Protein 1IBQ (pdb70)

Structure (mmCIF, N/CA/C/O backbone):
data_1IBQ
#
_entry.id   1IBQ
#
_cell.length_a   82.190
_cell.length_b   36.620
_cell.length_c   104.940
_cell.angle_alpha   90.00
_cell.angle_beta   113.49
_cell.angle_gamma   90.00
#
_symmetry.space_group_name_H-M   'P 1 21 1'
#
loop_
_entity.id
_entity.type
_entity.pdbx_description
1 polymer ASPERGILLOPEPSIN
2 non-polymer alpha-D-mannopyranose
3 non-polymer 'ZINC ION'
4 water water
#
loop_
_atom_site.group_PDB
_atom_site.id
_atom_site.type_symbol
_atom_site.label_atom_id
_atom_site.label_alt_id
_atom_site.label_comp_id
_atom_site.label_asym_id
_atom_site.label_entity_id
_atom_site.label_seq_id
_atom_site.pdbx_PDB_ins_code
_atom_site.Cartn_x
_atom_site.Cartn_y
_atom_site.Cartn_z
_atom_site.occupancy
_atom_site.B_iso_or_equiv
_atom_site.auth_seq_id
_atom_site.auth_comp_id
_atom_site.auth_asym_id
_atom_site.auth_atom_id
_atom_site.pdbx_PDB_model_num
ATOM 1 N N . SER A 1 1 ? -40.878 2.839 -2.368 1.00 50.76 1 SER A N 1
ATOM 2 C CA . SER A 1 1 ? -40.087 3.090 -1.164 1.00 49.92 1 SER A CA 1
ATOM 3 C C . SER A 1 1 ? -38.737 2.380 -1.183 1.00 46.92 1 SER A C 1
ATOM 4 O O . SER A 1 1 ? -38.637 1.206 -1.539 1.00 32.48 1 SER A O 1
ATOM 7 N N . LYS A 1 2 ? -37.699 3.112 -0.793 1.00 49.78 2 LYS A N 1
ATOM 8 C CA . LYS A 1 2 ? -36.334 2.619 -0.686 1.00 49.53 2 LYS A CA 1
ATOM 9 C C . LYS A 1 2 ? -35.610 3.333 0.444 1.00 49.90 2 LYS A C 1
ATOM 10 O O . LYS A 1 2 ? -36.078 4.376 0.917 1.00 51.52 2 LYS A O 1
ATOM 16 N N . GLY A 1 3 ? -34.471 2.800 0.880 1.00 53.91 3 GLY A N 1
ATOM 17 C CA . GLY A 1 3 ? -33.707 3.420 1.953 1.00 52.85 3 GLY A CA 1
ATOM 18 C C . GLY A 1 3 ? -32.313 2.862 2.128 1.00 52.53 3 GLY A C 1
ATOM 19 O O . GLY A 1 3 ? -32.007 1.736 1.733 1.00 53.68 3 GLY A O 1
ATOM 20 N N . SER A 1 4 ? -31.428 3.661 2.721 1.00 47.90 4 SER A N 1
ATOM 21 C CA . SER A 1 4 ? -30.065 3.219 2.995 1.00 45.12 4 SER A CA 1
ATOM 22 C C . SER A 1 4 ? -29.652 3.673 4.391 1.00 43.24 4 SER A C 1
ATOM 23 O O . SER A 1 4 ? -29.952 4.793 4.784 1.00 38.81 4 SER A O 1
ATOM 26 N N . ALA A 1 5 ? -28.989 2.785 5.126 1.00 38.94 5 ALA A N 1
ATOM 27 C CA . ALA A 1 5 ? -28.554 3.069 6.488 1.00 34.41 5 ALA A CA 1
ATOM 28 C C . ALA A 1 5 ? -27.070 2.758 6.635 1.00 34.58 5 ALA A C 1
ATOM 29 O O . ALA A 1 5 ? -26.573 1.833 5.980 1.00 42.52 5 ALA A O 1
ATOM 31 N N . VAL A 1 6 ? -26.366 3.523 7.479 1.00 35.61 6 VAL A N 1
ATOM 32 C CA . VAL A 1 6 ? -24.934 3.331 7.654 1.00 34.31 6 VAL A CA 1
ATOM 33 C C . VAL A 1 6 ? -24.611 2.316 8.738 1.00 38.50 6 VAL A C 1
ATOM 34 O O . VAL A 1 6 ? -25.274 2.276 9.778 1.00 44.25 6 VAL A O 1
ATOM 38 N N . THR A 1 7 ? -23.564 1.513 8.479 1.00 45.08 7 THR A N 1
ATOM 39 C CA . THR A 1 7 ? -23.130 0.496 9.432 1.00 46.68 7 THR A CA 1
ATOM 40 C C . THR A 1 7 ? -21.671 0.693 9.824 1.00 47.74 7 THR A C 1
ATOM 41 O O . THR A 1 7 ? -20.799 0.749 8.955 1.00 42.48 7 THR A O 1
ATOM 45 N N . THR A 1 8 ? -21.400 0.799 11.121 1.00 51.02 8 THR A N 1
ATOM 46 C CA . THR A 1 8 ? -20.035 0.978 11.603 1.00 52.22 8 THR A CA 1
ATOM 47 C C . THR A 1 8 ? -19.550 -0.239 12.387 1.00 52.24 8 THR A C 1
ATOM 48 O O . THR A 1 8 ? -20.240 -0.714 13.290 1.00 27.40 8 THR A O 1
ATOM 52 N N . PRO A 1 9 ? -18.365 -0.721 12.039 1.00 58.42 9 PRO A N 1
ATOM 53 C CA . PRO A 1 9 ? -17.762 -1.889 12.686 1.00 63.22 9 PRO A CA 1
ATOM 54 C C . PRO A 1 9 ? -17.148 -1.588 14.040 1.00 66.39 9 PRO A C 1
ATOM 55 O O . PRO A 1 9 ? -16.715 -0.435 14.323 1.00 61.32 9 PRO A O 1
ATOM 59 N N . GLN A 1 10 ? -17.153 -2.643 14.904 1.00 70.16 10 GLN A N 1
ATOM 60 C CA . GLN A 1 10 ? -16.610 -2.584 16.248 1.00 70.95 10 GLN A CA 1
ATOM 61 C C . GLN A 1 10 ? -15.145 -3.006 16.288 1.00 72.24 10 GLN A C 1
ATOM 62 O O . GLN A 1 10 ? -14.798 -4.089 15.814 1.00 65.88 10 GLN A O 1
ATOM 68 N N . ASN A 1 11 ? -14.310 -2.143 16.868 1.00 77.77 11 ASN A N 1
ATOM 69 C CA . ASN A 1 11 ? -12.896 -2.441 17.006 1.00 87.39 11 ASN A CA 1
ATOM 70 C C . ASN A 1 11 ? -12.291 -2.860 15.669 1.00 93.02 11 ASN A C 1
ATOM 71 O O . ASN A 1 11 ? -12.120 -2.051 14.762 1.00 103.95 11 ASN A O 1
ATOM 76 N N . ASN A 1 12 ? -11.966 -4.152 15.575 1.00 93.46 12 ASN A N 1
ATOM 77 C CA . ASN A 1 12 ? -11.361 -4.722 14.363 1.00 93.47 12 ASN A CA 1
ATOM 78 C C . ASN A 1 12 ? -12.422 -5.424 13.527 1.00 85.67 12 ASN A C 1
ATOM 79 O O . ASN A 1 12 ? -12.262 -6.597 13.156 1.00 85.96 12 ASN A O 1
ATOM 84 N N . ASP A 1 13 ? -13.497 -4.687 13.224 1.00 76.11 13 ASP A N 1
ATOM 85 C CA . ASP A 1 13 ? -14.564 -5.254 12.401 1.00 66.72 13 ASP A CA 1
ATOM 86 C C . ASP A 1 13 ? -15.000 -6.619 12.948 1.00 66.83 13 ASP A C 1
ATOM 87 O O . ASP A 1 13 ? -14.827 -7.638 12.266 1.00 79.33 13 ASP A O 1
ATOM 92 N N . GLU A 1 14 ? -15.481 -6.672 14.180 1.00 66.41 14 GLU A N 1
ATOM 93 C CA . GLU A 1 14 ? -15.879 -7.963 14.741 1.00 66.19 14 GLU A CA 1
ATOM 94 C C . GLU A 1 14 ? -17.399 -8.103 14.745 1.00 63.89 14 GLU A C 1
ATOM 95 O O . GLU A 1 14 ? -17.933 -9.209 14.859 1.00 67.01 14 GLU A O 1
ATOM 101 N N . GLU A 1 15 ? -18.081 -6.972 14.614 1.00 59.00 15 GLU A N 1
ATOM 102 C CA . GLU A 1 15 ? -19.537 -6.899 14.615 1.00 53.02 15 GLU A CA 1
ATOM 103 C C . GLU A 1 15 ? -19.990 -5.531 14.119 1.00 46.79 15 GLU A C 1
ATOM 104 O O . GLU A 1 15 ? -19.695 -4.509 14.750 1.00 46.38 15 GLU A O 1
ATOM 110 N N . TYR A 1 16 ? -20.701 -5.486 12.991 1.00 43.53 16 TYR A N 1
ATOM 111 C CA . TYR A 1 16 ? -21.161 -4.209 12.457 1.00 38.87 16 TYR A CA 1
ATOM 112 C C . TYR A 1 16 ? -22.539 -3.829 12.991 1.00 36.52 16 TYR A C 1
ATOM 113 O O . TYR A 1 16 ? -23.496 -4.585 12.818 1.00 37.83 16 TYR A O 1
ATOM 122 N N . LEU A 1 17 ? -22.635 -2.666 13.619 1.00 31.96 17 LEU A N 1
ATOM 123 C CA . LEU A 1 17 ? -23.903 -2.168 14.153 1.00 31.22 17 LEU A CA 1
ATOM 124 C C . LEU A 1 17 ? -24.528 -1.112 13.245 1.00 32.87 17 LEU A C 1
ATOM 125 O O . LEU A 1 17 ? -23.855 -0.365 12.543 1.00 22.82 17 LEU A O 1
ATOM 130 N N . THR A 1 18 ? -25.856 -1.051 13.260 1.00 34.95 18 THR A N 1
ATOM 131 C CA . THR A 1 18 ? -26.623 -0.131 12.424 1.00 30.86 18 THR A CA 1
ATOM 132 C C . THR A 1 18 ? -27.776 0.490 13.202 1.00 27.45 18 THR A C 1
ATOM 133 O O . THR A 1 18 ? -28.552 -0.205 13.875 1.00 30.26 18 THR A O 1
ATOM 137 N N . PRO A 1 19 ? -27.921 1.811 13.139 1.00 21.18 19 PRO A N 1
ATOM 138 C CA . PRO A 1 19 ? -29.024 2.436 13.874 1.00 21.52 19 PRO A CA 1
ATOM 139 C C . PRO A 1 19 ? -30.354 1.969 13.280 1.00 20.00 19 PRO A C 1
ATOM 140 O O . PRO A 1 19 ? -30.481 1.885 12.058 1.00 15.69 19 PRO A O 1
ATOM 144 N N . VAL A 1 20 ? -31.300 1.658 14.149 1.00 7.30 20 VAL A N 1
ATOM 145 C CA . VAL A 1 20 ? -32.626 1.192 13.790 1.00 11.66 20 VAL A CA 1
ATOM 146 C C . VAL A 1 20 ? -33.626 1.752 14.788 1.00 18.51 20 VAL A C 1
ATOM 147 O O . VAL A 1 20 ? -33.419 1.611 15.997 1.00 14.75 20 VAL A O 1
ATOM 151 N N . THR A 1 21 ? -34.694 2.390 14.306 1.00 18.87 21 THR A N 1
ATOM 152 C CA . THR A 1 21 ? -35.690 2.896 15.248 1.00 12.16 21 THR A CA 1
ATOM 153 C C . THR A 1 21 ? -36.705 1.798 15.550 1.00 13.63 21 THR A C 1
ATOM 154 O O . THR A 1 21 ? -37.471 1.394 14.680 1.00 21.70 21 THR A O 1
ATOM 158 N N . VAL A 1 22 ? -36.694 1.324 16.788 1.00 14.51 22 VAL A N 1
ATOM 159 C CA . VAL A 1 22 ? -37.659 0.327 17.224 1.00 8.34 22 VAL A CA 1
ATOM 160 C C . VAL A 1 22 ? -38.581 0.988 18.235 1.00 20.73 22 VAL A C 1
ATOM 161 O O . VAL A 1 22 ? -38.124 1.396 19.311 1.00 34.53 22 VAL A O 1
ATOM 165 N N . GLY A 1 23 ? -39.866 1.128 17.908 1.00 23.03 23 GLY A N 1
ATOM 166 C CA . GLY A 1 23 ? -40.778 1.819 18.821 1.00 23.67 23 GLY A CA 1
ATOM 167 C C . GLY A 1 23 ? -40.482 3.309 18.806 1.00 26.31 23 GLY A C 1
ATOM 168 O O . GLY A 1 23 ? -40.448 3.907 17.727 1.00 29.47 23 GLY A O 1
ATOM 169 N N . LYS A 1 24 ? -40.256 3.916 19.965 1.00 30.28 24 LYS A N 1
ATOM 170 C CA . LYS A 1 24 ? -39.882 5.329 19.999 1.00 37.10 24 LYS A CA 1
ATOM 171 C C . LYS A 1 24 ? -38.382 5.514 20.230 1.00 39.61 24 LYS A C 1
ATOM 172 O O . LYS A 1 24 ? -37.830 6.586 19.970 1.00 35.05 24 LYS A O 1
ATOM 178 N N . SER A 1 25 ? -37.728 4.466 20.716 1.00 38.58 25 SER A N 1
ATOM 179 C CA . SER A 1 25 ? -36.308 4.479 21.025 1.00 33.52 25 SER A CA 1
ATOM 180 C C . SER A 1 25 ? -35.447 4.067 19.844 1.00 26.99 25 SER A C 1
ATOM 181 O O . SER A 1 25 ? -35.795 3.176 19.076 1.00 35.14 25 SER A O 1
ATOM 184 N N . THR A 1 26 ? -34.299 4.720 19.712 1.00 23.09 26 THR A N 1
ATOM 185 C CA . THR A 1 26 ? -33.358 4.354 18.666 1.00 22.69 26 THR A CA 1
ATOM 186 C C . THR A 1 26 ? -32.310 3.374 19.203 1.00 31.26 26 THR A C 1
ATOM 187 O O . THR A 1 26 ? -31.657 3.653 20.214 1.00 35.50 26 THR A O 1
ATOM 191 N N . LEU A 1 27 ? -32.156 2.240 18.523 1.00 26.54 27 LEU A N 1
ATOM 192 C CA . LEU A 1 27 ? -31.199 1.223 18.922 1.00 14.82 27 LEU A CA 1
ATOM 193 C C . LEU A 1 27 ? -30.150 0.994 17.838 1.00 13.90 27 LEU A C 1
ATOM 194 O O . LEU A 1 27 ? -30.302 1.418 16.698 1.00 21.57 27 LEU A O 1
ATOM 199 N N . HIS A 1 28 ? -29.087 0.301 18.230 1.00 9.70 28 HIS A N 1
ATOM 200 C CA . HIS A 1 28 ? -27.973 -0.013 17.354 1.00 9.20 28 HIS A CA 1
ATOM 201 C C . HIS A 1 28 ? -27.879 -1.523 17.214 1.00 18.06 28 HIS A C 1
ATOM 202 O O . HIS A 1 28 ? -27.320 -2.191 18.084 1.00 30.53 28 HIS A O 1
ATOM 209 N N . LEU A 1 29 ? -28.452 -2.029 16.129 1.00 23.39 29 LEU A N 1
ATOM 210 C CA . LEU A 1 29 ? -28.569 -3.466 15.938 1.00 15.23 29 LEU A CA 1
ATOM 211 C C . LEU A 1 29 ? -27.484 -4.017 15.030 1.00 11.83 29 LEU A C 1
ATOM 212 O O . LEU A 1 29 ? -26.861 -3.336 14.228 1.00 25.19 29 LEU A O 1
ATOM 217 N N . ASP A 1 30 ? -27.295 -5.318 15.187 1.00 10.65 30 ASP A N 1
ATOM 218 C CA . ASP A 1 30 ? -26.374 -6.097 14.384 1.00 10.48 30 ASP A CA 1
ATOM 219 C C . ASP A 1 30 ? -27.148 -6.812 13.282 1.00 8.56 30 ASP A C 1
ATOM 220 O O . ASP A 1 30 ? -27.966 -7.694 13.542 1.00 8.43 30 ASP A O 1
ATOM 225 N N . PHE A 1 31 ? -26.909 -6.423 12.036 1.00 8.09 31 PHE A N 1
ATOM 226 C CA . PHE A 1 31 ? -27.609 -7.034 10.909 1.00 9.56 31 PHE A CA 1
ATOM 227 C C . PHE A 1 31 ? -27.006 -8.390 10.574 1.00 12.92 31 PHE A C 1
ATOM 228 O O . PHE A 1 31 ? -25.840 -8.543 10.203 1.00 12.02 31 PHE A O 1
ATOM 236 N N . ASP A 1 32 ? -27.845 -9.418 10.712 1.00 13.62 32 ASP A N 1
ATOM 237 C CA . ASP A 1 32 ? -27.389 -10.781 10.477 1.00 11.83 32 ASP A CA 1
ATOM 238 C C . ASP A 1 32 ? -28.156 -11.467 9.360 1.00 11.26 32 ASP A C 1
ATOM 239 O O . ASP A 1 32 ? -29.318 -11.837 9.560 1.00 8.06 32 ASP A O 1
ATOM 244 N N . THR A 1 33 ? -27.553 -11.665 8.189 1.00 10.84 33 THR A N 1
ATOM 245 C CA . THR A 1 33 ? -28.234 -12.386 7.115 1.00 9.00 33 THR A CA 1
ATOM 246 C C . THR A 1 33 ? -28.230 -13.897 7.365 1.00 19.26 33 THR A C 1
ATOM 247 O O . THR A 1 33 ? -28.631 -14.678 6.490 1.00 21.85 33 THR A O 1
ATOM 251 N N . GLY A 1 34 ? -27.791 -14.310 8.548 1.00 21.69 34 GLY A N 1
ATOM 252 C CA . GLY A 1 34 ? -27.692 -15.703 8.924 1.00 18.14 34 GLY A CA 1
ATOM 253 C C . GLY A 1 34 ? -28.802 -16.165 9.844 1.00 20.07 34 GLY A C 1
ATOM 254 O O . GLY A 1 34 ? -28.940 -17.373 10.058 1.00 27.46 34 GLY A O 1
ATOM 255 N N . SER A 1 35 ? -29.585 -15.240 10.381 1.00 17.04 35 SER A N 1
ATOM 256 C CA . SER A 1 35 ? -30.693 -15.524 11.281 1.00 10.01 35 SER A CA 1
ATOM 257 C C . SER A 1 35 ? -31.951 -14.768 10.855 1.00 10.58 35 SER A C 1
ATOM 258 O O . SER A 1 35 ? -31.858 -13.883 10.004 1.00 15.81 35 SER A O 1
ATOM 261 N N . ALA A 1 36 ? -33.102 -15.094 11.429 1.00 13.55 36 ALA A N 1
ATOM 262 C CA . ALA A 1 36 ? -34.385 -14.522 11.038 1.00 14.22 36 ALA A CA 1
ATOM 263 C C . ALA A 1 36 ? -35.179 -13.950 12.209 1.00 14.77 36 ALA A C 1
ATOM 264 O O . ALA A 1 36 ? -36.392 -13.736 12.112 1.00 14.90 36 ALA A O 1
ATOM 266 N N . ASP A 1 37 ? -34.521 -13.681 13.333 1.00 9.39 37 ASP A N 1
ATOM 267 C CA . ASP A 1 37 ? -35.207 -13.056 14.457 1.00 8.07 37 ASP A CA 1
ATOM 268 C C . ASP A 1 37 ? -34.750 -11.608 14.616 1.00 10.42 37 ASP A C 1
ATOM 269 O O . ASP A 1 37 ? -33.601 -11.267 14.318 1.00 9.31 37 ASP A O 1
ATOM 274 N N . LEU A 1 38 ? -35.657 -10.763 15.076 1.00 6.65 38 LEU A N 1
ATOM 275 C CA . LEU A 1 38 ? -35.350 -9.376 15.409 1.00 12.09 38 LEU A CA 1
ATOM 276 C C . LEU A 1 38 ? -35.557 -9.242 16.915 1.00 20.75 38 LEU A C 1
ATOM 277 O O . LEU A 1 38 ? -36.699 -9.062 17.342 1.00 20.56 38 LEU A O 1
ATOM 282 N N . TRP A 1 39 ? -34.481 -9.330 17.695 1.00 23.55 39 TRP A N 1
ATOM 283 C CA . TRP A 1 39 ? -34.659 -9.173 19.142 1.00 15.46 39 TRP A CA 1
ATOM 284 C C . TRP A 1 39 ? -33.792 -8.034 19.669 1.00 14.16 39 TRP A C 1
ATOM 285 O O . TRP A 1 39 ? -32.715 -7.748 19.141 1.00 13.43 39 TRP A O 1
ATOM 296 N N . VAL A 1 40 ? -34.287 -7.393 20.716 1.00 20.01 40 VAL A N 1
ATOM 297 C CA . VAL A 1 40 ? -33.645 -6.260 21.360 1.00 17.60 40 VAL A CA 1
ATOM 298 C C . VAL A 1 40 ? -33.637 -6.442 22.878 1.00 16.09 40 VAL A C 1
ATOM 299 O O . VAL A 1 40 ? -34.324 -7.309 23.400 1.00 16.88 40 VAL A O 1
ATOM 303 N N . PHE A 1 41 ? -32.860 -5.611 23.558 1.00 16.87 41 PHE A N 1
ATOM 304 C CA . PHE A 1 41 ? -32.798 -5.592 25.009 1.00 16.71 41 PHE A CA 1
ATOM 305 C C . PHE A 1 41 ? -34.048 -4.914 25.552 1.00 19.37 41 PHE A C 1
ATOM 306 O O . PHE A 1 41 ? -34.430 -3.848 25.066 1.00 22.51 41 PHE A O 1
ATOM 314 N N . SER A 1 42 ? -34.678 -5.541 26.548 1.00 20.11 42 SER A N 1
ATOM 315 C CA . SER A 1 42 ? -35.917 -5.040 27.117 1.00 21.87 42 SER A CA 1
ATOM 316 C C . SER A 1 42 ? -35.736 -4.573 28.557 1.00 25.11 42 SER A C 1
ATOM 317 O O . SER A 1 42 ? -34.750 -4.910 29.218 1.00 33.59 42 SER A O 1
ATOM 320 N N . ASP A 1 43 ? -36.720 -3.815 29.046 1.00 26.35 43 ASP A N 1
ATOM 321 C CA . ASP A 1 43 ? -36.659 -3.285 30.402 1.00 34.01 43 ASP A CA 1
ATOM 322 C C . ASP A 1 43 ? -36.671 -4.399 31.441 1.00 39.82 43 ASP A C 1
ATOM 323 O O . ASP A 1 43 ? -36.328 -4.159 32.607 1.00 37.48 43 ASP A O 1
ATOM 328 N N . GLU A 1 44 ? -37.047 -5.605 31.024 1.00 47.98 44 GLU A N 1
ATOM 329 C CA . GLU A 1 44 ? -37.231 -6.726 31.933 1.00 55.21 44 GLU A CA 1
ATOM 330 C C . GLU A 1 44 ? -35.909 -7.338 32.393 1.00 53.70 44 GLU A C 1
ATOM 331 O O . GLU A 1 44 ? -35.908 -8.263 33.214 1.00 54.91 44 GLU A O 1
ATOM 337 N N . LEU A 1 45 ? -34.804 -6.828 31.869 1.00 51.64 45 LEU A N 1
ATOM 338 C CA . LEU A 1 45 ? -33.491 -7.394 32.166 1.00 53.11 45 LEU A CA 1
ATOM 339 C C . LEU A 1 45 ? -32.914 -6.853 33.473 1.00 53.96 45 LEU A C 1
ATOM 340 O O . LEU A 1 45 ? -33.376 -5.814 33.994 1.00 52.19 45 LEU A O 1
ATOM 345 N N . PRO A 1 46 ? -31.917 -7.559 34.001 1.00 53.91 46 PRO A N 1
ATOM 346 C CA . PRO A 1 46 ? -31.224 -7.088 35.203 1.00 50.45 46 PRO A CA 1
ATOM 347 C C . PRO A 1 46 ? -30.467 -5.791 34.891 1.00 46.55 46 PRO A C 1
ATOM 348 O O . PRO A 1 46 ? -29.790 -5.718 33.865 1.00 46.12 46 PRO A O 1
ATOM 352 N N . SER A 1 47 ? -30.599 -4.812 35.777 1.00 43.24 47 SER A N 1
ATOM 353 C CA . SER A 1 47 ? -29.966 -3.504 35.605 1.00 41.15 47 SER A CA 1
ATOM 354 C C . SER A 1 47 ? -28.501 -3.626 35.219 1.00 37.88 47 SER A C 1
ATOM 355 O O . SER A 1 47 ? -28.018 -2.896 34.348 1.00 43.87 47 SER A O 1
ATOM 358 N N . SER A 1 48 ? -27.805 -4.552 35.867 1.00 39.57 48 SER A N 1
ATOM 359 C CA . SER A 1 48 ? -26.385 -4.772 35.583 1.00 42.45 48 SER A CA 1
ATOM 360 C C . SER A 1 48 ? -26.188 -5.413 34.214 1.00 36.67 48 SER A C 1
ATOM 361 O O . SER A 1 48 ? -25.069 -5.510 33.712 1.00 35.46 48 SER A O 1
ATOM 364 N N . GLU A 1 49 ? -27.294 -5.872 33.632 1.00 37.28 49 GLU A N 1
ATOM 365 C CA . GLU A 1 49 ? -27.276 -6.438 32.287 1.00 36.77 49 GLU A CA 1
ATOM 366 C C . GLU A 1 49 ? -27.587 -5.337 31.276 1.00 34.07 49 GLU A C 1
ATOM 367 O O . GLU A 1 49 ? -27.072 -5.354 30.158 1.00 36.75 49 GLU A O 1
ATOM 373 N N . GLN A 1 50 ? -28.417 -4.386 31.702 1.00 29.86 50 GLN A N 1
ATOM 374 C CA . GLN A 1 50 ? -28.821 -3.241 30.908 1.00 29.75 50 GLN A CA 1
ATOM 375 C C . GLN A 1 50 ? -27.671 -2.270 30.652 1.00 31.50 50 GLN A C 1
ATOM 376 O O . GLN A 1 50 ? -27.529 -1.754 29.535 1.00 37.07 50 GLN A O 1
ATOM 382 N N . THR A 1 51 ? -26.850 -2.015 31.666 1.00 30.24 51 THR A N 1
ATOM 383 C CA . THR A 1 51 ? -25.697 -1.126 31.579 1.00 26.81 51 THR A CA 1
ATOM 384 C C . THR A 1 51 ? -24.876 -1.288 30.306 1.00 21.77 51 THR A C 1
ATOM 385 O O . THR A 1 51 ? -24.493 -2.390 29.914 1.00 27.24 51 THR A O 1
ATOM 389 N N . GLY A 1 52 ? -24.595 -0.174 29.629 1.00 21.71 52 GLY A N 1
ATOM 390 C CA . GLY A 1 52 ? -23.836 -0.170 28.403 1.00 19.59 52 GLY A CA 1
ATOM 391 C C . GLY A 1 52 ? -24.669 -0.394 27.156 1.00 18.46 52 GLY A C 1
ATOM 392 O O . GLY A 1 52 ? -24.145 -0.594 26.057 1.00 17.19 52 GLY A O 1
ATOM 393 N N . HIS A 1 53 ? -25.992 -0.384 27.316 1.00 23.34 53 HIS A N 1
ATOM 394 C CA . HIS A 1 53 ? -26.886 -0.678 26.206 1.00 25.02 53 HIS A CA 1
ATOM 395 C C . HIS A 1 53 ? -28.154 0.184 26.213 1.00 30.09 53 HIS A C 1
ATOM 396 O O . HIS A 1 53 ? -28.787 0.404 27.251 1.00 21.16 53 HIS A O 1
ATOM 403 N N . ASP A 1 54 ? -28.530 0.649 25.020 1.00 31.96 54 ASP A N 1
ATOM 404 C CA . ASP A 1 54 ? -29.826 1.270 24.815 1.00 24.64 54 ASP A CA 1
ATOM 405 C C . ASP A 1 54 ? -30.875 0.169 24.894 1.00 22.51 54 ASP A C 1
ATOM 406 O O . ASP A 1 54 ? -30.672 -0.893 24.305 1.00 22.72 54 ASP A O 1
ATOM 411 N N . LEU A 1 55 ? -31.963 0.420 25.606 1.00 25.23 55 LEU A N 1
ATOM 412 C CA . LEU A 1 55 ? -33.014 -0.587 25.710 1.00 27.27 55 LEU A CA 1
ATOM 413 C C . LEU A 1 55 ? -34.251 -0.164 24.918 1.00 28.49 55 LEU A C 1
ATOM 414 O O . LEU A 1 55 ? -34.489 1.028 24.737 1.00 21.49 55 LEU A O 1
ATOM 419 N N . TYR A 1 56 ? -35.024 -1.151 24.480 1.00 32.08 56 TYR A N 1
ATOM 420 C CA . TYR A 1 56 ? -36.228 -0.979 23.688 1.00 33.00 56 TYR A CA 1
ATOM 421 C C . TYR A 1 56 ? -37.403 -0.435 24.501 1.00 36.51 56 TYR A C 1
ATOM 422 O O . TYR A 1 56 ? -37.748 -0.983 25.547 1.00 38.30 56 TYR A O 1
ATOM 431 N N . THR A 1 57 ? -38.012 0.641 24.003 1.00 34.27 57 THR A N 1
ATOM 432 C CA . THR A 1 57 ? -39.159 1.264 24.644 1.00 37.45 57 THR A CA 1
ATOM 433 C C . THR A 1 57 ? -40.361 1.278 23.698 1.00 33.75 57 THR A C 1
ATOM 434 O O . THR A 1 57 ? -40.363 1.951 22.663 1.00 19.45 57 THR A O 1
ATOM 438 N N . PRO A 1 58 ? -41.388 0.525 24.063 1.00 27.72 58 PRO A N 1
ATOM 439 C CA . PRO A 1 58 ? -42.573 0.376 23.225 1.00 28.87 58 PRO A CA 1
ATOM 440 C C . PRO A 1 58 ? -43.198 1.713 22.835 1.00 29.37 58 PRO A C 1
ATOM 441 O O . PRO A 1 58 ? -43.076 2.717 23.544 1.00 28.27 58 PRO A O 1
ATOM 445 N N . SER A 1 59 ? -43.896 1.697 21.688 1.00 31.56 59 SER A N 1
ATOM 446 C CA . SER A 1 59 ? -44.664 2.844 21.229 1.00 28.34 59 SER A CA 1
ATOM 447 C C . SER A 1 59 ? -46.028 2.897 21.916 1.00 28.62 59 SER A C 1
ATOM 448 O O . SER A 1 59 ? -46.455 1.937 22.568 1.00 25.91 59 SER A O 1
ATOM 451 N N . SER A 1 60 ? -46.727 4.011 21.769 1.00 33.72 60 SER A N 1
ATOM 452 C CA . SER A 1 60 ? -48.064 4.122 22.344 1.00 35.56 60 SER A CA 1
ATOM 453 C C . SER A 1 60 ? -49.082 3.289 21.575 1.00 31.39 60 SER A C 1
ATOM 454 O O . SER A 1 60 ? -50.191 3.055 22.060 1.00 36.89 60 SER A O 1
ATOM 457 N N . SER A 1 61 ? -48.718 2.840 20.380 1.00 31.05 61 SER A N 1
ATOM 458 C CA . SER A 1 61 ? -49.623 2.069 19.533 1.00 35.05 61 SER A CA 1
ATOM 459 C C . SER A 1 61 ? -49.222 0.601 19.455 1.00 39.67 61 SER A C 1
ATOM 460 O O . SER A 1 61 ? -49.989 -0.227 18.966 1.00 42.70 61 SER A O 1
ATOM 463 N N . ALA A 1 62 ? -48.028 0.297 19.951 1.00 41.53 62 ALA A N 1
ATOM 464 C CA . ALA A 1 62 ? -47.547 -1.079 19.978 1.00 44.58 62 ALA A CA 1
ATOM 465 C C . ALA A 1 62 ? -48.564 -1.996 20.661 1.00 41.21 62 ALA A C 1
ATOM 466 O O . ALA A 1 62 ? -49.417 -1.540 21.429 1.00 29.45 62 ALA A O 1
ATOM 468 N N . THR A 1 63 ? -48.467 -3.293 20.379 1.00 44.16 63 THR A N 1
ATOM 469 C CA . THR A 1 63 ? -49.361 -4.273 20.993 1.00 46.56 63 THR A CA 1
ATOM 470 C C . THR A 1 63 ? -48.610 -5.550 21.352 1.00 41.42 63 THR A C 1
ATOM 471 O O . THR A 1 63 ? -47.975 -6.171 20.504 1.00 44.15 63 THR A O 1
ATOM 475 N N . LYS A 1 64 ? -48.687 -5.939 22.616 1.00 42.68 64 LYS A N 1
ATOM 476 C CA . LYS A 1 64 ? -47.993 -7.120 23.108 1.00 42.18 64 LYS A CA 1
ATOM 477 C C . LYS A 1 64 ? -48.650 -8.396 22.603 1.00 38.17 64 LYS A C 1
ATOM 478 O O . LYS A 1 64 ? -49.837 -8.661 22.815 1.00 36.38 64 LYS A O 1
ATOM 484 N N . LEU A 1 65 ? -47.854 -9.203 21.908 1.00 35.52 65 LEU A N 1
ATOM 485 C CA . LEU A 1 65 ? -48.380 -10.479 21.419 1.00 30.77 65 LEU A CA 1
ATOM 486 C C . LEU A 1 65 ? -48.468 -11.458 22.579 1.00 27.95 65 LEU A C 1
ATOM 487 O O . LEU A 1 65 ? -47.518 -12.162 22.901 1.00 32.79 65 LEU A O 1
ATOM 492 N N . SER A 1 66 ? -49.631 -11.468 23.215 1.00 34.45 66 SER A N 1
ATOM 493 C CA . SER A 1 66 ? -49.886 -12.359 24.342 1.00 38.10 66 SER A CA 1
ATOM 494 C C . SER A 1 66 ? -49.830 -13.820 23.922 1.00 39.56 66 SER A C 1
ATOM 495 O O . SER A 1 66 ? -50.332 -14.179 22.855 1.00 46.13 66 SER A O 1
ATOM 498 N N . GLY A 1 67 ? -49.212 -14.655 24.750 1.00 40.16 67 GLY A N 1
ATOM 499 C CA . GLY A 1 67 ? -49.091 -16.077 24.501 1.00 40.30 67 GLY A CA 1
ATOM 500 C C . GLY A 1 67 ? -47.871 -16.456 23.701 1.00 40.83 67 GLY A C 1
ATOM 501 O O . GLY A 1 67 ? -47.467 -17.628 23.684 1.00 42.56 67 GLY A O 1
ATOM 502 N N . TYR A 1 68 ? -47.247 -15.493 23.019 1.00 39.90 68 TYR A N 1
ATOM 503 C CA . TYR A 1 68 ? -46.083 -15.792 22.192 1.00 39.41 68 TYR A CA 1
ATOM 504 C C . TYR A 1 68 ? -44.785 -15.650 22.984 1.00 35.69 68 TYR A C 1
ATOM 505 O O . TYR A 1 68 ? -44.709 -14.933 23.981 1.00 33.26 68 TYR A O 1
ATOM 514 N N . SER A 1 69 ? -43.781 -16.360 22.477 1.00 32.79 69 SER A N 1
ATOM 515 C CA . SER A 1 69 ? -42.464 -16.404 23.090 1.00 28.83 69 SER A CA 1
ATOM 516 C C . SER A 1 69 ? -41.419 -16.746 22.041 1.00 23.76 69 SER A C 1
ATOM 517 O O . SER A 1 69 ? -41.768 -17.225 20.966 1.00 28.62 69 SER A O 1
ATOM 520 N N . TRP A 1 70 ? -40.157 -16.494 22.359 1.00 18.19 70 TRP A N 1
ATOM 521 C CA . TRP A 1 70 ? -39.071 -16.745 21.420 1.00 17.38 70 TRP A CA 1
ATOM 522 C C . TRP A 1 70 ? -37.801 -17.170 22.145 1.00 18.89 70 TRP A C 1
ATOM 523 O O . TRP A 1 70 ? -37.504 -16.703 23.240 1.00 14.97 70 TRP A O 1
ATOM 534 N N . ASP A 1 71 ? -37.044 -18.067 21.530 1.00 24.38 71 ASP A N 1
ATOM 535 C CA . ASP A 1 71 ? -35.801 -18.531 22.139 1.00 30.14 71 ASP A CA 1
ATOM 536 C C . ASP A 1 71 ? -34.800 -18.920 21.064 1.00 30.11 71 ASP A C 1
ATOM 537 O O . ASP A 1 71 ? -35.078 -19.675 20.130 1.00 21.09 71 ASP A O 1
ATOM 542 N N . ILE A 1 72 ? -33.581 -18.387 21.187 1.00 30.28 72 ILE A N 1
ATOM 543 C CA . ILE A 1 72 ? -32.610 -18.679 20.139 1.00 36.48 72 ILE A CA 1
ATOM 544 C C . ILE A 1 72 ? -31.213 -18.895 20.700 1.00 46.78 72 ILE A C 1
ATOM 545 O O . ILE A 1 72 ? -30.882 -18.402 21.791 1.00 49.74 72 ILE A O 1
ATOM 550 N N . SER A 1 73 ? -30.420 -19.642 19.952 1.00 55.94 73 SER A N 1
ATOM 551 C CA . SER A 1 73 ? -29.041 -19.942 20.324 1.00 65.44 73 SER A CA 1
ATOM 552 C C . SER A 1 73 ? -28.143 -19.848 19.098 1.00 70.14 73 SER A C 1
ATOM 553 O O . SER A 1 73 ? -28.583 -20.136 17.977 1.00 86.00 73 SER A O 1
ATOM 556 N N . TYR A 1 74 ? -26.888 -19.451 19.279 1.00 66.63 74 TYR A N 1
ATOM 557 C CA . TYR A 1 74 ? -26.039 -19.278 18.098 1.00 63.61 74 TYR A CA 1
ATOM 558 C C . TYR A 1 74 ? -24.806 -20.173 18.129 1.00 67.12 74 TYR A C 1
ATOM 559 O O . TYR A 1 74 ? -24.757 -21.087 18.952 1.00 67.18 74 TYR A O 1
ATOM 568 N N . GLY A 1 75 ? -23.874 -19.891 17.229 1.00 68.83 75 GLY A N 1
ATOM 569 C CA . GLY A 1 75 ? -22.622 -20.615 17.044 1.00 70.71 75 GLY A CA 1
ATOM 570 C C . GLY A 1 75 ? -22.034 -21.203 18.316 1.00 72.81 75 GLY A C 1
ATOM 571 O O . GLY A 1 75 ? -21.632 -22.383 18.339 1.00 77.30 75 GLY A O 1
ATOM 572 N N . ASP A 1 76 ? -22.013 -20.393 19.387 1.00 73.80 76 ASP A N 1
ATOM 573 C CA . ASP A 1 76 ? -21.500 -20.874 20.666 1.00 78.04 76 ASP A CA 1
ATOM 574 C C . ASP A 1 76 ? -22.614 -20.996 21.689 1.00 80.08 76 ASP A C 1
ATOM 575 O O . ASP A 1 76 ? -23.803 -20.829 21.392 1.00 75.07 76 ASP A O 1
ATOM 580 N N . GLY A 1 77 ? -22.281 -21.276 22.951 1.00 81.15 77 GLY A N 1
ATOM 581 C CA . GLY A 1 77 ? -23.307 -21.361 23.981 1.00 79.51 77 GLY A CA 1
ATOM 582 C C . GLY A 1 77 ? -23.924 -20.009 24.317 1.00 75.57 77 GLY A C 1
ATOM 583 O O . GLY A 1 77 ? -23.891 -19.575 25.487 1.00 81.61 77 GLY A O 1
ATOM 584 N N . SER A 1 78 ? -24.481 -19.348 23.294 1.00 70.92 78 SER A N 1
ATOM 585 C CA . SER A 1 78 ? -25.033 -18.014 23.385 1.00 66.24 78 SER A CA 1
ATOM 586 C C . SER A 1 78 ? -26.538 -18.032 23.112 1.00 55.73 78 SER A C 1
ATOM 587 O O . SER A 1 78 ? -26.945 -18.246 21.971 1.00 49.94 78 SER A O 1
ATOM 590 N N . SER A 1 79 ? -27.318 -17.794 24.158 1.00 48.58 79 SER A N 1
ATOM 591 C CA . SER A 1 79 ? -28.769 -17.821 24.042 1.00 47.66 79 SER A CA 1
ATOM 592 C C . SER A 1 79 ? -29.378 -16.437 24.280 1.00 42.70 79 SER A C 1
ATOM 593 O O . SER A 1 79 ? -28.670 -15.488 24.611 1.00 35.03 79 SER A O 1
ATOM 596 N N . ALA A 1 80 ? -30.692 -16.388 24.121 1.00 33.96 80 ALA A N 1
ATOM 597 C CA . ALA A 1 80 ? -31.528 -15.227 24.361 1.00 26.50 80 ALA A CA 1
ATOM 598 C C . ALA A 1 80 ? -32.996 -15.606 24.188 1.00 20.65 80 ALA A C 1
ATOM 599 O O . ALA A 1 80 ? -33.359 -16.349 23.271 1.00 23.74 80 ALA A O 1
ATOM 601 N N . SER A 1 81 ? -33.853 -15.105 25.077 1.00 18.74 81 SER A N 1
ATOM 602 C CA . SER A 1 81 ? -35.275 -15.422 24.971 1.00 24.91 81 SER A CA 1
ATOM 603 C C . SER A 1 81 ? -36.092 -14.277 25.545 1.00 26.89 81 SER A C 1
ATOM 604 O O . SER A 1 81 ? -35.517 -13.283 26.004 1.00 27.41 81 SER A O 1
ATOM 607 N N . GLY A 1 82 ? -37.421 -14.383 25.519 1.00 22.88 82 GLY A N 1
ATOM 608 C CA . GLY A 1 82 ? -38.243 -13.287 25.997 1.00 22.98 82 GLY A CA 1
ATOM 609 C C . GLY A 1 82 ? -39.609 -13.240 25.339 1.00 24.50 82 GLY A C 1
ATOM 610 O O . GLY A 1 82 ? -40.087 -14.261 24.847 1.00 21.42 82 GLY A O 1
ATOM 611 N N . ASP A 1 83 ? -40.241 -12.073 25.340 1.00 27.91 83 ASP A N 1
ATOM 612 C CA . ASP A 1 83 ? -41.592 -11.896 24.823 1.00 28.03 83 ASP A CA 1
ATOM 613 C C . ASP A 1 83 ? -41.619 -11.288 23.429 1.00 21.80 83 ASP A C 1
ATOM 614 O O . ASP A 1 83 ? -40.580 -11.069 22.803 1.00 16.58 83 ASP A O 1
ATOM 619 N N . VAL A 1 84 ? -42.827 -11.025 22.924 1.00 15.45 84 VAL A N 1
ATOM 620 C CA . VAL A 1 84 ? -42.964 -10.505 21.566 1.00 15.43 84 VAL A CA 1
ATOM 621 C C . VAL A 1 84 ? -43.961 -9.350 21.499 1.00 15.80 84 VAL A C 1
ATOM 622 O O . VAL A 1 84 ? -45.029 -9.413 22.113 1.00 25.37 84 VAL A O 1
ATOM 626 N N . TYR A 1 85 ? -43.604 -8.306 20.759 1.00 18.42 85 TYR A N 1
ATOM 627 C CA . TYR A 1 85 ? -44.430 -7.119 20.600 1.00 19.58 85 TYR A CA 1
ATOM 628 C C . TYR A 1 85 ? -44.645 -6.775 19.128 1.00 25.72 85 TYR A C 1
ATOM 629 O O . TYR A 1 85 ? -43.786 -7.064 18.281 1.00 29.97 85 TYR A O 1
ATOM 638 N N . ARG A 1 86 ? -45.780 -6.148 18.815 1.00 24.92 86 ARG A N 1
ATOM 639 C CA . ARG A 1 86 ? -46.007 -5.657 17.459 1.00 27.53 86 ARG A CA 1
ATOM 640 C C . ARG A 1 86 ? -45.857 -4.139 17.438 1.00 22.79 86 ARG A C 1
ATOM 641 O O . ARG A 1 86 ? -46.773 -3.389 17.774 1.00 17.54 86 ARG A O 1
ATOM 649 N N . ASP A 1 87 ? -44.675 -3.681 17.041 1.00 23.92 87 ASP A N 1
ATOM 650 C CA . ASP A 1 87 ? -44.394 -2.250 17.035 1.00 21.43 87 ASP A CA 1
ATOM 651 C C . ASP A 1 87 ? -43.960 -1.765 15.652 1.00 16.90 87 ASP A C 1
ATOM 652 O O . ASP A 1 87 ? -43.940 -2.562 14.717 1.00 14.87 87 ASP A O 1
ATOM 657 N N . THR A 1 88 ? -43.630 -0.483 15.598 1.00 16.59 88 THR A N 1
ATOM 658 C CA . THR A 1 88 ? -43.139 0.218 14.433 1.00 14.99 88 THR A CA 1
ATOM 659 C C . THR A 1 88 ? -41.612 0.224 14.368 1.00 19.03 88 THR A C 1
ATOM 660 O O . THR A 1 88 ? -40.948 0.577 15.342 1.00 26.04 88 THR A O 1
ATOM 664 N N . VAL A 1 89 ? -41.072 -0.149 13.213 1.00 14.66 89 VAL A N 1
ATOM 665 C CA . VAL A 1 89 ? -39.623 -0.168 13.049 1.00 12.35 89 VAL A CA 1
ATOM 666 C C . VAL A 1 89 ? -39.224 0.583 11.786 1.00 15.89 89 VAL A C 1
ATOM 667 O O . VAL A 1 89 ? -39.794 0.400 10.710 1.00 20.86 89 VAL A O 1
ATOM 671 N N . THR A 1 90 ? -38.235 1.456 11.937 1.00 19.17 90 THR A N 1
ATOM 672 C CA . THR A 1 90 ? -37.763 2.288 10.840 1.00 15.20 90 THR A CA 1
ATOM 673 C C . THR A 1 90 ? -36.279 2.054 10.582 1.00 17.09 90 THR A C 1
ATOM 674 O O . THR A 1 90 ? -35.450 2.279 11.469 1.00 16.03 90 THR A O 1
ATOM 678 N N . VAL A 1 91 ? -35.967 1.605 9.374 1.00 19.65 91 VAL A N 1
ATOM 679 C CA . VAL A 1 91 ? -34.600 1.350 8.947 1.00 18.55 91 VAL A CA 1
ATOM 680 C C . VAL A 1 91 ? -34.305 2.115 7.656 1.00 16.92 91 VAL A C 1
ATOM 681 O O . VAL A 1 91 ? -34.808 1.721 6.603 1.00 21.79 91 VAL A O 1
ATOM 685 N N . GLY A 1 92 ? -33.518 3.172 7.768 1.00 14.20 92 GLY A N 1
ATOM 686 C CA . GLY A 1 92 ? -33.105 3.983 6.649 1.00 19.34 92 GLY A CA 1
ATOM 687 C C . GLY A 1 92 ? -34.234 4.668 5.912 1.00 22.86 92 GLY A C 1
ATOM 688 O O . GLY A 1 92 ? -34.143 4.921 4.706 1.00 26.84 92 GLY A O 1
ATOM 689 N N . GLY A 1 93 ? -35.328 4.992 6.604 1.00 22.94 93 GLY A N 1
ATOM 690 C CA . GLY A 1 93 ? -36.417 5.678 5.928 1.00 24.59 93 GLY A CA 1
ATOM 691 C C . GLY A 1 93 ? -37.572 4.771 5.569 1.00 27.84 93 GLY A C 1
ATOM 692 O O . GLY A 1 93 ? -38.705 5.233 5.404 1.00 36.71 93 GLY A O 1
ATOM 693 N N . VAL A 1 94 ? -37.317 3.472 5.444 1.00 23.81 94 VAL A N 1
ATOM 694 C CA . VAL A 1 94 ? -38.399 2.522 5.190 1.00 16.14 94 VAL A CA 1
ATOM 695 C C . VAL A 1 94 ? -39.069 2.143 6.504 1.00 16.87 94 VAL A C 1
ATOM 696 O O . VAL A 1 94 ? -38.453 1.568 7.403 1.00 16.71 94 VAL A O 1
ATOM 700 N N . THR A 1 95 ? -40.351 2.478 6.629 1.00 15.32 95 THR A N 1
ATOM 701 C CA . THR A 1 95 ? -41.079 2.241 7.870 1.00 14.78 95 THR A CA 1
ATOM 702 C C . THR A 1 95 ? -42.181 1.198 7.715 1.00 13.84 95 THR A C 1
ATOM 703 O O . THR A 1 95 ? -42.737 1.037 6.628 1.00 20.15 95 THR A O 1
ATOM 707 N N . THR A 1 96 ? -42.479 0.508 8.806 1.00 16.18 96 THR A N 1
ATOM 708 C CA . THR A 1 96 ? -43.537 -0.484 8.917 1.00 13.32 96 THR A CA 1
ATOM 709 C C . THR A 1 96 ? -44.089 -0.488 10.342 1.00 17.74 96 THR A C 1
ATOM 710 O O . THR A 1 96 ? -43.320 -0.296 11.286 1.00 16.23 96 THR A O 1
ATOM 714 N N . ASN A 1 97 ? -45.394 -0.718 10.478 1.00 12.42 97 ASN A N 1
ATOM 715 C CA . ASN A 1 97 ? -46.038 -0.710 11.782 1.00 9.05 97 ASN A CA 1
ATOM 716 C C . ASN A 1 97 ? -46.540 -2.091 12.173 1.00 10.01 97 ASN A C 1
ATOM 717 O O . ASN A 1 97 ? -47.326 -2.255 13.105 1.00 11.58 97 ASN A O 1
ATOM 722 N N . LYS A 1 98 ? -46.094 -3.119 11.456 1.00 13.12 98 LYS A N 1
ATOM 723 C CA . LYS A 1 98 ? -46.571 -4.457 11.815 1.00 22.04 98 LYS A CA 1
ATOM 724 C C . LYS A 1 98 ? -45.400 -5.419 11.989 1.00 22.69 98 LYS A C 1
ATOM 725 O O . LYS A 1 98 ? -45.532 -6.636 11.839 1.00 10.89 98 LYS A O 1
ATOM 731 N N . GLN A 1 99 ? -44.237 -4.844 12.308 1.00 18.83 99 GLN A N 1
ATOM 732 C CA . GLN A 1 99 ? -43.043 -5.651 12.523 1.00 8.44 99 GLN A CA 1
ATOM 733 C C . GLN A 1 99 ? -43.055 -6.262 13.920 1.00 11.48 99 GLN A C 1
ATOM 734 O O . GLN A 1 99 ? -43.359 -5.584 14.907 1.00 18.20 99 GLN A O 1
ATOM 740 N N . ALA A 1 100 ? -42.735 -7.553 13.986 1.00 10.30 100 ALA A N 1
ATOM 741 C CA . ALA A 1 100 ? -42.679 -8.243 15.273 1.00 11.42 100 ALA A CA 1
ATOM 742 C C . ALA A 1 100 ? -41.344 -7.953 15.956 1.00 10.51 100 ALA A C 1
ATOM 743 O O . ALA A 1 100 ? -40.274 -8.105 15.365 1.00 13.40 100 ALA A O 1
ATOM 745 N N . VAL A 1 101 ? -41.418 -7.526 17.207 1.00 11.34 101 VAL A N 1
ATOM 746 C CA . VAL A 1 101 ? -40.213 -7.199 17.962 1.00 12.49 101 VAL A CA 1
ATOM 747 C C . VAL A 1 101 ? -40.027 -8.200 19.093 1.00 10.14 101 VAL A C 1
ATOM 748 O O . VAL A 1 101 ? -40.899 -8.341 19.957 1.00 13.99 101 VAL A O 1
ATOM 752 N N . GLU A 1 102 ? -38.895 -8.892 19.087 1.00 13.66 102 GLU A N 1
ATOM 753 C CA . GLU A 1 102 ? -38.632 -9.890 20.123 1.00 16.16 102 GLU A CA 1
ATOM 754 C C . GLU A 1 102 ? -37.858 -9.319 21.304 1.00 19.59 102 GLU A C 1
ATOM 755 O O . GLU A 1 102 ? -36.644 -9.125 21.247 1.00 18.91 102 GLU A O 1
ATOM 761 N N . ALA A 1 103 ? -38.581 -9.049 22.386 1.00 24.72 103 ALA A N 1
ATOM 762 C CA . ALA A 1 103 ? -37.996 -8.504 23.604 1.00 25.75 103 ALA A CA 1
ATOM 763 C C . ALA A 1 103 ? -37.310 -9.608 24.403 1.00 28.23 103 ALA A C 1
ATOM 764 O O . ALA A 1 103 ? -37.892 -10.668 24.639 1.00 23.29 103 ALA A O 1
ATOM 766 N N . ALA A 1 104 ? -36.074 -9.345 24.819 1.00 30.75 104 ALA A N 1
ATOM 767 C CA . ALA A 1 104 ? -35.326 -10.328 25.600 1.00 29.85 104 ALA A CA 1
ATOM 768 C C . ALA A 1 104 ? -35.407 -10.002 27.085 1.00 27.65 104 ALA A C 1
ATOM 769 O O . ALA A 1 104 ? -35.345 -8.835 27.477 1.00 30.78 104 ALA A O 1
ATOM 771 N N . SER A 1 105 ? -35.559 -11.033 27.912 1.00 28.12 105 SER A N 1
ATOM 772 C CA . SER A 1 105 ? -35.609 -10.814 29.359 1.00 29.55 105 SER A CA 1
ATOM 773 C C . SER A 1 105 ? -34.678 -11.809 30.057 1.00 23.62 105 SER A C 1
ATOM 774 O O . SER A 1 105 ? -34.778 -12.045 31.256 1.00 20.45 105 SER A O 1
ATOM 777 N N . LYS A 1 106 ? -33.777 -12.357 29.258 1.00 23.71 106 LYS A N 1
ATOM 778 C CA . LYS A 1 106 ? -32.812 -13.370 29.653 1.00 31.63 106 LYS A CA 1
ATOM 779 C C . LYS A 1 106 ? -31.831 -13.648 28.510 1.00 33.25 106 LYS A C 1
ATOM 780 O O . LYS A 1 106 ? -32.260 -14.034 27.419 1.00 30.31 106 LYS A O 1
ATOM 786 N N . ILE A 1 107 ? -30.541 -13.435 28.744 1.00 35.62 107 ILE A N 1
ATOM 787 C CA . ILE A 1 107 ? -29.525 -13.588 27.708 1.00 38.11 107 ILE A CA 1
ATOM 788 C C . ILE A 1 107 ? -28.190 -14.100 28.238 1.00 41.20 107 ILE A C 1
ATOM 789 O O . ILE A 1 107 ? -27.930 -14.130 29.465 1.00 46.66 107 ILE A O 1
ATOM 794 N N . SER A 1 108 ? -27.317 -14.504 27.298 1.00 43.36 108 SER A N 1
ATOM 795 C CA . SER A 1 108 ? -26.016 -15.041 27.672 1.00 43.63 108 SER A CA 1
ATOM 796 C C . SER A 1 108 ? -24.974 -13.926 27.863 1.00 45.95 108 SER A C 1
ATOM 797 O O . SER A 1 108 ? -25.145 -12.793 27.414 1.00 32.13 108 SER A O 1
ATOM 800 N N . SER A 1 109 ? -23.898 -14.291 28.542 1.00 53.88 109 SER A N 1
ATOM 801 C CA . SER A 1 109 ? -22.776 -13.430 28.873 1.00 60.15 109 SER A CA 1
ATOM 802 C C . SER A 1 109 ? -22.341 -12.604 27.678 1.00 59.52 109 SER A C 1
ATOM 803 O O . SER A 1 109 ? -22.353 -11.372 27.770 1.00 57.81 109 SER A O 1
ATOM 806 N N . GLU A 1 110 ? -21.959 -13.295 26.605 1.00 61.78 110 GLU A N 1
ATOM 807 C CA . GLU A 1 110 ? -21.462 -12.683 25.370 1.00 65.58 110 GLU A CA 1
ATOM 808 C C . GLU A 1 110 ? -22.251 -11.429 24.992 1.00 60.38 110 GLU A C 1
ATOM 809 O O . GLU A 1 110 ? -21.660 -10.419 24.572 1.00 58.78 110 GLU A O 1
ATOM 815 N N . PHE A 1 111 ? -23.563 -11.521 25.153 1.00 53.56 111 PHE A N 1
ATOM 816 C CA . PHE A 1 111 ? -24.461 -10.421 24.842 1.00 44.32 111 PHE A CA 1
ATOM 817 C C . PHE A 1 111 ? -24.378 -9.310 25.881 1.00 39.84 111 PHE A C 1
ATOM 818 O O . PHE A 1 111 ? -24.071 -8.163 25.558 1.00 29.75 111 PHE A O 1
ATOM 826 N N . VAL A 1 112 ? -24.648 -9.671 27.136 1.00 37.70 112 VAL A N 1
ATOM 827 C CA . VAL A 1 112 ? -24.621 -8.711 28.230 1.00 38.75 112 VAL A CA 1
ATOM 828 C C . VAL A 1 112 ? -23.340 -7.881 28.243 1.00 36.72 112 VAL A C 1
ATOM 829 O O . VAL A 1 112 ? -23.385 -6.653 28.303 1.00 35.41 112 VAL A O 1
ATOM 833 N N . GLN A 1 113 ? -22.207 -8.568 28.203 1.00 37.20 113 GLN A N 1
ATOM 834 C CA . GLN A 1 113 ? -20.905 -7.919 28.308 1.00 41.46 113 GLN A CA 1
ATOM 835 C C . GLN A 1 113 ? -20.431 -7.327 26.986 1.00 38.53 113 GLN A C 1
ATOM 836 O O . GLN A 1 113 ? -19.269 -6.896 26.863 1.00 29.65 113 GLN A O 1
ATOM 842 N N . ASP A 1 114 ? -21.312 -7.273 25.985 1.00 39.97 114 ASP A N 1
ATOM 843 C CA . ASP A 1 114 ? -20.967 -6.616 24.726 1.00 42.30 114 ASP A CA 1
ATOM 844 C C . ASP A 1 114 ? -21.652 -5.258 24.648 1.00 49.75 114 ASP A C 1
ATOM 845 O O . ASP A 1 114 ? -22.597 -5.068 23.883 1.00 68.89 114 ASP A O 1
ATOM 850 N N . THR A 1 115 ? -21.192 -4.330 25.486 1.00 48.62 115 THR A N 1
ATOM 851 C CA . THR A 1 115 ? -21.745 -2.981 25.520 1.00 48.70 115 THR A CA 1
ATOM 852 C C . THR A 1 115 ? -21.780 -2.403 24.107 1.00 47.56 115 THR A C 1
ATOM 853 O O . THR A 1 115 ? -20.828 -2.651 23.360 1.00 32.62 115 THR A O 1
ATOM 857 N N . ALA A 1 116 ? -22.843 -1.690 23.787 1.00 48.42 116 ALA A N 1
ATOM 858 C CA . ALA A 1 116 ? -23.156 -1.028 22.531 1.00 46.88 116 ALA A CA 1
ATOM 859 C C . ALA A 1 116 ? -24.113 -1.868 21.685 1.00 44.44 116 ALA A C 1
ATOM 860 O O . ALA A 1 116 ? -25.182 -1.391 21.291 1.00 51.91 116 ALA A O 1
ATOM 862 N N . ASN A 1 117 ? -23.730 -3.123 21.410 1.00 35.45 117 ASN A N 1
ATOM 863 C CA . ASN A 1 117 ? -24.652 -4.024 20.715 1.00 32.00 117 ASN A CA 1
ATOM 864 C C . ASN A 1 117 ? -25.987 -4.054 21.460 1.00 26.27 117 ASN A C 1
ATOM 865 O O . ASN A 1 117 ? -26.030 -4.389 22.645 1.00 18.56 117 ASN A O 1
ATOM 870 N N . ASP A 1 118 ? -27.077 -3.691 20.780 1.00 24.12 118 ASP A N 1
ATOM 871 C CA . ASP A 1 118 ? -28.370 -3.668 21.464 1.00 21.08 118 ASP A CA 1
ATOM 872 C C . ASP A 1 118 ? -29.319 -4.769 21.000 1.00 13.60 118 ASP A C 1
ATOM 873 O O . ASP A 1 118 ? -30.499 -4.791 21.368 1.00 12.49 118 ASP A O 1
ATOM 878 N N . GLY A 1 119 ? -28.811 -5.707 20.207 1.00 6.03 119 GLY A N 1
ATOM 879 C CA . GLY A 1 119 ? -29.606 -6.823 19.729 1.00 8.67 119 GLY A CA 1
ATOM 880 C C . GLY A 1 119 ? -29.350 -7.143 18.270 1.00 10.54 119 GLY A C 1
ATOM 881 O O . GLY A 1 119 ? -28.374 -6.665 17.695 1.00 10.42 119 GLY A O 1
ATOM 882 N N . LEU A 1 120 ? -30.225 -7.949 17.664 1.00 11.41 120 LEU A N 1
ATOM 883 C CA . LEU A 1 120 ? -30.020 -8.355 16.283 1.00 12.14 120 LEU A CA 1
ATOM 884 C C . LEU A 1 120 ? -31.205 -8.093 15.354 1.00 12.09 120 LEU A C 1
ATOM 885 O O . LEU A 1 120 ? -32.362 -8.076 15.767 1.00 2.75 120 LEU A O 1
ATOM 890 N N . LEU A 1 121 ? -30.903 -7.905 14.077 1.00 8.21 121 LEU A N 1
ATOM 891 C CA . LEU A 1 121 ? -31.900 -7.810 13.024 1.00 11.86 121 LEU A CA 1
ATOM 892 C C . LEU A 1 121 ? -31.644 -8.925 12.008 1.00 9.43 121 LEU A C 1
ATOM 893 O O . LEU A 1 121 ? -30.694 -8.845 11.224 1.00 7.81 121 LEU A O 1
ATOM 898 N N . GLY A 1 122 ? -32.478 -9.961 12.045 1.00 7.19 122 GLY A N 1
ATOM 899 C CA . GLY A 1 122 ? -32.287 -11.105 11.166 1.00 1.70 122 GLY A CA 1
ATOM 900 C C . GLY A 1 122 ? -32.822 -10.869 9.765 1.00 0.06 122 GLY A C 1
ATOM 901 O O . GLY A 1 122 ? -33.919 -10.340 9.567 1.00 9.03 122 GLY A O 1
ATOM 902 N N . LEU A 1 123 ? -32.038 -11.270 8.771 1.00 6.03 123 LEU A N 1
ATOM 903 C CA . LEU A 1 123 ? -32.390 -11.055 7.379 1.00 4.33 123 LEU A CA 1
ATOM 904 C C . LEU A 1 123 ? -32.320 -12.353 6.577 1.00 1.73 123 LEU A C 1
ATOM 905 O O . LEU A 1 123 ? -32.201 -12.321 5.352 1.00 11.17 123 LEU A O 1
ATOM 910 N N . ALA A 1 124 ? -32.379 -13.495 7.257 1.00 0.00 124 ALA A N 1
ATOM 911 C CA . ALA A 1 124 ? -32.421 -14.765 6.530 1.00 8.56 124 ALA A CA 1
ATOM 912 C C . ALA A 1 124 ? -33.874 -15.019 6.130 1.00 10.04 124 ALA A C 1
ATOM 913 O O . ALA A 1 124 ? -34.703 -14.119 6.280 1.00 4.09 124 ALA A O 1
ATOM 915 N N . PHE A 1 125 ? -34.202 -16.212 5.637 1.00 7.17 125 PHE A N 1
ATOM 916 C CA . PHE A 1 125 ? -35.598 -16.483 5.284 1.00 4.80 125 PHE A CA 1
ATOM 917 C C . PHE A 1 125 ? -36.464 -16.694 6.523 1.00 3.54 125 PHE A C 1
ATOM 918 O O . PHE A 1 125 ? -36.076 -17.426 7.433 1.00 14.76 125 PHE A O 1
ATOM 926 N N . SER A 1 126 ? -37.631 -16.057 6.537 1.00 6.52 126 SER A N 1
ATOM 927 C CA . SER A 1 126 ? -38.586 -16.095 7.630 1.00 5.01 126 SER A CA 1
ATOM 928 C C . SER A 1 126 ? -38.934 -17.493 8.118 1.00 4.24 126 SER A C 1
ATOM 929 O O . SER A 1 126 ? -39.373 -17.670 9.249 1.00 9.11 126 SER A O 1
ATOM 932 N N . SER A 1 127 ? -38.740 -18.510 7.279 1.00 4.67 127 SER A N 1
ATOM 933 C CA . SER A 1 127 ? -39.147 -19.846 7.705 1.00 7.55 127 SER A CA 1
ATOM 934 C C . SER A 1 127 ? -38.447 -20.278 8.984 1.00 14.43 127 SER A C 1
ATOM 935 O O . SER A 1 127 ? -38.942 -21.142 9.715 1.00 17.54 127 SER A O 1
ATOM 938 N N . ILE A 1 128 ? -37.287 -19.696 9.278 1.00 16.18 128 ILE A N 1
ATOM 939 C CA . ILE A 1 128 ? -36.534 -20.135 10.453 1.00 13.81 128 ILE A CA 1
ATOM 940 C C . ILE A 1 128 ? -36.656 -19.187 11.645 1.00 15.65 128 ILE A C 1
ATOM 941 O O . ILE A 1 128 ? -35.930 -19.363 12.628 1.00 21.89 128 ILE A O 1
ATOM 946 N N . ASN A 1 129 ? -37.546 -18.207 11.584 1.00 9.55 129 ASN A N 1
ATOM 947 C CA . ASN A 1 129 ? -37.798 -17.352 12.749 1.00 7.99 129 ASN A CA 1
ATOM 948 C C . ASN A 1 129 ? -38.136 -18.270 13.921 1.00 14.24 129 ASN A C 1
ATOM 949 O O . ASN A 1 129 ? -38.565 -19.401 13.670 1.00 14.69 129 ASN A O 1
ATOM 954 N N . THR A 1 130 ? -37.944 -17.861 15.171 1.00 8.72 130 THR A N 1
ATOM 955 C CA . THR A 1 130 ? -38.185 -18.806 16.261 1.00 4.00 130 THR A CA 1
ATOM 956 C C . THR A 1 130 ? -39.382 -18.466 17.127 1.00 7.06 130 THR A C 1
ATOM 957 O O . THR A 1 130 ? -39.604 -19.099 18.163 1.00 3.71 130 THR A O 1
ATOM 961 N N . VAL A 1 131 ? -40.159 -17.459 16.741 1.00 9.09 131 VAL A N 1
ATOM 962 C CA . VAL A 1 131 ? -41.302 -17.090 17.585 1.00 10.69 131 VAL A CA 1
ATOM 963 C C . VAL A 1 131 ? -42.317 -18.229 17.634 1.00 16.16 131 VAL A C 1
ATOM 964 O O . VAL A 1 131 ? -42.469 -19.003 16.688 1.00 12.43 131 VAL A O 1
ATOM 968 N N . GLN A 1 132 ? -42.998 -18.331 18.771 1.00 23.65 132 GLN A N 1
ATOM 969 C CA . GLN A 1 132 ? -44.038 -19.328 18.991 1.00 22.39 132 GLN A CA 1
ATOM 970 C C . GLN A 1 132 ? -45.238 -18.722 19.700 1.00 20.47 132 GLN A C 1
ATOM 971 O O . GLN A 1 132 ? -45.085 -17.798 20.501 1.00 22.38 132 GLN A O 1
ATOM 977 N N . PRO A 1 133 ? -46.418 -19.261 19.381 1.00 22.64 133 PRO A N 1
ATOM 978 C CA . PRO A 1 133 ? -46.622 -20.325 18.448 1.00 23.51 133 PRO A CA 1
ATOM 979 C C . PRO A 1 133 ? -46.643 -20.031 17.125 1.00 27.94 133 PRO A C 1
ATOM 980 O O . PRO A 1 133 ? -46.444 -21.096 16.286 1.00 37.13 133 PRO A O 1
ATOM 984 N N . LYS A 1 134 ? -46.698 -18.852 16.509 1.00 31.23 134 LYS A N 1
ATOM 985 C CA . LYS A 1 134 ? -46.616 -18.732 15.056 1.00 26.56 134 LYS A CA 1
ATOM 986 C C . LYS A 1 134 ? -45.383 -17.938 14.648 1.00 22.56 134 LYS A C 1
ATOM 987 O O . LYS A 1 134 ? -45.166 -16.820 15.120 1.00 20.73 134 LYS A O 1
ATOM 993 N N . ALA A 1 135 ? -44.567 -18.511 13.768 1.00 22.25 135 ALA A N 1
ATOM 994 C CA . ALA A 1 135 ? -43.362 -17.814 13.318 1.00 22.21 135 ALA A CA 1
ATOM 995 C C . ALA A 1 135 ? -43.733 -16.447 12.755 1.00 24.54 135 ALA A C 1
ATOM 996 O O . ALA A 1 135 ? -44.869 -16.231 12.326 1.00 27.20 135 ALA A O 1
ATOM 998 N N . GLN A 1 136 ? -42.771 -15.528 12.762 1.00 17.78 136 GLN A N 1
ATOM 999 C CA . GLN A 1 136 ? -43.066 -14.184 12.268 1.00 8.26 136 GLN A CA 1
ATOM 1000 C C . GLN A 1 136 ? -42.132 -13.852 11.117 1.00 4.12 136 GLN A C 1
ATOM 1001 O O . GLN A 1 136 ? -41.146 -14.546 10.894 1.00 18.71 136 GLN A O 1
ATOM 1007 N N . THR A 1 137 ? -42.469 -12.786 10.408 1.00 6.12 137 THR A N 1
ATOM 1008 C CA . THR A 1 137 ? -41.686 -12.378 9.247 1.00 12.53 137 THR A CA 1
ATOM 1009 C C . THR A 1 137 ? -40.525 -11.476 9.627 1.00 9.46 137 THR A C 1
ATOM 1010 O O . THR A 1 137 ? -40.615 -10.651 10.544 1.00 14.09 137 THR A O 1
ATOM 1014 N N . THR A 1 138 ? -39.409 -11.613 8.911 1.00 6.12 138 THR A N 1
ATOM 1015 C CA . THR A 1 138 ? -38.300 -10.697 9.194 1.00 6.87 138 THR A CA 1
ATOM 1016 C C . THR A 1 138 ? -38.716 -9.290 8.782 1.00 12.40 138 THR A C 1
ATOM 1017 O O . THR A 1 138 ? -39.825 -9.064 8.288 1.00 20.77 138 THR A O 1
ATOM 1021 N N . PHE A 1 139 ? -37.846 -8.312 8.995 1.00 7.95 139 PHE A N 1
ATOM 1022 C CA . PHE A 1 139 ? -38.168 -6.944 8.623 1.00 12.20 139 PHE A CA 1
ATOM 1023 C C . PHE A 1 139 ? -38.262 -6.791 7.106 1.00 15.38 139 PHE A C 1
ATOM 1024 O O . PHE A 1 139 ? -39.263 -6.301 6.583 1.00 15.09 139 PHE A O 1
ATOM 1032 N N . PHE A 1 140 ? -37.210 -7.206 6.408 1.00 12.83 140 PHE A N 1
ATOM 1033 C CA . PHE A 1 140 ? -37.163 -7.155 4.951 1.00 6.81 140 PHE A CA 1
ATOM 1034 C C . PHE A 1 140 ? -38.430 -7.761 4.353 1.00 13.89 140 PHE A C 1
ATOM 1035 O O . PHE A 1 140 ? -39.075 -7.191 3.479 1.00 14.99 140 PHE A O 1
ATOM 1043 N N . ASP A 1 141 ? -38.759 -8.946 4.848 1.00 14.60 141 ASP A N 1
ATOM 1044 C CA . ASP A 1 141 ? -39.909 -9.686 4.371 1.00 18.67 141 ASP A CA 1
ATOM 1045 C C . ASP A 1 141 ? -41.190 -8.894 4.590 1.00 22.52 141 ASP A C 1
ATOM 1046 O O . ASP A 1 141 ? -42.076 -8.909 3.743 1.00 20.76 141 ASP A O 1
ATOM 1051 N N . THR A 1 142 ? -41.249 -8.217 5.726 1.00 24.29 142 THR A N 1
ATOM 1052 C CA . THR A 1 142 ? -42.424 -7.452 6.127 1.00 17.28 142 THR A CA 1
ATOM 1053 C C . THR A 1 142 ? -42.611 -6.174 5.322 1.00 15.28 142 THR A C 1
ATOM 1054 O O . THR A 1 142 ? -43.730 -5.694 5.146 1.00 28.96 142 THR A O 1
ATOM 1058 N N . VAL A 1 143 ? -41.529 -5.598 4.812 1.00 6.73 143 VAL A N 1
ATOM 1059 C CA . VAL A 1 143 ? -41.631 -4.365 4.045 1.00 3.14 143 VAL A CA 1
ATOM 1060 C C . VAL A 1 143 ? -41.391 -4.634 2.562 1.00 2.44 143 VAL A C 1
ATOM 1061 O O . VAL A 1 143 ? -41.328 -3.704 1.759 1.00 6.50 143 VAL A O 1
ATOM 1065 N N . LYS A 1 144 ? -41.243 -5.907 2.215 1.00 2.82 144 LYS A N 1
ATOM 1066 C CA . LYS A 1 144 ? -40.911 -6.328 0.863 1.00 9.75 144 LYS A CA 1
ATOM 1067 C C . LYS A 1 144 ? -41.744 -5.639 -0.216 1.00 11.30 144 LYS A C 1
ATOM 1068 O O . LYS A 1 144 ? -41.188 -5.161 -1.217 1.00 12.01 144 LYS A O 1
ATOM 1074 N N . SER A 1 145 ? -43.057 -5.574 -0.024 1.00 11.26 145 SER A N 1
ATOM 1075 C CA . SER A 1 145 ? -43.971 -5.012 -1.013 1.00 10.44 145 SER A CA 1
ATOM 1076 C C . SER A 1 145 ? -44.072 -3.489 -0.946 1.00 16.99 145 SER A C 1
ATOM 1077 O O . SER A 1 145 ? -44.919 -2.909 -1.634 1.00 26.19 145 SER A O 1
ATOM 1080 N N . GLN A 1 146 ? -43.224 -2.848 -0.153 1.00 14.96 146 GLN A N 1
ATOM 1081 C CA . GLN A 1 146 ? -43.193 -1.394 -0.070 1.00 18.96 146 GLN A CA 1
ATOM 1082 C C . GLN A 1 146 ? -41.949 -0.880 -0.789 1.00 19.86 146 GLN A C 1
ATOM 1083 O O . GLN A 1 146 ? -41.820 0.315 -1.049 1.00 23.92 146 GLN A O 1
ATOM 1089 N N . LEU A 1 147 ? -41.067 -1.823 -1.070 1.00 19.54 147 LEU A N 1
ATOM 1090 C CA . LEU A 1 147 ? -39.792 -1.589 -1.729 1.00 17.83 147 LEU A CA 1
ATOM 1091 C C . LEU A 1 147 ? -39.925 -1.526 -3.242 1.00 15.42 147 LEU A C 1
ATOM 1092 O O . LEU A 1 147 ? -40.666 -2.301 -3.841 1.00 20.38 147 LEU A O 1
ATOM 1097 N N . ASP A 1 148 ? -39.197 -0.608 -3.883 1.00 12.31 148 ASP A N 1
ATOM 1098 C CA . ASP A 1 148 ? -39.297 -0.509 -5.336 1.00 9.67 148 ASP A CA 1
ATOM 1099 C C . ASP A 1 148 ? -38.953 -1.856 -5.974 1.00 18.26 148 ASP A C 1
ATOM 1100 O O . ASP A 1 148 ? -39.527 -2.213 -7.010 1.00 19.99 148 ASP A O 1
ATOM 1105 N N . SER A 1 149 ? -38.040 -2.597 -5.364 1.00 22.07 149 SER A N 1
ATOM 1106 C CA . SER A 1 149 ? -37.658 -3.947 -5.781 1.00 17.35 149 SER A CA 1
ATOM 1107 C C . SER A 1 149 ? -37.475 -4.851 -4.557 1.00 12.77 149 SER A C 1
ATOM 1108 O O . SER A 1 149 ? -36.939 -4.422 -3.534 1.00 13.63 149 SER A O 1
ATOM 1111 N N . PRO A 1 150 ? -37.916 -6.102 -4.652 1.00 13.91 150 PRO A N 1
ATOM 1112 C CA . PRO A 1 150 ? -37.869 -7.011 -3.498 1.00 17.06 150 PRO A CA 1
ATOM 1113 C C . PRO A 1 150 ? -36.461 -7.528 -3.226 1.00 18.25 150 PRO A C 1
ATOM 1114 O O . PRO A 1 150 ? -36.173 -8.714 -3.372 1.00 15.12 150 PRO A O 1
ATOM 1118 N N . LEU A 1 151 ? -35.581 -6.615 -2.827 1.00 20.53 151 LEU A N 1
ATOM 1119 C CA . LEU A 1 151 ? -34.198 -6.962 -2.542 1.00 13.97 151 LEU A CA 1
ATOM 1120 C C . LEU A 1 151 ? -33.562 -5.961 -1.582 1.00 20.58 151 LEU A C 1
ATOM 1121 O O . LEU A 1 151 ? -34.149 -4.935 -1.244 1.00 26.26 151 LEU A O 1
ATOM 1126 N N . PHE A 1 152 ? -32.347 -6.283 -1.162 1.00 22.96 152 PHE A N 1
ATOM 1127 C CA . PHE A 1 152 ? -31.506 -5.396 -0.372 1.00 17.55 152 PHE A CA 1
ATOM 1128 C C . PHE A 1 152 ? -30.052 -5.694 -0.732 1.00 14.58 152 PHE A C 1
ATOM 1129 O O . PHE A 1 152 ? -29.713 -6.800 -1.146 1.00 15.19 152 PHE A O 1
ATOM 1137 N N . ALA A 1 153 ? -29.187 -4.701 -0.591 1.00 11.39 153 ALA A N 1
ATOM 1138 C CA . ALA A 1 153 ? -27.781 -4.920 -0.916 1.00 9.82 153 ALA A CA 1
ATOM 1139 C C . ALA A 1 153 ? -26.941 -4.510 0.283 1.00 13.47 153 ALA A C 1
ATOM 1140 O O . ALA A 1 153 ? -27.387 -3.715 1.111 1.00 18.81 153 ALA A O 1
ATOM 1142 N N . VAL A 1 154 ? -25.738 -5.060 0.385 1.00 18.13 154 VAL A N 1
ATOM 1143 C CA . VAL A 1 154 ? -24.872 -4.675 1.494 1.00 18.06 154 VAL A CA 1
ATOM 1144 C C . VAL A 1 154 ? -23.489 -4.293 0.980 1.00 14.91 154 VAL A C 1
ATOM 1145 O O . VAL A 1 154 ? -22.997 -4.905 0.038 1.00 5.50 154 VAL A O 1
ATOM 1149 N N . GLN A 1 155 ? -22.918 -3.283 1.624 1.00 18.92 155 GLN A N 1
ATOM 1150 C CA . GLN A 1 155 ? -21.560 -2.847 1.345 1.00 19.48 155 GLN A CA 1
ATOM 1151 C C . GLN A 1 155 ? -20.813 -2.637 2.660 1.00 19.77 155 GLN A C 1
ATOM 1152 O O . GLN A 1 155 ? -20.846 -1.538 3.216 1.00 16.11 155 GLN A O 1
ATOM 1158 N N . LEU A 1 156 ? -20.158 -3.688 3.143 1.00 21.64 156 LEU A N 1
ATOM 1159 C CA . LEU A 1 156 ? -19.392 -3.642 4.381 1.00 18.08 156 LEU A CA 1
ATOM 1160 C C . LEU A 1 156 ? -17.975 -3.159 4.083 1.00 17.12 156 LEU A C 1
ATOM 1161 O O . LEU A 1 156 ? -17.384 -3.603 3.097 1.00 17.58 156 LEU A O 1
ATOM 1166 N N . LYS A 1 157 ? -17.470 -2.262 4.919 1.00 27.14 157 LYS A N 1
ATOM 1167 C CA . LYS A 1 157 ? -16.132 -1.702 4.751 1.00 33.31 157 LYS A CA 1
ATOM 1168 C C . LYS A 1 157 ? -15.225 -2.158 5.889 1.00 39.13 157 LYS A C 1
ATOM 1169 O O . LYS A 1 157 ? -15.692 -2.431 6.999 1.00 23.42 157 LYS A O 1
ATOM 1175 N N . HIS A 1 158 ? -13.928 -2.222 5.595 1.00 48.54 158 HIS A N 1
ATOM 1176 C CA . HIS A 1 158 ? -12.958 -2.624 6.604 1.00 56.61 158 HIS A CA 1
ATOM 1177 C C . HIS A 1 158 ? -12.558 -1.449 7.488 1.00 61.84 158 HIS A C 1
ATOM 1178 O O . HIS A 1 158 ? -11.981 -0.465 7.003 1.00 79.02 158 HIS A O 1
ATOM 1185 N N . ASP A 1 159 ? -12.839 -1.529 8.788 1.00 59.34 159 ASP A N 1
ATOM 1186 C CA . ASP A 1 159 ? -12.458 -0.442 9.697 1.00 58.12 159 ASP A CA 1
ATOM 1187 C C . ASP A 1 159 ? -13.020 0.894 9.205 1.00 55.46 159 ASP A C 1
ATOM 1188 O O . ASP A 1 159 ? -12.357 1.936 9.289 1.00 46.08 159 ASP A O 1
ATOM 1193 N N . ALA A 1 160 ? -14.251 0.855 8.694 1.00 55.50 160 ALA A N 1
ATOM 1194 C CA . ALA A 1 160 ? -14.929 2.042 8.192 1.00 53.55 160 ALA A CA 1
ATOM 1195 C C . ALA A 1 160 ? -16.409 1.731 7.971 1.00 53.84 160 ALA A C 1
ATOM 1196 O O . ALA A 1 160 ? -16.782 0.595 7.670 1.00 55.88 160 ALA A O 1
ATOM 1198 N N . PRO A 1 161 ? -17.244 2.751 8.126 1.00 53.48 161 PRO A N 1
ATOM 1199 C CA . PRO A 1 161 ? -18.687 2.556 7.975 1.00 50.90 161 PRO A CA 1
ATOM 1200 C C . PRO A 1 161 ? -19.046 2.085 6.568 1.00 45.18 161 PRO A C 1
ATOM 1201 O O . PRO A 1 161 ? -18.568 2.613 5.568 1.00 36.54 161 PRO A O 1
ATOM 1205 N N . GLY A 1 162 ? -19.908 1.072 6.505 1.00 43.84 162 GLY A N 1
ATOM 1206 C CA . GLY A 1 162 ? -20.405 0.552 5.239 1.00 40.81 162 GLY A CA 1
ATOM 1207 C C . GLY A 1 162 ? -21.832 1.003 4.984 1.00 38.09 162 GLY A C 1
ATOM 1208 O O . GLY A 1 162 ? -22.234 2.116 5.332 1.00 30.29 162 GLY A O 1
ATOM 1209 N N . VAL A 1 163 ? -22.635 0.125 4.377 1.00 33.96 163 VAL A N 1
ATOM 1210 C CA . VAL A 1 163 ? -24.019 0.514 4.114 1.00 22.97 163 VAL A CA 1
ATOM 1211 C C . VAL A 1 163 ? -24.900 -0.676 3.752 1.00 17.74 163 VAL A C 1
ATOM 1212 O O . VAL A 1 163 ? -24.450 -1.663 3.177 1.00 18.36 163 VAL A O 1
ATOM 1216 N N . TYR A 1 164 ? -26.169 -0.552 4.112 1.00 17.35 164 TYR A N 1
ATOM 1217 C CA . TYR A 1 164 ? -27.228 -1.500 3.808 1.00 20.47 164 TYR A CA 1
ATOM 1218 C C . TYR A 1 164 ? -28.295 -0.817 2.952 1.00 18.67 164 TYR A C 1
ATOM 1219 O O . TYR A 1 164 ? -28.933 0.138 3.401 1.00 19.10 164 TYR A O 1
ATOM 1228 N N . ASP A 1 165 ? -28.494 -1.291 1.730 1.00 22.10 165 ASP A N 1
ATOM 1229 C CA . ASP A 1 165 ? -29.504 -0.705 0.853 1.00 20.12 165 ASP A CA 1
ATOM 1230 C C . ASP A 1 165 ? -30.770 -1.547 0.801 1.00 12.56 165 ASP A C 1
ATOM 1231 O O . ASP A 1 165 ? -30.728 -2.750 0.541 1.00 21.50 165 ASP A O 1
ATOM 1236 N N . PHE A 1 166 ? -31.909 -0.912 1.041 1.00 13.09 166 PHE A N 1
ATOM 1237 C CA . PHE A 1 166 ? -33.183 -1.619 0.974 1.00 13.21 166 PHE A CA 1
ATOM 1238 C C . PHE A 1 166 ? -33.978 -1.208 -0.258 1.00 15.17 166 PHE A C 1
ATOM 1239 O O . PHE A 1 166 ? -34.333 -0.030 -0.389 1.00 19.85 166 PHE A O 1
ATOM 1247 N N . GLY A 1 167 ? -34.238 -2.170 -1.140 1.00 16.57 167 GLY A N 1
ATOM 1248 C CA . GLY A 1 167 ? -35.121 -2.018 -2.271 1.00 17.33 167 GLY A CA 1
ATOM 1249 C C . GLY A 1 167 ? -34.531 -1.403 -3.511 1.00 17.37 167 GLY A C 1
ATOM 1250 O O . GLY A 1 167 ? -35.224 -1.047 -4.464 1.00 21.39 167 GLY A O 1
ATOM 1251 N N . TYR A 1 168 ? -33.209 -1.258 -3.541 1.00 15.37 168 TYR A N 1
ATOM 1252 C CA . TYR A 1 168 ? -32.609 -0.672 -4.725 1.00 17.07 168 TYR A CA 1
ATOM 1253 C C . TYR A 1 168 ? -31.103 -0.885 -4.717 1.00 20.11 168 TYR A C 1
ATOM 1254 O O . TYR A 1 168 ? -30.512 -1.160 -3.672 1.00 16.08 168 TYR A O 1
ATOM 1263 N N . ILE A 1 169 ? -30.518 -0.745 -5.898 1.00 18.57 169 ILE A N 1
ATOM 1264 C CA . ILE A 1 169 ? -29.073 -0.910 -6.042 1.00 17.80 169 ILE A CA 1
ATOM 1265 C C . ILE A 1 169 ? -28.440 0.436 -6.357 1.00 19.51 169 ILE A C 1
ATOM 1266 O O . ILE A 1 169 ? -28.833 1.095 -7.316 1.00 20.91 169 ILE A O 1
ATOM 1271 N N . ASP A 1 170 ? -27.484 0.825 -5.528 1.00 24.02 170 ASP A N 1
ATOM 1272 C CA . ASP A 1 170 ? -26.713 2.055 -5.697 1.00 18.62 170 ASP A CA 1
ATOM 1273 C C . ASP A 1 170 ? -25.487 1.768 -6.556 1.00 21.94 170 ASP A C 1
ATOM 1274 O O . ASP A 1 170 ? -24.529 1.179 -6.075 1.00 28.67 170 ASP A O 1
ATOM 1279 N N . ASP A 1 171 ? -25.544 2.193 -7.810 1.00 23.34 171 ASP A N 1
ATOM 1280 C CA . ASP A 1 171 ? -24.488 1.946 -8.791 1.00 25.46 171 ASP A CA 1
ATOM 1281 C C . ASP A 1 171 ? -23.135 2.534 -8.413 1.00 26.78 171 ASP A C 1
ATOM 1282 O O . ASP A 1 171 ? -22.101 2.142 -8.964 1.00 29.89 171 ASP A O 1
ATOM 1287 N N . SER A 1 172 ? -23.107 3.489 -7.486 1.00 28.39 172 SER A N 1
ATOM 1288 C CA . SER A 1 172 ? -21.836 4.107 -7.115 1.00 29.85 172 SER A CA 1
ATOM 1289 C C . SER A 1 172 ? -21.066 3.278 -6.094 1.00 30.89 172 SER A C 1
ATOM 1290 O O . SER A 1 172 ? -19.996 3.693 -5.642 1.00 44.04 172 SER A O 1
ATOM 1293 N N . LYS A 1 173 ? -21.609 2.118 -5.729 1.00 22.25 173 LYS A N 1
ATOM 1294 C CA . LYS A 1 173 ? -21.008 1.288 -4.692 1.00 12.80 173 LYS A CA 1
ATOM 1295 C C . LYS A 1 173 ? -20.175 0.140 -5.237 1.00 17.62 173 LYS A C 1
ATOM 1296 O O . LYS A 1 173 ? -19.485 -0.539 -4.472 1.00 19.08 173 LYS A O 1
ATOM 1302 N N . TYR A 1 174 ? -20.227 -0.094 -6.544 1.00 14.69 174 TYR A N 1
ATOM 1303 C CA . TYR A 1 174 ? -19.442 -1.167 -7.139 1.00 12.95 174 TYR A CA 1
ATOM 1304 C C . TYR A 1 174 ? -18.971 -0.738 -8.522 1.00 14.95 174 TYR A C 1
ATOM 1305 O O . TYR A 1 174 ? -19.504 0.212 -9.092 1.00 22.87 174 TYR A O 1
ATOM 1314 N N . THR A 1 175 ? -17.969 -1.444 -9.030 1.00 12.53 175 THR A N 1
ATOM 1315 C CA . THR A 1 175 ? -17.440 -1.207 -10.356 1.00 12.89 175 THR A CA 1
ATOM 1316 C C . THR A 1 175 ? -17.587 -2.503 -11.151 1.00 14.51 175 THR A C 1
ATOM 1317 O O . THR A 1 175 ? -17.479 -3.568 -10.548 1.00 16.39 175 THR A O 1
ATOM 1321 N N . GLY A 1 176 ? -17.821 -2.361 -12.448 1.00 21.47 176 GLY A N 1
ATOM 1322 C CA . GLY A 1 176 ? -18.055 -3.487 -13.338 1.00 17.40 176 GLY A CA 1
ATOM 1323 C C . GLY A 1 176 ? -19.472 -3.987 -13.107 1.00 16.58 176 GLY A C 1
ATOM 1324 O O . GLY A 1 176 ? -20.255 -3.306 -12.445 1.00 17.14 176 GLY A O 1
ATOM 1325 N N . SER A 1 177 ? -19.794 -5.164 -13.622 1.00 19.65 177 SER A N 1
ATOM 1326 C CA . SER A 1 177 ? -21.151 -5.691 -13.547 1.00 27.13 177 SER A CA 1
ATOM 1327 C C . SER A 1 177 ? -21.431 -6.605 -12.363 1.00 26.25 177 SER A C 1
ATOM 1328 O O . SER A 1 177 ? -20.527 -7.203 -11.780 1.00 31.09 177 SER A O 1
ATOM 1331 N N . ILE A 1 178 ? -22.718 -6.717 -12.030 1.00 20.03 178 ILE A N 1
ATOM 1332 C CA . ILE A 1 178 ? -23.191 -7.653 -11.018 1.00 24.33 178 ILE A CA 1
ATOM 1333 C C . ILE A 1 178 ? -23.369 -9.040 -11.641 1.00 30.03 178 ILE A C 1
ATOM 1334 O O . ILE A 1 178 ? -24.032 -9.194 -12.676 1.00 32.99 178 ILE A O 1
ATOM 1339 N N . THR A 1 179 ? -22.761 -10.047 -11.019 1.00 25.13 179 THR A N 1
ATOM 1340 C CA . THR A 1 179 ? -22.908 -11.434 -11.445 1.00 15.70 179 THR A CA 1
ATOM 1341 C C . THR A 1 179 ? -23.913 -12.117 -10.532 1.00 16.74 179 THR A C 1
ATOM 1342 O O . THR A 1 179 ? -23.825 -11.999 -9.307 1.00 25.95 179 THR A O 1
ATOM 1346 N N . TYR A 1 180 ? -24.890 -12.827 -11.085 1.00 14.14 180 TYR A N 1
ATOM 1347 C CA . TYR A 1 180 ? -25.894 -13.437 -10.215 1.00 12.20 180 TYR A CA 1
ATOM 1348 C C . TYR A 1 180 ? -25.728 -14.949 -10.155 1.00 8.52 180 TYR A C 1
ATOM 1349 O O . TYR A 1 180 ? -25.339 -15.598 -11.118 1.00 14.30 180 TYR A O 1
ATOM 1358 N N . THR A 1 181 ? -26.032 -15.495 -8.987 1.00 4.88 181 THR A N 1
ATOM 1359 C CA . THR A 1 181 ? -26.016 -16.933 -8.787 1.00 11.71 181 THR A CA 1
ATOM 1360 C C . THR A 1 181 ? -27.312 -17.329 -8.082 1.00 11.83 181 THR A C 1
ATOM 1361 O O . THR A 1 181 ? -27.881 -16.505 -7.372 1.00 17.26 181 THR A O 1
ATOM 1365 N N . ASP A 1 182 ? -27.730 -18.569 -8.279 1.00 13.37 182 ASP A N 1
ATOM 1366 C CA . ASP A 1 182 ? -28.953 -19.023 -7.631 1.00 15.03 182 ASP A CA 1
ATOM 1367 C C . ASP A 1 182 ? -28.693 -19.290 -6.149 1.00 20.79 182 ASP A C 1
ATOM 1368 O O . ASP A 1 182 ? -27.747 -19.969 -5.774 1.00 22.01 182 ASP A O 1
ATOM 1373 N N . ALA A 1 183 ? -29.567 -18.727 -5.325 1.00 21.58 183 ALA A N 1
ATOM 1374 C CA . ALA A 1 183 ? -29.531 -18.899 -3.885 1.00 18.36 183 ALA A CA 1
ATOM 1375 C C . ALA A 1 183 ? -30.322 -20.134 -3.461 1.00 22.46 183 ALA A C 1
ATOM 1376 O O . ALA A 1 183 ? -31.411 -20.403 -3.967 1.00 23.03 183 ALA A O 1
ATOM 1378 N N . ASP A 1 184 ? -29.741 -20.875 -2.527 1.00 20.89 184 ASP A N 1
ATOM 1379 C CA . ASP A 1 184 ? -30.368 -22.056 -1.964 1.00 13.27 184 ASP A CA 1
ATOM 1380 C C . ASP A 1 184 ? -30.936 -21.708 -0.597 1.00 16.09 184 ASP A C 1
ATOM 1381 O O . ASP A 1 184 ? -30.179 -21.495 0.351 1.00 8.69 184 ASP A O 1
ATOM 1386 N N . SER A 1 185 ? -32.264 -21.640 -0.499 1.00 15.31 185 SER A N 1
ATOM 1387 C CA . SER A 1 185 ? -32.875 -21.276 0.777 1.00 16.06 185 SER A CA 1
ATOM 1388 C C . SER A 1 185 ? -33.280 -22.524 1.549 1.00 17.15 185 SER A C 1
ATOM 1389 O O . SER A 1 185 ? -34.037 -22.456 2.518 1.00 18.34 185 SER A O 1
ATOM 1392 N N . SER A 1 186 ? -32.756 -23.669 1.117 1.00 20.55 186 SER A N 1
ATOM 1393 C CA . SER A 1 186 ? -33.175 -24.937 1.701 1.00 26.63 186 SER A CA 1
ATOM 1394 C C . SER A 1 186 ? -33.061 -24.983 3.215 1.00 32.98 186 SER A C 1
ATOM 1395 O O . SER A 1 186 ? -33.867 -25.617 3.899 1.00 32.58 186 SER A O 1
ATOM 1398 N N . GLN A 1 187 ? -32.055 -24.311 3.778 1.00 33.17 187 GLN A N 1
ATOM 1399 C CA . GLN A 1 187 ? -31.923 -24.375 5.238 1.00 27.23 187 GLN A CA 1
ATOM 1400 C C . GLN A 1 187 ? -32.329 -23.060 5.898 1.00 23.04 187 GLN A C 1
ATOM 1401 O O . GLN A 1 187 ? -32.069 -22.862 7.085 1.00 29.32 187 GLN A O 1
ATOM 1407 N N . GLY A 1 188 ? -32.962 -22.169 5.146 1.00 19.79 188 GLY A N 1
ATOM 1408 C CA . GLY A 1 188 ? -33.411 -20.900 5.694 1.00 12.29 188 GLY A CA 1
ATOM 1409 C C . GLY A 1 188 ? -32.357 -19.817 5.588 1.00 10.11 188 GLY A C 1
ATOM 1410 O O . GLY A 1 188 ? -32.574 -18.686 6.021 1.00 11.64 188 GLY A O 1
ATOM 1411 N N . TYR A 1 189 ? -31.212 -20.156 5.005 1.00 5.86 189 TYR A N 1
ATOM 1412 C CA . TYR A 1 189 ? -30.124 -19.206 4.849 1.00 5.24 189 TYR A CA 1
ATOM 1413 C C . TYR A 1 189 ? -29.969 -18.795 3.389 1.00 11.85 189 TYR A C 1
ATOM 1414 O O . TYR A 1 189 ? -30.561 -19.419 2.510 1.00 25.96 189 TYR A O 1
ATOM 1423 N N . TRP A 1 190 ? -29.162 -17.768 3.146 1.00 8.18 190 TRP A N 1
ATOM 1424 C CA . TRP A 1 190 ? -28.806 -17.357 1.798 1.00 1.03 190 TRP A CA 1
ATOM 1425 C C . TRP A 1 190 ? -27.607 -18.175 1.331 1.00 7.97 190 TRP A C 1
ATOM 1426 O O . TRP A 1 190 ? -26.484 -17.664 1.280 1.00 11.58 190 TRP A O 1
ATOM 1437 N N . GLY A 1 191 ? -27.865 -19.434 0.989 1.00 7.38 191 GLY A N 1
ATOM 1438 C CA . GLY A 1 191 ? -26.847 -20.341 0.496 1.00 0.00 191 GLY A CA 1
ATOM 1439 C C . GLY A 1 191 ? -26.555 -20.158 -0.982 1.00 6.59 191 GLY A C 1
ATOM 1440 O O . GLY A 1 191 ? -27.355 -19.602 -1.730 1.00 18.92 191 GLY A O 1
ATOM 1441 N N . PHE A 1 192 ? -25.393 -20.610 -1.428 1.00 11.14 192 PHE A N 1
ATOM 1442 C CA . PHE A 1 192 ? -25.015 -20.581 -2.834 1.00 12.30 192 PHE A CA 1
ATOM 1443 C C . PHE A 1 192 ? -23.825 -21.519 -3.058 1.00 10.20 192 PHE A C 1
ATOM 1444 O O . PHE A 1 192 ? -23.187 -21.958 -2.107 1.00 7.92 192 PHE A O 1
ATOM 1452 N N . SER A 1 193 ? -23.571 -21.804 -4.327 1.00 10.29 193 SER A N 1
ATOM 1453 C CA . SER A 1 193 ? -22.555 -22.783 -4.680 1.00 16.82 193 SER A CA 1
ATOM 1454 C C . SER A 1 193 ? -21.479 -22.206 -5.583 1.00 22.04 193 SER A C 1
ATOM 1455 O O . SER A 1 193 ? -21.603 -22.079 -6.798 1.00 17.31 193 SER A O 1
ATOM 1458 N N . THR A 1 194 ? -20.373 -21.821 -4.943 1.00 25.35 194 THR A N 1
ATOM 1459 C CA . THR A 1 194 ? -19.200 -21.381 -5.682 1.00 28.75 194 THR A CA 1
ATOM 1460 C C . THR A 1 194 ? -18.665 -22.540 -6.515 1.00 27.98 194 THR A C 1
ATOM 1461 O O . THR A 1 194 ? -18.638 -23.678 -6.041 1.00 30.68 194 THR A O 1
ATOM 1465 N N . ASP A 1 195 ? -18.235 -22.275 -7.741 1.00 23.13 195 ASP A N 1
ATOM 1466 C CA . ASP A 1 195 ? -17.709 -23.329 -8.600 1.00 32.22 195 ASP A CA 1
ATOM 1467 C C . ASP A 1 195 ? -16.293 -23.762 -8.250 1.00 35.25 195 ASP A C 1
ATOM 1468 O O . ASP A 1 195 ? -15.83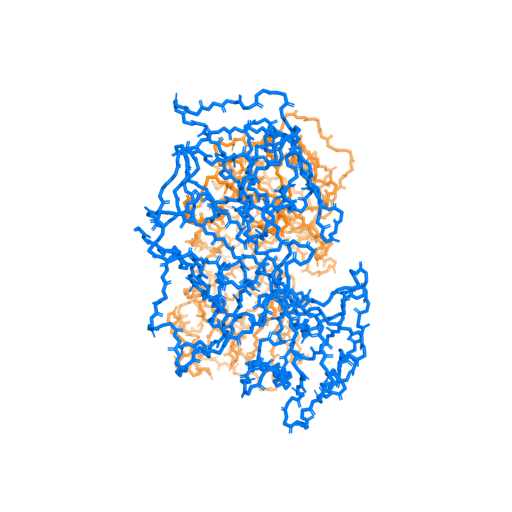3 -24.825 -8.686 1.00 30.20 195 ASP A O 1
ATOM 1473 N N . GLY A 1 196 ? -15.572 -22.965 -7.482 1.00 37.39 196 GLY A N 1
ATOM 1474 C CA . GLY A 1 196 ? -14.222 -23.301 -7.071 1.00 32.13 196 GLY A CA 1
ATOM 1475 C C . GLY A 1 196 ? -13.581 -22.219 -6.223 1.00 27.94 196 GLY A C 1
ATOM 1476 O O . GLY A 1 196 ? -14.248 -21.297 -5.757 1.00 25.52 196 GLY A O 1
ATOM 1477 N N . TYR A 1 197 ? -12.273 -22.325 -6.015 1.00 24.67 197 TYR A N 1
ATOM 1478 C CA . TYR A 1 197 ? -11.513 -21.320 -5.283 1.00 21.79 197 TYR A CA 1
ATOM 1479 C C . TYR A 1 197 ? -10.085 -21.284 -5.829 1.00 24.31 197 TYR A C 1
ATOM 1480 O O . TYR A 1 197 ? -9.684 -22.172 -6.577 1.00 30.80 197 TYR A O 1
ATOM 1489 N N . SER A 1 198 ? -9.339 -20.264 -5.427 1.00 24.08 198 SER A N 1
ATOM 1490 C CA . SER A 1 198 ? -7.964 -20.110 -5.893 1.00 24.00 198 SER A CA 1
ATOM 1491 C C . SER A 1 198 ? -7.098 -19.476 -4.816 1.00 24.68 198 SER A C 1
ATOM 1492 O O . SER A 1 198 ? -7.393 -18.410 -4.271 1.00 37.60 198 SER A O 1
ATOM 1495 N N . ILE A 1 199 ? -5.995 -20.131 -4.467 1.00 22.18 199 ILE A N 1
ATOM 1496 C CA . ILE A 1 199 ? -5.127 -19.529 -3.451 1.00 19.28 199 ILE A CA 1
ATOM 1497 C C . ILE A 1 199 ? -4.065 -18.682 -4.136 1.00 23.78 199 ILE A C 1
ATOM 1498 O O . ILE A 1 199 ? -3.332 -19.156 -5.008 1.00 24.38 199 ILE A O 1
ATOM 1503 N N . GLY A 1 200 ? -3.994 -17.409 -3.746 1.00 24.39 200 GLY A N 1
ATOM 1504 C CA . GLY A 1 200 ? -3.007 -16.526 -4.347 1.00 20.53 200 GLY A CA 1
ATOM 1505 C C . GLY A 1 200 ? -3.050 -16.597 -5.864 1.00 29.38 200 GLY A C 1
ATOM 1506 O O . GLY A 1 200 ? -4.103 -16.426 -6.485 1.00 37.70 200 GLY A O 1
ATOM 1507 N N . ASP A 1 201 ? -1.888 -16.835 -6.479 1.00 37.17 201 ASP A N 1
ATOM 1508 C CA . ASP A 1 201 ? -1.763 -16.898 -7.930 1.00 38.31 201 ASP A CA 1
ATOM 1509 C C . ASP A 1 201 ? -1.859 -18.342 -8.401 1.00 36.75 201 ASP A C 1
ATOM 1510 O O . ASP A 1 201 ? -1.638 -18.633 -9.575 1.00 38.15 201 ASP A O 1
ATOM 1515 N N . GLY A 1 202 ? -2.190 -19.226 -7.459 1.00 35.78 202 GLY A N 1
ATOM 1516 C CA . GLY A 1 202 ? -2.331 -20.633 -7.780 1.00 37.44 202 GLY A CA 1
ATOM 1517 C C . GLY A 1 202 ? -3.337 -20.835 -8.894 1.00 41.15 202 GLY A C 1
ATOM 1518 O O . GLY A 1 202 ? -3.918 -19.885 -9.421 1.00 39.14 202 GLY A O 1
ATOM 1519 N N . SER A 1 203 ? -3.558 -22.095 -9.255 1.00 43.87 203 SER A N 1
ATOM 1520 C CA . SER A 1 203 ? -4.560 -22.406 -10.272 1.00 44.81 203 SER A CA 1
ATOM 1521 C C . SER A 1 203 ? -5.878 -22.755 -9.589 1.00 43.71 203 SER A C 1
ATOM 1522 O O . SER A 1 203 ? -5.905 -23.518 -8.624 1.00 51.55 203 SER A O 1
ATOM 1525 N N . SER A 1 204 ? -6.965 -22.182 -10.082 1.00 46.01 204 SER A N 1
ATOM 1526 C CA . SER A 1 204 ? -8.278 -22.352 -9.475 1.00 43.57 204 SER A CA 1
ATOM 1527 C C . SER A 1 204 ? -8.659 -23.818 -9.306 1.00 40.58 204 SER A C 1
ATOM 1528 O O . SER A 1 204 ? -8.239 -24.684 -10.072 1.00 34.99 204 SER A O 1
ATOM 1531 N N . SER A 1 205 ? -9.467 -24.077 -8.284 1.00 44.12 205 SER A N 1
ATOM 1532 C CA . SER A 1 205 ? -9.968 -25.423 -8.019 1.00 47.51 205 SER A CA 1
ATOM 1533 C C . SER A 1 205 ? -11.361 -25.602 -8.615 1.00 54.74 205 SER A C 1
ATOM 1534 O O . SER A 1 205 ? -12.320 -24.988 -8.161 1.00 58.88 205 SER A O 1
ATOM 1537 N N . SER A 1 206 ? -11.458 -26.442 -9.649 1.00 57.63 206 SER A N 1
ATOM 1538 C CA . SER A 1 206 ? -12.745 -26.734 -10.270 1.00 60.98 206 SER A CA 1
ATOM 1539 C C . SER A 1 206 ? -13.731 -27.241 -9.225 1.00 59.79 206 SER A C 1
ATOM 1540 O O . SER A 1 206 ? -14.913 -26.940 -9.285 1.00 73.22 206 SER A O 1
ATOM 1543 N N . SER A 1 207 ? -13.215 -27.997 -8.268 1.00 55.35 207 SER A N 1
ATOM 1544 C CA . SER A 1 207 ? -14.008 -28.508 -7.159 1.00 54.73 207 SER A CA 1
ATOM 1545 C C . SER A 1 207 ? -14.718 -27.373 -6.437 1.00 48.95 207 SER A C 1
ATOM 1546 O O . SER A 1 207 ? -14.070 -26.526 -5.815 1.00 61.82 207 SER A O 1
ATOM 1549 N N . GLY A 1 208 ? -16.050 -27.362 -6.508 1.00 35.91 208 GLY A N 1
ATOM 1550 C CA . GLY A 1 208 ? -16.823 -26.317 -5.844 1.00 30.61 208 GLY A CA 1
ATOM 1551 C C . GLY A 1 208 ? -17.199 -26.685 -4.425 1.00 32.10 208 GLY A C 1
ATOM 1552 O O . GLY A 1 208 ? -16.736 -27.693 -3.892 1.00 46.79 208 GLY A O 1
ATOM 1553 N N . PHE A 1 209 ? -18.038 -25.877 -3.798 1.00 26.81 209 PHE A N 1
ATOM 1554 C CA . PHE A 1 209 ? -18.504 -26.164 -2.445 1.00 20.35 209 PHE A CA 1
ATOM 1555 C C . PHE A 1 209 ? -19.698 -25.282 -2.102 1.00 17.35 209 PHE A C 1
ATOM 1556 O O . PHE A 1 209 ? -19.911 -24.251 -2.735 1.00 23.66 209 PHE A O 1
ATOM 1564 N N . SER A 1 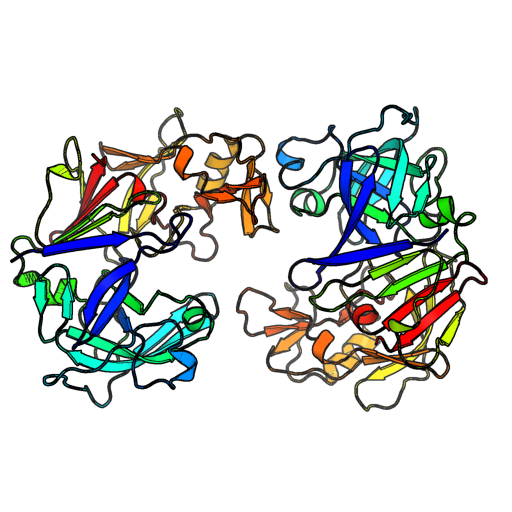210 ? -20.471 -25.691 -1.106 1.00 17.70 210 SER A N 1
ATOM 1565 C CA . SER A 1 210 ? -21.674 -24.999 -0.669 1.00 20.11 210 SER A CA 1
ATOM 1566 C C . SER A 1 210 ? -21.404 -24.052 0.496 1.00 21.32 210 SER A C 1
ATOM 1567 O O . SER A 1 210 ? -20.842 -24.425 1.523 1.00 16.41 210 SER A O 1
ATOM 1570 N N . ALA A 1 211 ? -21.821 -22.799 0.330 1.00 21.72 211 ALA A N 1
ATOM 1571 C CA . ALA A 1 211 ? -21.548 -21.764 1.312 1.00 17.76 211 ALA A CA 1
ATOM 1572 C C . ALA A 1 211 ? -22.758 -20.885 1.575 1.00 18.18 211 ALA A C 1
ATOM 1573 O O . ALA A 1 211 ? -23.642 -20.744 0.730 1.00 28.25 211 ALA A O 1
ATOM 1575 N N . ILE A 1 212 ? -22.791 -20.284 2.758 1.00 13.65 212 ILE A N 1
ATOM 1576 C CA . ILE A 1 212 ? -23.823 -19.306 3.056 1.00 12.30 212 ILE A CA 1
ATOM 1577 C C . ILE A 1 212 ? -23.158 -17.946 3.247 1.00 17.38 212 ILE A C 1
ATOM 1578 O O . ILE A 1 212 ? -22.003 -17.882 3.676 1.00 9.23 212 ILE A O 1
ATOM 1583 N N . ALA A 1 213 ? -23.911 -16.906 2.908 1.00 14.46 213 ALA A N 1
ATOM 1584 C CA . ALA A 1 213 ? -23.488 -15.530 3.115 1.00 6.83 213 ALA A CA 1
ATOM 1585 C C . ALA A 1 213 ? -24.030 -15.069 4.458 1.00 5.00 213 ALA A C 1
ATOM 1586 O O . ALA A 1 213 ? -25.232 -14.825 4.552 1.00 18.23 213 ALA A O 1
ATOM 1588 N N . ASP A 1 214 ? -23.177 -14.962 5.474 1.00 9.23 214 ASP A N 1
ATOM 1589 C CA . ASP A 1 214 ? -23.637 -14.545 6.801 1.00 5.83 214 ASP A CA 1
ATOM 1590 C C . ASP A 1 214 ? -22.919 -13.281 7.259 1.00 8.39 214 ASP A C 1
ATOM 1591 O O . ASP A 1 214 ? -21.785 -13.337 7.740 1.00 14.22 214 ASP A O 1
ATOM 1596 N N . THR A 1 215 ? -23.570 -12.136 7.126 1.00 12.34 215 THR A N 1
ATOM 1597 C CA . THR A 1 215 ? -22.994 -10.863 7.546 1.00 18.29 215 THR A CA 1
ATOM 1598 C C . THR A 1 215 ? -22.711 -10.817 9.045 1.00 19.04 215 THR A C 1
ATOM 1599 O O . THR A 1 215 ? -21.814 -10.088 9.480 1.00 27.91 215 THR A O 1
ATOM 1603 N N . GLY A 1 216 ? -23.488 -11.577 9.806 1.00 8.82 216 GLY A N 1
ATOM 1604 C CA . GLY A 1 216 ? -23.351 -11.628 11.244 1.00 10.37 216 GLY A CA 1
ATOM 1605 C C . GLY A 1 216 ? -22.117 -12.364 11.721 1.00 15.63 216 GLY A C 1
ATOM 1606 O O . GLY A 1 216 ? -21.873 -12.441 12.929 1.00 33.81 216 GLY A O 1
ATOM 1607 N N . THR A 1 217 ? -21.326 -12.902 10.795 1.00 11.00 217 THR A N 1
ATOM 1608 C CA . THR A 1 217 ? -20.128 -13.654 11.140 1.00 13.62 217 THR A CA 1
ATOM 1609 C C . THR A 1 217 ? -18.893 -12.923 10.628 1.00 18.82 217 THR A C 1
ATOM 1610 O O . THR A 1 217 ? -18.834 -12.481 9.479 1.00 14.78 217 THR A O 1
ATOM 1614 N N . THR A 1 218 ? -17.912 -12.784 11.508 1.00 22.52 218 THR A N 1
ATOM 1615 C CA . THR A 1 218 ? -16.687 -12.053 11.224 1.00 15.26 218 THR A CA 1
ATOM 1616 C C . THR A 1 218 ? -15.791 -12.740 10.209 1.00 8.67 218 THR A C 1
ATOM 1617 O O . THR A 1 218 ? -15.256 -12.095 9.301 1.00 13.40 218 THR A O 1
ATOM 1621 N N . LEU A 1 219 ? -15.599 -14.050 10.333 1.00 12.66 219 LEU A N 1
ATOM 1622 C CA . LEU A 1 219 ? -14.594 -14.750 9.545 1.00 13.26 219 LEU A CA 1
ATOM 1623 C C . LEU A 1 219 ? -15.122 -15.618 8.408 1.00 17.80 219 LEU A C 1
ATOM 1624 O O . LEU A 1 219 ? -16.318 -15.751 8.155 1.00 16.43 219 LEU A O 1
ATOM 1629 N N . ILE A 1 220 ? -14.157 -16.234 7.726 1.00 7.71 220 ILE A N 1
ATOM 1630 C CA . ILE A 1 220 ? -14.419 -17.183 6.660 1.00 9.74 220 ILE A CA 1
ATOM 1631 C C . ILE A 1 220 ? -14.220 -18.610 7.160 1.00 18.54 220 ILE A C 1
ATOM 1632 O O . ILE A 1 220 ? -13.083 -19.049 7.359 1.00 34.94 220 ILE A O 1
ATOM 1637 N N . LEU A 1 221 ? -15.312 -19.340 7.356 1.00 12.73 221 LEU A N 1
ATOM 1638 C CA . LEU A 1 221 ? -15.209 -20.706 7.864 1.00 11.63 221 LEU A CA 1
ATOM 1639 C C . LEU A 1 221 ? -15.354 -21.730 6.753 1.00 17.76 221 LEU A C 1
ATOM 1640 O O . LEU A 1 221 ? -16.445 -21.929 6.219 1.00 33.65 221 LEU A O 1
ATOM 1645 N N . LEU A 1 222 ? -14.259 -22.394 6.392 1.00 13.07 222 LEU A N 1
ATOM 1646 C CA . LEU A 1 222 ? -14.306 -23.374 5.314 1.00 18.04 222 LEU A CA 1
ATOM 1647 C C . LEU A 1 222 ? -13.914 -24.768 5.792 1.00 23.90 222 LEU A C 1
ATOM 1648 O O . LEU A 1 222 ? -13.538 -24.961 6.948 1.00 33.61 222 LEU A O 1
ATOM 1653 N N . ASP A 1 223 ? -13.992 -25.756 4.904 1.00 24.84 223 ASP A N 1
ATOM 1654 C CA . ASP A 1 223 ? -13.610 -27.118 5.255 1.00 28.32 223 ASP A CA 1
ATOM 1655 C C . ASP A 1 223 ? -12.098 -27.187 5.495 1.00 30.34 223 ASP A C 1
ATOM 1656 O O . ASP A 1 223 ? -11.318 -26.520 4.825 1.00 21.71 223 ASP A O 1
ATOM 1661 N N . ASP A 1 224 ? -11.722 -28.009 6.477 1.00 27.73 224 ASP A N 1
ATOM 1662 C CA . ASP A 1 224 ? -10.338 -28.164 6.890 1.00 24.24 224 ASP A CA 1
ATOM 1663 C C . ASP A 1 224 ? -9.413 -28.431 5.715 1.00 25.35 224 ASP A C 1
ATOM 1664 O O . ASP A 1 224 ? -8.286 -27.936 5.696 1.00 39.11 224 ASP A O 1
ATOM 1669 N N . GLU A 1 225 ? -9.873 -29.207 4.740 1.00 25.95 225 GLU A N 1
ATOM 1670 C CA . GLU A 1 225 ? -9.025 -29.536 3.597 1.00 29.23 225 GLU A CA 1
ATOM 1671 C C . GLU A 1 225 ? -8.598 -28.280 2.847 1.00 29.07 225 GLU A C 1
ATOM 1672 O O . GLU A 1 225 ? -7.498 -28.219 2.289 1.00 31.47 225 GLU A O 1
ATOM 1678 N N . ILE A 1 226 ? -9.479 -27.273 2.813 1.00 28.66 226 ILE A N 1
ATOM 1679 C CA . ILE A 1 226 ? -9.170 -26.031 2.115 1.00 30.37 226 ILE A CA 1
ATOM 1680 C C . ILE A 1 226 ? -8.284 -25.130 2.975 1.00 26.51 226 ILE A C 1
ATOM 1681 O O . ILE A 1 226 ? -7.288 -24.585 2.520 1.00 26.61 226 ILE A O 1
ATOM 1686 N N . VAL A 1 227 ? -8.667 -24.981 4.245 1.00 22.07 227 VAL A N 1
ATOM 1687 C CA . VAL A 1 227 ? -7.857 -24.209 5.180 1.00 24.65 227 VAL A CA 1
ATOM 1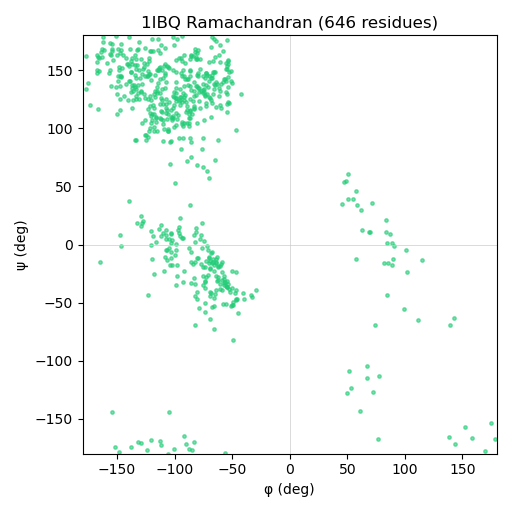688 C C . VAL A 1 227 ? -6.401 -24.666 5.174 1.00 27.68 227 VAL A C 1
ATOM 1689 O O . VAL A 1 227 ? -5.470 -23.877 5.001 1.00 26.66 227 VAL A O 1
ATOM 1693 N N . SER A 1 228 ? -6.191 -25.965 5.356 1.00 24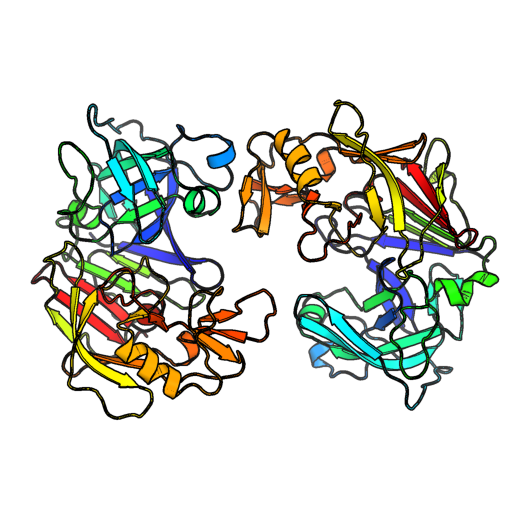.57 228 SER A N 1
ATOM 1694 C CA . SER A 1 228 ? -4.875 -26.577 5.344 1.00 23.60 228 SER A CA 1
ATOM 1695 C C . SER A 1 228 ? -4.113 -26.251 4.066 1.00 26.58 228 SER A C 1
ATOM 1696 O O . SER A 1 228 ? -2.894 -26.061 4.094 1.00 34.64 228 SER A O 1
ATOM 1699 N N . ALA A 1 229 ? -4.814 -26.185 2.939 1.00 25.42 229 ALA A N 1
ATOM 1700 C CA . ALA A 1 229 ? -4.158 -25.898 1.661 1.00 26.10 229 ALA A CA 1
ATOM 1701 C C . ALA A 1 229 ? -3.759 -24.432 1.568 1.00 25.56 229 ALA A C 1
ATOM 1702 O O . ALA A 1 229 ? -2.766 -24.092 0.935 1.00 20.71 229 ALA A O 1
ATOM 1704 N N . TYR A 1 230 ? -4.562 -23.592 2.213 1.00 23.47 230 TYR A N 1
ATOM 1705 C CA . TYR A 1 230 ? -4.336 -22.158 2.246 1.00 17.70 230 TYR A CA 1
ATOM 1706 C C . TYR A 1 230 ? -3.100 -21.822 3.074 1.00 10.01 230 TYR A C 1
ATOM 1707 O O . TYR A 1 230 ? -2.123 -21.294 2.544 1.00 4.29 230 TYR A O 1
ATOM 1716 N N . TYR A 1 231 ? -3.151 -22.121 4.367 1.00 8.64 231 TYR A N 1
ATOM 1717 C CA . TYR A 1 231 ? -2.053 -21.790 5.265 1.00 14.53 231 TYR A CA 1
ATOM 1718 C C . TYR A 1 231 ? -0.738 -22.443 4.871 1.00 23.54 231 TYR A C 1
ATOM 1719 O O . TYR A 1 231 ? 0.328 -22.008 5.309 1.00 28.65 231 TYR A O 1
ATOM 1728 N N . GLU A 1 232 ? -0.796 -23.461 4.017 1.00 25.98 232 GLU A N 1
ATOM 1729 C CA . GLU A 1 232 ? 0.394 -24.089 3.464 1.00 22.98 232 GLU A CA 1
ATOM 1730 C C . GLU A 1 232 ? 1.193 -23.080 2.644 1.00 22.78 232 GLU A C 1
ATOM 1731 O O . GLU A 1 232 ? 2.383 -23.254 2.396 1.00 33.62 232 GLU A O 1
ATOM 1737 N N . GLN A 1 233 ? 0.536 -22.003 2.236 1.00 24.78 233 GLN A N 1
ATOM 1738 C CA . GLN A 1 233 ? 1.181 -20.915 1.513 1.00 30.77 233 GLN A CA 1
ATOM 1739 C C . GLN A 1 233 ? 1.528 -19.754 2.438 1.00 27.35 233 GLN A C 1
ATOM 1740 O O . GLN A 1 233 ? 2.078 -18.742 1.992 1.00 32.66 233 GLN A O 1
ATOM 1746 N N . VAL A 1 234 ? 1.220 -19.872 3.726 1.00 21.10 234 VAL A N 1
ATOM 1747 C CA . VAL A 1 234 ? 1.572 -18.813 4.666 1.00 22.63 234 VAL A CA 1
ATOM 1748 C C . VAL A 1 234 ? 2.744 -19.234 5.553 1.00 23.58 234 VAL A C 1
ATOM 1749 O O . VAL A 1 234 ? 2.609 -20.082 6.434 1.00 24.14 234 VAL A O 1
ATOM 1753 N N . SER A 1 235 ? 3.907 -18.635 5.313 1.00 23.15 235 SER A N 1
ATOM 1754 C CA . SER A 1 235 ? 5.120 -19.016 6.031 1.00 29.19 235 SER A CA 1
ATOM 1755 C C . SER A 1 235 ? 5.027 -18.790 7.534 1.00 24.71 235 SER A C 1
ATOM 1756 O O . SER A 1 235 ? 4.678 -17.710 8.012 1.00 25.12 235 SER A O 1
ATOM 1759 N N . GLY A 1 236 ? 5.339 -19.842 8.290 1.00 18.90 236 GLY A N 1
ATOM 1760 C CA . GLY A 1 236 ? 5.342 -19.769 9.737 1.00 19.20 236 GLY A CA 1
ATOM 1761 C C . GLY A 1 236 ? 3.982 -19.996 10.371 1.00 21.40 236 GLY A C 1
ATOM 1762 O O . GLY A 1 236 ? 3.844 -19.945 11.597 1.00 19.25 236 GLY A O 1
ATOM 1763 N N . ALA A 1 237 ? 2.955 -20.253 9.558 1.00 27.62 237 ALA A N 1
ATOM 1764 C CA . ALA A 1 237 ? 1.620 -20.455 10.129 1.00 26.33 237 ALA A CA 1
ATOM 1765 C C . ALA A 1 237 ? 1.569 -21.742 10.948 1.00 20.92 237 ALA A C 1
ATOM 1766 O O . ALA A 1 237 ? 2.214 -22.743 10.633 1.00 12.48 237 ALA A O 1
ATOM 1768 N N . GLN A 1 238 ? 0.777 -21.682 12.017 1.00 20.07 238 GLN A N 1
ATOM 1769 C CA . GLN A 1 238 ? 0.582 -22.823 12.890 1.00 27.43 238 GLN A CA 1
ATOM 1770 C C . GLN A 1 238 ? -0.831 -22.858 13.473 1.00 24.34 238 GLN A C 1
ATOM 1771 O O . GLN A 1 238 ? -1.445 -21.843 13.777 1.00 19.27 238 GLN A O 1
ATOM 1777 N N . GLU A 1 239 ? -1.318 -24.082 13.621 1.00 20.98 239 GLU A N 1
ATOM 1778 C CA . GLU A 1 239 ? -2.612 -24.362 14.233 1.00 25.06 239 GLU A CA 1
ATOM 1779 C C . GLU A 1 239 ? -2.553 -24.123 15.734 1.00 29.93 239 GLU A C 1
ATOM 1780 O O . GLU A 1 239 ? -2.736 -25.057 16.515 1.00 53.86 239 GLU A O 1
ATOM 1786 N N . SER A 1 240 ? -2.300 -22.888 16.165 1.00 33.07 240 SER A N 1
ATOM 1787 C CA . SER A 1 240 ? -2.228 -22.576 17.589 1.00 36.64 240 SER A CA 1
ATOM 1788 C C . SER A 1 240 ? -3.524 -22.823 18.348 1.00 43.59 240 SER A C 1
ATOM 1789 O O . SER A 1 240 ? -4.361 -21.920 18.509 1.00 48.66 240 SER A O 1
ATOM 1792 N N . TYR A 1 241 ? -3.713 -24.044 18.879 1.00 48.68 241 TYR A N 1
ATOM 1793 C CA . TYR A 1 241 ? -4.841 -24.313 19.733 1.00 54.75 241 TYR A CA 1
ATOM 1794 C C . TYR A 1 241 ? -4.753 -23.401 20.952 1.00 51.70 241 TYR A C 1
ATOM 1795 O O . TYR A 1 241 ? -3.748 -22.713 21.133 1.00 50.54 241 TYR A O 1
ATOM 1804 N N . GLU A 1 242 ? -5.780 -23.370 21.789 1.00 52.71 242 GLU A N 1
ATOM 1805 C CA . GLU A 1 242 ? -5.740 -22.456 22.934 1.00 58.94 242 GLU A CA 1
ATOM 1806 C C . GLU A 1 242 ? -5.563 -21.028 22.419 1.00 59.82 242 GLU A C 1
ATOM 1807 O O . GLU A 1 242 ? -4.908 -20.196 23.039 1.00 63.12 242 GLU A O 1
ATOM 1813 N N . ALA A 1 243 ? -6.167 -20.779 21.258 1.00 61.20 243 ALA A N 1
ATOM 1814 C CA . ALA A 1 243 ? -6.117 -19.514 20.557 1.00 59.72 243 ALA A CA 1
ATOM 1815 C C . ALA A 1 243 ? -7.211 -19.465 19.490 1.00 55.55 243 ALA A C 1
ATOM 1816 O O . ALA A 1 243 ? -7.532 -18.394 18.980 1.00 53.20 243 ALA A O 1
ATOM 1818 N N . GLY A 1 244 ? -7.776 -20.627 19.184 1.00 50.31 244 GLY A N 1
ATOM 1819 C CA . GLY A 1 244 ? -8.848 -20.692 18.208 1.00 47.30 244 GLY A CA 1
ATOM 1820 C C . GLY A 1 244 ? -8.446 -21.403 16.931 1.00 43.50 244 GLY A C 1
ATOM 1821 O O . GLY A 1 244 ? -8.980 -22.464 16.616 1.00 57.49 244 GLY A O 1
ATOM 1822 N N . GLY A 1 245 ? -7.507 -20.839 16.180 1.00 36.52 245 GLY A N 1
ATOM 1823 C CA . GLY A 1 245 ? -7.088 -21.445 14.931 1.00 34.44 245 GLY A CA 1
ATOM 1824 C C . GLY A 1 245 ? -5.676 -21.084 14.511 1.00 29.45 245 GLY A C 1
ATOM 1825 O O . GLY A 1 245 ? -4.783 -20.932 15.350 1.00 31.36 245 GLY A O 1
ATOM 1826 N N . TYR A 1 246 ? -5.464 -20.940 13.202 1.00 23.46 246 TYR A N 1
ATOM 1827 C CA . TYR A 1 246 ? -4.150 -20.648 12.655 1.00 23.34 246 TYR A CA 1
ATOM 1828 C C . TYR A 1 246 ? -3.708 -19.216 12.949 1.00 25.47 246 TYR A C 1
ATOM 1829 O O . TYR A 1 246 ? -4.520 -18.292 13.011 1.00 17.56 246 TYR A O 1
ATOM 1838 N N . VAL A 1 247 ? -2.406 -19.061 13.150 1.00 20.64 247 VAL A N 1
ATOM 1839 C CA . VAL A 1 247 ? -1.776 -17.783 13.443 1.00 14.71 247 VAL A CA 1
ATOM 1840 C C . VAL A 1 247 ? -0.486 -17.643 12.645 1.00 13.77 247 VAL A C 1
ATOM 1841 O O . VAL A 1 247 ? 0.076 -18.630 12.170 1.00 24.10 247 VAL A O 1
ATOM 1845 N N . PHE A 1 248 ? 0.006 -16.421 12.485 1.00 17.40 248 PHE A N 1
ATOM 1846 C CA . PHE A 1 248 ? 1.275 -16.221 11.791 1.00 20.32 248 PHE A CA 1
ATOM 1847 C C . PHE A 1 248 ? 1.841 -14.845 12.101 1.00 30.95 248 PHE A C 1
ATOM 1848 O O . PHE A 1 248 ? 1.209 -14.006 12.749 1.00 33.24 248 PHE A O 1
ATOM 1856 N N . SER A 1 249 ? 3.057 -14.566 11.630 1.00 34.32 249 SER A N 1
ATOM 1857 C CA . SER A 1 249 ? 3.617 -13.249 11.921 1.00 34.68 249 SER A CA 1
ATOM 1858 C C . SER A 1 249 ? 2.738 -12.137 11.351 1.00 28.66 249 SER A C 1
ATOM 1859 O O . SER A 1 249 ? 2.343 -12.189 10.182 1.00 32.26 249 SER A O 1
ATOM 1862 N N . CYS A 1 250 ? 2.450 -11.146 12.181 1.00 21.92 250 CYS A N 1
ATOM 1863 C CA . CYS A 1 250 ? 1.698 -9.976 11.758 1.00 18.66 250 CYS A CA 1
ATOM 1864 C C . CYS A 1 250 ? 2.355 -9.277 10.571 1.00 24.25 250 CYS A C 1
ATOM 1865 O O . CYS A 1 250 ? 1.679 -8.692 9.726 1.00 20.89 250 CYS A O 1
ATOM 1868 N N . SER A 1 251 ? 3.680 -9.342 10.535 1.00 29.35 251 SER A N 1
ATOM 1869 C CA . SER A 1 251 ? 4.461 -8.721 9.468 1.00 31.80 251 SER A CA 1
ATOM 1870 C C . SER A 1 251 ? 4.255 -9.460 8.154 1.00 29.51 251 SER A C 1
ATOM 1871 O O . SER A 1 251 ? 4.483 -8.922 7.074 1.00 34.95 251 SER A O 1
ATOM 1874 N N . THR A 1 252 ? 3.811 -10.715 8.244 1.00 32.27 252 THR A N 1
ATOM 1875 C CA . THR A 1 252 ? 3.557 -11.480 7.029 1.00 38.30 252 THR A CA 1
ATOM 1876 C C . THR A 1 252 ? 2.267 -11.030 6.348 1.00 37.73 252 THR A C 1
ATOM 1877 O O . THR A 1 252 ? 1.250 -10.786 6.995 1.00 27.53 252 THR A O 1
ATOM 1881 N N . ASP A 1 253 ? 2.348 -10.933 5.029 1.00 36.01 253 ASP A N 1
ATOM 1882 C CA . ASP A 1 253 ? 1.211 -10.601 4.183 1.00 37.33 253 ASP A CA 1
ATOM 1883 C C . ASP A 1 253 ? 0.747 -11.866 3.468 1.00 31.91 253 ASP A C 1
ATOM 1884 O O . ASP A 1 253 ? 1.464 -12.408 2.622 1.00 25.85 253 ASP A O 1
ATOM 1889 N N . LEU A 1 254 ? -0.441 -12.350 3.814 1.00 23.91 254 LEU A N 1
ATOM 1890 C CA . LEU A 1 254 ? -0.922 -13.638 3.318 1.00 16.53 254 LEU A CA 1
ATOM 1891 C C . LEU A 1 254 ? -1.488 -13.490 1.909 1.00 14.97 254 LEU A C 1
ATOM 1892 O O . LEU A 1 254 ? -1.831 -12.382 1.486 1.00 23.34 254 LEU A O 1
ATOM 1897 N N . PRO A 1 255 ? -1.585 -14.573 1.147 1.00 10.44 255 PRO A N 1
ATOM 1898 C CA . PRO A 1 255 ? -1.992 -14.429 -0.261 1.00 17.99 255 PRO A CA 1
ATOM 1899 C C . PRO A 1 255 ? -3.493 -14.214 -0.382 1.00 14.34 255 PRO A C 1
ATOM 1900 O O . PRO A 1 255 ? -4.238 -14.521 0.546 1.00 10.28 255 PRO A O 1
ATOM 1904 N N . ASP A 1 256 ? -3.933 -13.666 -1.518 1.00 18.83 256 ASP A N 1
ATOM 1905 C CA . ASP A 1 256 ? -5.371 -13.451 -1.666 1.00 21.16 256 ASP A CA 1
ATOM 1906 C C . ASP A 1 256 ? -6.080 -14.803 -1.724 1.00 20.46 256 ASP A C 1
ATOM 1907 O O . ASP A 1 256 ? -5.475 -15.829 -2.041 1.00 25.04 256 ASP A O 1
ATOM 1912 N N . PHE A 1 257 ? -7.369 -14.771 -1.406 1.00 21.93 257 PHE A N 1
ATOM 1913 C CA . PHE A 1 257 ? -8.202 -15.969 -1.487 1.00 23.49 257 PHE A CA 1
ATOM 1914 C C . PHE A 1 257 ? -9.315 -15.676 -2.486 1.00 22.77 257 PHE A C 1
ATOM 1915 O O . PHE A 1 257 ? -10.181 -14.845 -2.238 1.00 25.78 257 PHE A O 1
ATOM 1923 N N . THR A 1 258 ? -9.283 -16.356 -3.627 1.00 23.05 258 THR A N 1
ATOM 1924 C CA . THR A 1 258 ? -10.303 -16.112 -4.638 1.00 17.56 258 THR A CA 1
ATOM 1925 C C . THR A 1 258 ? -11.410 -17.158 -4.594 1.00 14.10 258 THR A C 1
ATOM 1926 O O . THR A 1 258 ? -11.157 -18.354 -4.492 1.00 13.94 258 THR A O 1
ATOM 1930 N N . VAL A 1 259 ? -12.635 -16.655 -4.669 1.00 22.48 259 VAL A N 1
ATOM 1931 C CA . VAL A 1 259 ? -13.863 -17.423 -4.707 1.00 17.98 259 VAL A CA 1
ATOM 1932 C C . VAL A 1 259 ? -14.513 -17.278 -6.082 1.00 23.31 259 VAL A C 1
ATOM 1933 O O . VAL A 1 259 ? -15.034 -16.218 -6.429 1.00 17.31 259 VAL A O 1
ATOM 1937 N N . VAL A 1 260 ? -14.463 -18.348 -6.875 1.00 25.07 260 VAL A N 1
ATOM 1938 C CA . VAL A 1 260 ? -14.979 -18.313 -8.243 1.00 23.82 260 VAL A CA 1
ATOM 1939 C C . VAL A 1 260 ? -16.482 -18.573 -8.247 1.00 23.43 260 VAL A C 1
ATOM 1940 O O . VAL A 1 260 ? -16.945 -19.586 -7.730 1.00 23.24 260 VAL A O 1
ATOM 1944 N N . ILE A 1 261 ? -17.219 -17.628 -8.810 1.00 22.68 261 ILE A N 1
ATOM 1945 C CA . ILE A 1 261 ? -18.668 -17.668 -8.927 1.00 20.55 261 ILE A CA 1
ATOM 1946 C C . ILE A 1 261 ? -19.041 -17.496 -10.397 1.00 20.29 261 ILE A C 1
ATOM 1947 O O . ILE A 1 261 ? -19.120 -16.365 -10.871 1.00 18.27 261 ILE A O 1
ATOM 1952 N N . GLY A 1 262 ? -19.229 -18.620 -11.079 1.00 23.27 262 GLY A N 1
ATOM 1953 C CA . GLY A 1 262 ? -19.462 -18.602 -12.515 1.00 23.13 262 GLY A CA 1
ATOM 1954 C C . GLY A 1 262 ? -18.208 -18.118 -13.224 1.00 25.31 262 GLY A C 1
ATOM 1955 O O . GLY A 1 262 ? -17.176 -18.788 -13.169 1.00 36.78 262 GLY A O 1
ATOM 1956 N N . ASP A 1 263 ? -18.280 -16.963 -13.878 1.00 26.51 263 ASP A N 1
ATOM 1957 C CA . ASP A 1 263 ? -17.095 -16.407 -14.536 1.00 26.84 263 ASP A CA 1
ATOM 1958 C C . ASP A 1 263 ? -16.522 -15.269 -13.696 1.00 24.24 263 ASP A C 1
ATOM 1959 O O . ASP A 1 263 ? -15.536 -14.634 -14.059 1.00 26.21 263 ASP A O 1
ATOM 1964 N N . TYR A 1 264 ? -17.162 -15.020 -12.553 1.00 19.67 264 TYR A N 1
ATOM 1965 C CA . TYR A 1 264 ? -16.723 -13.939 -11.678 1.00 19.61 264 TYR A CA 1
ATOM 1966 C C . TYR A 1 264 ? -15.712 -14.399 -10.642 1.00 20.49 264 TYR A C 1
ATOM 1967 O O . TYR A 1 264 ? -15.803 -15.500 -10.096 1.00 24.21 264 TYR A O 1
ATOM 1976 N N . LYS A 1 265 ? -14.743 -13.528 -10.369 1.00 21.56 265 LYS A N 1
ATOM 1977 C CA . LYS A 1 265 ? -13.770 -13.790 -9.314 1.00 21.92 265 LYS A CA 1
ATOM 1978 C C . LYS A 1 265 ? -13.948 -12.795 -8.165 1.00 19.82 265 LYS A C 1
ATOM 1979 O O . LYS A 1 265 ? -13.627 -11.620 -8.327 1.00 25.38 265 LYS A O 1
ATOM 1985 N N . ALA A 1 266 ? -14.461 -13.288 -7.045 1.00 14.69 266 ALA A N 1
ATOM 1986 C CA . ALA A 1 266 ? -14.556 -12.562 -5.791 1.00 13.13 266 ALA A CA 1
ATOM 1987 C C . ALA A 1 266 ? -13.246 -12.727 -5.019 1.00 14.10 266 ALA A C 1
ATOM 1988 O O . ALA A 1 266 ? -13.082 -13.681 -4.256 1.00 16.73 266 ALA A O 1
ATOM 1990 N N . VAL A 1 267 ? -12.310 -11.806 -5.225 1.00 11.78 267 VAL A N 1
ATOM 1991 C CA . VAL A 1 267 ? -11.009 -11.860 -4.580 1.00 17.25 267 VAL A CA 1
ATOM 1992 C C . VAL A 1 267 ? -10.936 -11.150 -3.229 1.00 12.64 267 VAL A C 1
ATOM 1993 O O . VAL A 1 267 ? -11.066 -9.926 -3.143 1.00 17.52 267 VAL A O 1
ATOM 1997 N N . VAL A 1 268 ? -10.697 -11.948 -2.192 1.00 16.76 268 VAL A N 1
ATOM 1998 C CA . VAL A 1 268 ? -10.454 -11.451 -0.844 1.00 18.22 268 VAL A CA 1
ATOM 1999 C C . VAL A 1 268 ? -8.971 -11.101 -0.705 1.00 18.20 268 VAL A C 1
ATOM 2000 O O . VAL A 1 268 ? -8.130 -12.003 -0.749 1.00 13.18 268 VAL A O 1
ATOM 2004 N N . PRO A 1 269 ? -8.658 -9.820 -0.561 1.00 20.81 269 PRO A N 1
ATOM 2005 C CA . PRO A 1 269 ? -7.256 -9.406 -0.451 1.00 25.64 269 PRO A CA 1
ATOM 2006 C C . PRO A 1 269 ? -6.550 -10.144 0.680 1.00 25.51 269 PRO A C 1
ATOM 2007 O O . PRO A 1 269 ? -7.143 -10.356 1.744 1.00 25.15 269 PRO A O 1
ATOM 2011 N N . GLY A 1 270 ? -5.289 -10.531 0.461 1.00 22.35 270 GLY A N 1
ATOM 2012 C CA . GLY A 1 270 ? -4.540 -11.171 1.530 1.00 15.02 270 GLY A CA 1
ATOM 2013 C C . GLY A 1 270 ? -4.521 -10.321 2.785 1.00 8.84 270 GLY A C 1
ATOM 2014 O O . GLY A 1 270 ? -4.481 -10.836 3.905 1.00 12.13 270 GLY A O 1
ATOM 2015 N N . LYS A 1 271 ? -4.549 -9.005 2.601 1.00 16.56 271 LYS A N 1
ATOM 2016 C CA . LYS A 1 271 ? -4.492 -8.061 3.706 1.00 24.28 271 LYS A CA 1
ATOM 2017 C C . LYS A 1 271 ? -5.639 -8.260 4.697 1.00 22.12 271 LYS A C 1
ATOM 2018 O O . LYS A 1 271 ? -5.453 -7.996 5.891 1.00 24.52 271 LYS A O 1
ATOM 2024 N N . TYR A 1 272 ? -6.785 -8.720 4.214 1.00 19.40 272 TYR A N 1
ATOM 2025 C CA . TYR A 1 272 ? -7.952 -8.926 5.082 1.00 19.38 272 TYR A CA 1
ATOM 2026 C C . TYR A 1 272 ? -7.912 -10.277 5.786 1.00 11.41 272 TYR A C 1
ATOM 2027 O O . TYR A 1 272 ? -8.632 -10.488 6.763 1.00 10.68 272 TYR A O 1
ATOM 2036 N N . ILE A 1 273 ? -7.095 -11.207 5.312 1.00 9.81 273 ILE A N 1
ATOM 2037 C CA . ILE A 1 273 ? -7.051 -12.514 5.987 1.00 21.94 273 ILE A CA 1
ATOM 2038 C C . ILE A 1 273 ? -6.066 -12.466 7.153 1.00 29.46 273 ILE A C 1
ATOM 2039 O O . ILE A 1 273 ? -5.946 -13.400 7.942 1.00 19.60 273 ILE A O 1
ATOM 2044 N N . ASN A 1 274 ? -5.375 -11.332 7.235 1.00 35.12 274 ASN A N 1
ATOM 2045 C CA . ASN A 1 274 ? -4.570 -10.970 8.401 1.00 34.51 274 ASN A CA 1
ATOM 2046 C C . ASN A 1 274 ? -5.522 -10.224 9.339 1.00 32.35 274 ASN A C 1
ATOM 2047 O O . ASN A 1 274 ? -5.432 -9.006 9.468 1.00 30.59 274 ASN A O 1
ATOM 2052 N N . TYR A 1 275 ? -6.425 -10.992 9.939 1.00 31.57 275 TYR A N 1
ATOM 2053 C CA . TYR A 1 275 ? -7.445 -10.430 10.812 1.00 31.67 275 TYR A CA 1
ATOM 2054 C C . TYR A 1 275 ? -6.833 -9.478 11.842 1.00 41.54 275 TYR A C 1
ATOM 2055 O O . TYR A 1 275 ? -6.837 -8.258 11.653 1.00 43.45 275 TYR A O 1
ATOM 2064 N N . ALA A 1 276 ? -6.298 -10.021 12.935 1.00 45.56 276 ALA A N 1
ATOM 2065 C CA . ALA A 1 276 ? -5.781 -9.141 13.981 1.00 44.40 276 ALA A CA 1
ATOM 2066 C C . ALA A 1 276 ? -4.938 -9.881 15.012 1.00 41.36 276 ALA A C 1
ATOM 2067 O O . ALA A 1 276 ? -4.987 -11.105 15.114 1.00 25.18 276 ALA A O 1
ATOM 2069 N N . PRO A 1 277 ? -4.163 -9.117 15.784 1.00 41.60 277 PRO A N 1
ATOM 2070 C CA . PRO A 1 277 ? -3.299 -9.687 16.826 1.00 35.84 277 PRO A CA 1
ATOM 2071 C C . PRO A 1 277 ? -4.085 -10.455 17.882 1.00 29.97 277 PRO A C 1
ATOM 2072 O O . PRO A 1 277 ? -5.135 -10.012 18.306 1.00 35.51 277 PRO A O 1
ATOM 2076 N N . VAL A 1 278 ? -3.555 -11.601 18.289 1.00 28.32 278 VAL A N 1
ATOM 2077 C CA . VAL A 1 278 ? -4.183 -12.428 19.310 1.00 34.34 278 VAL A CA 1
ATOM 2078 C C . VAL A 1 278 ? -4.247 -11.729 20.663 1.00 40.85 278 VAL A C 1
ATOM 2079 O O . VAL A 1 278 ? -4.975 -12.150 21.565 1.00 36.80 278 VAL A O 1
ATOM 2083 N N . SER A 1 279 ? -3.472 -10.659 20.804 1.00 49.88 279 SER A N 1
ATOM 2084 C CA . SER A 1 279 ? -3.422 -9.907 22.049 1.00 55.67 279 SER A CA 1
ATOM 2085 C C . SER A 1 279 ? -2.903 -8.497 21.795 1.00 57.99 279 SER A C 1
ATOM 2086 O O . SER A 1 279 ? -2.207 -8.266 20.811 1.00 48.53 279 SER A O 1
ATOM 2089 N N . THR A 1 280 ? -3.250 -7.573 22.683 1.00 62.61 280 THR A N 1
ATOM 2090 C CA . THR A 1 280 ? -2.812 -6.185 22.516 1.00 63.16 280 THR A CA 1
ATOM 2091 C C . THR A 1 280 ? -1.303 -6.106 22.342 1.00 59.05 280 THR A C 1
ATOM 2092 O O . THR A 1 280 ? -0.538 -6.574 23.183 1.00 53.78 280 THR A O 1
ATOM 2096 N N . GLY A 1 281 ? -0.894 -5.516 21.231 1.00 56.67 281 GLY A N 1
ATOM 2097 C CA . GLY A 1 281 ? 0.508 -5.354 20.895 1.00 57.42 281 GLY A CA 1
ATOM 2098 C C . GLY A 1 281 ? 1.212 -6.659 20.573 1.00 55.25 281 GLY A C 1
ATOM 2099 O O . GLY A 1 281 ? 2.440 -6.714 20.445 1.00 42.54 281 GLY A O 1
ATOM 2100 N N . SER A 1 282 ? 0.446 -7.736 20.424 1.00 54.39 282 SER A N 1
ATOM 2101 C CA . SER A 1 282 ? 1.041 -9.035 20.151 1.00 51.05 282 SER A CA 1
ATOM 2102 C C . SER A 1 282 ? 1.835 -9.016 18.843 1.00 51.25 282 SER A C 1
ATOM 2103 O O . SER A 1 282 ? 1.599 -8.180 17.970 1.00 43.26 282 SER A O 1
ATOM 2106 N N . SER A 1 283 ? 2.762 -9.956 18.758 1.00 50.65 283 SER A N 1
ATOM 2107 C CA . SER A 1 283 ? 3.682 -10.120 17.649 1.00 49.67 283 SER A CA 1
ATOM 2108 C C . SER A 1 283 ? 3.055 -10.955 16.533 1.00 47.46 283 SER A C 1
ATOM 2109 O O . SER A 1 283 ? 3.325 -10.765 15.350 1.00 40.15 283 SER A O 1
ATOM 2112 N N . THR A 1 284 ? 2.214 -11.896 16.962 1.00 44.96 284 THR A N 1
ATOM 2113 C CA . THR A 1 284 ? 1.542 -12.785 16.022 1.00 45.35 284 THR A CA 1
ATOM 2114 C C . THR A 1 284 ? 0.153 -12.258 15.692 1.00 39.42 284 THR A C 1
ATOM 2115 O O . THR A 1 284 ? -0.395 -11.442 16.434 1.00 27.61 284 THR A O 1
ATOM 2119 N N . CYS A 1 285 ? -0.389 -12.729 14.584 1.00 36.69 285 CYS A N 1
ATOM 2120 C CA . CYS A 1 285 ? -1.668 -12.296 14.056 1.00 30.97 285 CYS A CA 1
ATOM 2121 C C . CYS A 1 285 ? -2.595 -13.466 13.756 1.00 27.84 285 CYS A C 1
ATOM 2122 O O . CYS A 1 285 ? -2.161 -14.483 13.216 1.00 32.12 285 CYS A O 1
ATOM 2125 N N . TYR A 1 286 ? -3.864 -13.302 14.100 1.00 27.88 286 TYR A N 1
ATOM 2126 C CA . TYR A 1 286 ? -4.909 -14.290 13.869 1.00 27.00 286 TYR A CA 1
ATOM 2127 C C . TYR A 1 286 ? -5.424 -14.210 12.434 1.00 24.26 286 TYR A C 1
ATOM 2128 O O . TYR A 1 286 ? -5.642 -13.117 11.912 1.00 24.47 286 TYR A O 1
ATOM 2137 N N . GLY A 1 287 ? -5.617 -15.366 11.805 1.00 19.83 287 GLY A N 1
ATOM 2138 C CA . GLY A 1 287 ? -6.046 -15.445 10.423 1.00 22.59 287 GLY A CA 1
ATOM 2139 C C . GLY A 1 287 ? -7.534 -15.239 10.214 1.00 21.90 287 GLY A C 1
ATOM 2140 O O . GLY A 1 287 ? -8.358 -15.609 11.051 1.00 13.84 287 GLY A O 1
ATOM 2141 N N . GLY A 1 288 ? -7.881 -14.644 9.074 1.00 21.80 288 GLY A N 1
ATOM 2142 C CA . GLY A 1 288 ? -9.261 -14.398 8.700 1.00 14.78 288 GLY A CA 1
ATOM 2143 C C . GLY A 1 288 ? -9.969 -15.658 8.241 1.00 18.28 288 GLY A C 1
ATOM 2144 O O . GLY A 1 288 ? -11.199 -15.719 8.234 1.00 26.56 288 GLY A O 1
ATOM 2145 N N . ILE A 1 289 ? -9.206 -16.676 7.859 1.00 13.21 289 ILE A N 1
ATOM 2146 C CA . ILE A 1 289 ? -9.742 -17.967 7.458 1.00 11.20 289 ILE A CA 1
ATOM 2147 C C . ILE A 1 289 ? -9.418 -19.051 8.486 1.00 19.50 289 ILE A C 1
ATOM 2148 O O . ILE A 1 289 ? -8.248 -19.313 8.771 1.00 29.52 289 ILE A O 1
ATOM 2153 N N . GLN A 1 290 ? -10.461 -19.669 9.016 1.00 20.25 290 GLN A N 1
ATOM 2154 C CA . GLN A 1 290 ? -10.361 -20.743 9.988 1.00 16.17 290 GLN A CA 1
ATOM 2155 C C . GLN A 1 290 ? -11.195 -21.947 9.559 1.00 26.46 290 GLN A C 1
ATOM 2156 O O . GLN A 1 290 ? -11.716 -21.988 8.441 1.00 25.92 290 GLN A O 1
ATOM 2162 N N . SER A 1 291 ? -11.329 -22.919 10.457 1.00 30.45 291 SER A N 1
ATOM 2163 C CA . SER A 1 291 ? -12.032 -24.162 10.155 1.00 32.07 291 SER A CA 1
ATOM 2164 C C . SER A 1 291 ? -13.498 -24.094 10.553 1.00 32.86 291 SER A C 1
ATOM 2165 O O . SER A 1 291 ? -13.841 -23.473 11.561 1.00 32.97 291 SER A O 1
ATOM 2168 N N . ASN A 1 292 ? -14.352 -24.733 9.764 1.00 37.61 292 ASN A N 1
ATOM 2169 C CA . ASN A 1 292 ? -15.779 -24.762 10.078 1.00 45.07 292 ASN A CA 1
ATOM 2170 C C . ASN A 1 292 ? -16.132 -26.009 10.885 1.00 54.32 292 ASN A C 1
ATOM 2171 O O . ASN A 1 292 ? -17.295 -26.287 11.152 1.00 68.02 292 ASN A O 1
ATOM 2176 N N . SER A 1 293 ? -15.107 -26.768 11.251 1.00 57.27 293 SER A N 1
ATOM 2177 C CA . SER A 1 293 ? -15.334 -27.967 12.052 1.00 58.98 293 SER A CA 1
ATOM 2178 C C . SER A 1 293 ? -16.119 -27.611 13.320 1.00 55.49 293 SER A C 1
ATOM 2179 O O . SER A 1 293 ? -15.651 -26.779 14.113 1.00 55.33 293 SER A O 1
ATOM 2182 N N . GLY A 1 294 ? -17.287 -28.236 13.486 1.00 51.95 294 GLY A N 1
ATOM 2183 C CA . GLY A 1 294 ? -18.172 -27.980 14.607 1.00 46.69 294 GLY A CA 1
ATOM 2184 C C . GLY A 1 294 ? -19.485 -27.370 14.153 1.00 42.11 294 GLY A C 1
ATOM 2185 O O . GLY A 1 294 ? -20.450 -27.284 14.905 1.00 47.29 294 GLY A O 1
ATOM 2186 N N . LEU A 1 295 ? -19.536 -26.921 12.908 1.00 38.06 295 LEU A N 1
ATOM 2187 C CA . LEU A 1 295 ? -20.746 -26.384 12.319 1.00 39.70 295 LEU A CA 1
ATOM 2188 C C . LEU A 1 295 ? -21.138 -27.253 11.128 1.00 49.54 295 LEU A C 1
ATOM 2189 O O . LEU A 1 295 ? -22.304 -27.308 10.732 1.00 73.63 295 LEU A O 1
ATOM 2194 N N . GLY A 1 296 ? -20.127 -27.913 10.567 1.00 49.73 296 GLY A N 1
ATOM 2195 C CA . GLY A 1 296 ? -20.283 -28.788 9.422 1.00 48.75 296 GLY A CA 1
ATOM 2196 C C . GLY A 1 296 ? -20.766 -28.059 8.181 1.00 46.14 296 GLY A C 1
ATOM 2197 O O . GLY A 1 296 ? -21.161 -28.698 7.207 1.00 54.88 296 GLY A O 1
ATOM 2198 N N . LEU A 1 297 ? -20.727 -26.731 8.229 1.00 42.19 297 LEU A N 1
ATOM 2199 C CA . LEU A 1 297 ? -21.209 -25.873 7.145 1.00 38.84 297 LEU A CA 1
ATOM 2200 C C . LEU A 1 297 ? -20.215 -24.758 6.856 1.00 30.25 297 LEU A C 1
ATOM 2201 O O . LEU A 1 297 ? -19.690 -24.131 7.776 1.00 32.72 297 LEU A O 1
ATOM 2206 N N . SER A 1 298 ? -19.958 -24.520 5.577 1.00 26.63 298 SER A N 1
ATOM 2207 C CA . SER A 1 298 ? -19.050 -23.464 5.145 1.00 22.98 298 SER A CA 1
ATOM 2208 C C . SER A 1 298 ? -19.714 -22.093 5.243 1.00 22.83 298 SER A C 1
ATOM 2209 O O . SER A 1 298 ? -20.847 -21.892 4.798 1.00 32.89 298 SER A O 1
ATOM 2212 N N . ILE A 1 299 ? -19.006 -21.132 5.831 1.00 15.38 299 ILE A N 1
ATOM 2213 C CA . ILE A 1 299 ? -19.554 -19.790 5.951 1.00 14.61 299 ILE A CA 1
ATOM 2214 C C . ILE A 1 299 ? -18.597 -18.722 5.441 1.00 24.00 299 ILE A C 1
ATOM 2215 O O . ILE A 1 299 ? -17.419 -18.704 5.795 1.00 38.25 299 ILE A O 1
ATOM 2220 N N . LEU A 1 300 ? -19.119 -17.829 4.609 1.00 15.97 300 LEU A N 1
ATOM 2221 C CA . LEU A 1 300 ? -18.346 -16.706 4.098 1.00 7.42 300 LEU A CA 1
ATOM 2222 C C . LEU A 1 300 ? -18.809 -15.436 4.818 1.00 10.53 300 LEU A C 1
ATOM 2223 O O . LEU A 1 300 ? -19.821 -14.860 4.400 1.00 10.71 300 LEU A O 1
ATOM 2228 N N . GLY A 1 301 ? -18.077 -15.035 5.855 1.00 9.46 301 GLY A N 1
ATOM 2229 C CA . GLY A 1 301 ? -18.440 -13.932 6.725 1.00 4.89 301 GLY A CA 1
ATOM 2230 C C . GLY A 1 301 ? -17.897 -12.580 6.342 1.00 3.05 301 GLY A C 1
ATOM 2231 O O . GLY A 1 301 ? -17.427 -12.372 5.222 1.00 7.34 301 GLY A O 1
ATOM 2232 N N . ASP A 1 302 ? -17.945 -11.635 7.273 1.00 3.55 302 ASP A N 1
ATOM 2233 C CA . ASP A 1 302 ? -17.503 -10.263 7.026 1.00 7.85 302 ASP A CA 1
ATOM 2234 C C . ASP A 1 302 ? -16.159 -10.159 6.326 1.00 15.23 302 ASP A C 1
ATOM 2235 O O . ASP A 1 302 ? -15.980 -9.306 5.448 1.00 18.63 302 ASP A O 1
ATOM 2240 N N . VAL A 1 303 ? -15.184 -11.003 6.666 1.00 14.68 303 VAL A N 1
ATOM 2241 C CA . VAL A 1 303 ? -13.892 -10.930 5.982 1.00 16.84 303 VAL A CA 1
ATOM 2242 C C . VAL A 1 303 ? -14.029 -11.086 4.471 1.00 16.58 303 VAL A C 1
ATOM 2243 O O . VAL A 1 303 ? -13.272 -10.473 3.712 1.00 17.24 303 VAL A O 1
ATOM 2247 N N . PHE A 1 304 ? -14.973 -11.909 4.014 1.00 14.05 304 PHE A N 1
ATOM 2248 C CA . PHE A 1 304 ? -15.163 -12.102 2.578 1.00 9.35 304 PHE A CA 1
ATOM 2249 C C . PHE A 1 304 ? -15.985 -10.955 1.993 1.00 9.20 304 PHE A C 1
ATOM 2250 O O . PHE A 1 304 ? -15.692 -10.472 0.900 1.00 11.85 304 PHE A O 1
ATOM 2258 N N . LEU A 1 305 ? -16.996 -10.552 2.745 1.00 11.69 305 LEU A N 1
ATOM 2259 C CA . LEU A 1 305 ? -17.938 -9.513 2.362 1.00 14.75 305 LEU A CA 1
ATOM 2260 C C . LEU A 1 305 ? -17.326 -8.117 2.324 1.00 23.50 305 LEU A C 1
ATOM 2261 O O . LEU A 1 305 ? -17.874 -7.212 1.681 1.00 29.03 305 LEU A O 1
ATOM 2266 N N . LYS A 1 306 ? -16.201 -7.930 3.004 1.00 25.39 306 LYS A N 1
ATOM 2267 C CA . LYS A 1 306 ? -15.549 -6.626 3.056 1.00 22.61 306 LYS A CA 1
ATOM 2268 C C . LYS A 1 306 ? -14.988 -6.188 1.705 1.00 21.59 306 LYS A C 1
ATOM 2269 O O . LYS A 1 306 ? -14.513 -5.058 1.559 1.00 22.06 306 LYS A O 1
ATOM 2275 N N . SER A 1 307 ? -15.036 -7.064 0.708 1.00 20.25 307 SER A N 1
ATOM 2276 C CA . SER A 1 307 ? -14.501 -6.763 -0.616 1.00 13.68 307 SER A CA 1
ATOM 2277 C C . SER A 1 307 ? -15.564 -6.856 -1.699 1.00 12.14 307 SER A C 1
ATOM 2278 O O . SER A 1 307 ? -15.301 -6.621 -2.882 1.00 19.04 307 SER A O 1
ATOM 2281 N N . GLN A 1 308 ? -16.798 -7.198 -1.328 1.00 14.57 308 GLN A N 1
ATOM 2282 C CA . GLN A 1 308 ? -17.840 -7.318 -2.345 1.00 12.95 308 GLN A CA 1
ATOM 2283 C C . GLN A 1 308 ? -19.028 -6.404 -2.079 1.00 6.92 308 GLN A C 1
ATOM 2284 O O . GLN A 1 308 ? -19.291 -5.974 -0.959 1.00 12.55 308 GLN A O 1
ATOM 2290 N N . TYR A 1 309 ? -19.761 -6.115 -3.146 1.00 10.42 309 TYR A N 1
ATOM 2291 C CA . TYR A 1 309 ? -21.072 -5.474 -3.022 1.00 11.40 309 TYR A CA 1
ATOM 2292 C C . TYR A 1 309 ? -22.064 -6.611 -3.211 1.00 9.84 309 TYR A C 1
ATOM 2293 O O . TYR A 1 309 ? -22.148 -7.149 -4.313 1.00 21.53 309 TYR A O 1
ATOM 2302 N N . VAL A 1 310 ? -22.791 -7.023 -2.173 1.00 7.78 310 VAL A N 1
ATOM 2303 C CA . VAL A 1 310 ? -23.647 -8.192 -2.357 1.00 6.75 310 VAL A CA 1
ATOM 2304 C C . VAL A 1 310 ? -25.127 -7.824 -2.393 1.00 14.82 310 VAL A C 1
ATOM 2305 O O . VAL A 1 310 ? -25.661 -7.048 -1.605 1.00 18.82 310 VAL A O 1
ATOM 2309 N N . VAL A 1 311 ? -25.795 -8.423 -3.374 1.00 18.99 311 VAL A N 1
ATOM 2310 C CA . VAL A 1 311 ? -27.216 -8.237 -3.622 1.00 9.34 311 VAL A CA 1
ATOM 2311 C C . VAL A 1 311 ? -27.968 -9.493 -3.209 1.00 3.19 311 VAL A C 1
ATOM 2312 O O . VAL A 1 311 ? -27.658 -10.596 -3.658 1.00 19.21 311 VAL A O 1
ATOM 2316 N N . PHE A 1 312 ? -28.954 -9.315 -2.345 1.00 8.02 312 PHE A N 1
ATOM 2317 C CA . PHE A 1 312 ? -29.817 -10.407 -1.912 1.00 0.43 312 PHE A CA 1
ATOM 2318 C C . PHE A 1 312 ? -31.187 -10.167 -2.545 1.00 9.41 312 PHE A C 1
ATOM 2319 O O . PHE A 1 312 ? -31.962 -9.356 -2.048 1.00 5.51 312 PHE A O 1
ATOM 2327 N N . ASN A 1 313 ? -31.447 -10.870 -3.641 1.00 13.01 313 ASN A N 1
ATOM 2328 C CA . ASN A 1 313 ? -32.671 -10.721 -4.421 1.00 10.80 313 ASN A CA 1
ATOM 2329 C C . ASN A 1 313 ? -33.669 -11.840 -4.142 1.00 9.18 313 ASN A C 1
ATOM 2330 O O . ASN A 1 313 ? -33.393 -13.009 -4.410 1.00 9.37 313 ASN A O 1
ATOM 2335 N N . SER A 1 314 ? -34.843 -11.498 -3.607 1.00 7.37 314 SER A N 1
ATOM 2336 C CA . SER A 1 314 ? -35.854 -12.500 -3.297 1.00 18.36 314 SER A CA 1
ATOM 2337 C C . SER A 1 314 ? -36.421 -13.178 -4.543 1.00 22.25 314 SER A C 1
ATOM 2338 O O . SER A 1 314 ? -37.103 -14.198 -4.430 1.00 18.62 314 SER A O 1
ATOM 2341 N N . GLU A 1 315 ? -36.149 -12.635 -5.722 1.00 22.76 315 GLU A N 1
ATOM 2342 C CA . GLU A 1 315 ? -36.642 -13.176 -6.982 1.00 13.51 315 GLU A CA 1
ATOM 2343 C C . GLU A 1 315 ? -35.701 -14.239 -7.529 1.00 5.58 315 GLU A C 1
ATOM 2344 O O . GLU A 1 315 ? -34.649 -13.935 -8.099 1.00 15.54 315 GLU A O 1
ATOM 2350 N N . GLY A 1 316 ? -36.087 -15.496 -7.356 1.00 6.51 316 GLY A N 1
ATOM 2351 C CA . GLY A 1 316 ? -35.258 -16.606 -7.800 1.00 5.47 316 GLY A CA 1
ATOM 2352 C C . GLY A 1 316 ? -35.265 -17.736 -6.787 1.00 12.07 316 GLY A C 1
ATOM 2353 O O . GLY A 1 316 ? -35.826 -18.795 -7.079 1.00 23.82 316 GLY A O 1
ATOM 2354 N N . PRO A 1 317 ? -34.664 -17.557 -5.612 1.00 8.34 317 PRO A N 1
ATOM 2355 C CA . PRO A 1 317 ? -33.942 -16.432 -5.166 1.00 8.67 317 PRO A CA 1
ATOM 2356 C C . PRO A 1 317 ? -32.582 -16.340 -5.633 1.00 9.25 317 PRO A C 1
ATOM 2357 O O . PRO A 1 317 ? -32.101 -17.376 -6.193 1.00 8.62 317 PRO A O 1
ATOM 2361 N N . LYS A 1 318 ? -31.861 -15.229 -5.563 1.00 11.04 318 LYS A N 1
ATOM 2362 C CA . LYS A 1 318 ? -30.492 -15.198 -6.060 1.00 13.01 318 LYS A CA 1
ATOM 2363 C C . LYS A 1 318 ? -29.632 -14.147 -5.358 1.00 12.85 318 LYS A C 1
ATOM 2364 O O . LYS A 1 318 ? -30.135 -13.187 -4.778 1.00 10.63 318 LYS A O 1
ATOM 2370 N N . LEU A 1 319 ? -28.325 -14.351 -5.433 1.00 12.55 319 LEU A N 1
ATOM 2371 C CA . LEU A 1 319 ? -27.348 -13.456 -4.829 1.00 11.93 319 LEU A CA 1
ATOM 2372 C C . LEU A 1 319 ? -26.524 -12.804 -5.936 1.00 3.95 319 LEU A C 1
ATOM 2373 O O . LEU A 1 319 ? -26.166 -13.485 -6.894 1.00 12.83 319 LEU A O 1
ATOM 2378 N N . GLY A 1 320 ? -26.232 -11.512 -5.818 1.00 4.97 320 GLY A N 1
ATOM 2379 C CA . GLY A 1 320 ? -25.416 -10.851 -6.833 1.00 0.00 320 GLY A CA 1
ATOM 2380 C C . GLY A 1 320 ? -24.124 -10.370 -6.191 1.00 8.27 320 GLY A C 1
ATOM 2381 O O . GLY A 1 320 ? -24.143 -9.983 -5.022 1.00 16.60 320 GLY A O 1
ATOM 2382 N N . PHE A 1 321 ? -23.034 -10.401 -6.942 1.00 9.60 321 PHE A N 1
ATOM 2383 C CA . PHE A 1 321 ? -21.707 -10.049 -6.471 1.00 11.61 321 PHE A CA 1
ATOM 2384 C C . PHE A 1 321 ? -20.998 -9.130 -7.462 1.00 17.52 321 PHE A C 1
ATOM 2385 O O . PHE A 1 321 ? -21.011 -9.382 -8.663 1.00 16.72 321 PHE A O 1
ATOM 2393 N N . ALA A 1 322 ? -20.395 -8.074 -6.925 1.00 22.62 322 ALA A N 1
ATOM 2394 C CA . ALA A 1 322 ? -19.635 -7.111 -7.703 1.00 20.95 322 ALA A CA 1
ATOM 2395 C C . ALA A 1 322 ? -18.478 -6.543 -6.882 1.00 18.36 322 ALA A C 1
ATOM 2396 O O . ALA A 1 322 ? -18.582 -6.354 -5.668 1.00 17.52 322 ALA A O 1
ATOM 2398 N N . ALA A 1 323 ? -17.362 -6.283 -7.556 1.00 16.41 323 ALA A N 1
ATOM 2399 C CA . ALA A 1 323 ? -16.187 -5.730 -6.894 1.00 16.54 323 ALA A CA 1
ATOM 2400 C C . ALA A 1 323 ? -16.539 -4.387 -6.272 1.00 17.41 323 ALA A C 1
ATOM 2401 O O . ALA A 1 323 ? -16.898 -3.430 -6.962 1.00 22.34 323 ALA A O 1
ATOM 2403 N N . GLN A 1 324 ? -16.431 -4.325 -4.952 1.00 19.49 324 GLN A N 1
ATOM 2404 C CA . GLN A 1 324 ? -16.685 -3.087 -4.226 1.00 22.69 324 GLN A CA 1
ATOM 2405 C C . GLN A 1 324 ? -15.926 -1.913 -4.821 1.00 27.18 324 GLN A C 1
ATOM 2406 O O . GLN A 1 324 ? -14.762 -2.048 -5.214 1.00 25.61 324 GLN A O 1
ATOM 2412 N N . ALA A 1 325 ? -16.591 -0.763 -4.896 1.00 30.89 325 ALA A N 1
ATOM 2413 C CA . ALA A 1 325 ? -15.990 0.442 -5.455 1.00 36.15 325 ALA A CA 1
ATOM 2414 C C . ALA A 1 325 ? -14.806 0.902 -4.607 1.00 42.87 325 ALA A C 1
ATOM 2415 O O . ALA A 1 325 ? -13.695 1.035 -5.132 1.00 54.83 325 ALA A O 1
ATOM 2418 N N . SER B 1 1 ? 19.344 22.786 50.320 1.00 38.39 1 SER B N 1
ATOM 2419 C CA . SER B 1 1 ? 18.421 23.402 49.366 1.00 40.33 1 SER B CA 1
ATOM 2420 C C . SER B 1 1 ? 17.138 22.577 49.223 1.00 36.19 1 SER B C 1
ATOM 2421 O O . SER B 1 1 ? 17.080 21.398 49.583 1.00 27.82 1 SER B O 1
ATOM 2424 N N . LYS B 1 2 ? 16.112 23.236 48.697 1.00 34.69 2 LYS B N 1
ATOM 2425 C CA . LYS B 1 2 ? 14.827 22.601 48.422 1.00 29.38 2 LYS B CA 1
ATOM 2426 C C . LYS B 1 2 ? 14.114 23.340 47.300 1.00 30.32 2 LYS B C 1
ATOM 2427 O O . LYS B 1 2 ? 14.487 24.445 46.935 1.00 31.40 2 LYS B O 1
ATOM 2433 N N . GLY B 1 3 ? 13.075 22.716 46.757 1.00 31.94 3 GLY B N 1
ATOM 2434 C CA . GLY B 1 3 ? 12.322 23.334 45.681 1.00 31.75 3 GLY B CA 1
ATOM 2435 C C . GLY B 1 3 ? 10.878 22.870 45.671 1.00 30.54 3 GLY B C 1
ATOM 2436 O O . GLY B 1 3 ? 10.432 22.152 46.564 1.00 35.45 3 GLY B O 1
ATOM 2437 N N . SER B 1 4 ? 10.153 23.301 44.649 1.00 29.92 4 SER B N 1
ATOM 2438 C CA . SER B 1 4 ? 8.757 22.926 44.466 1.00 26.58 4 SER B CA 1
ATOM 2439 C C . SER B 1 4 ? 8.401 23.073 42.991 1.00 24.74 4 SER B C 1
ATOM 2440 O O . SER B 1 4 ? 8.948 23.930 42.293 1.00 23.24 4 SER B O 1
ATOM 2443 N N . ALA B 1 5 ? 7.507 22.220 42.514 1.00 20.06 5 ALA B N 1
ATOM 2444 C CA . ALA B 1 5 ? 7.122 22.314 41.107 1.00 13.73 5 ALA B CA 1
ATOM 2445 C C . ALA B 1 5 ? 5.665 21.905 40.928 1.00 13.52 5 ALA B C 1
ATOM 2446 O O . ALA B 1 5 ? 5.186 20.935 41.518 1.00 10.94 5 ALA B O 1
ATOM 2448 N N . VAL B 1 6 ? 4.949 22.684 40.122 1.00 16.01 6 VAL B N 1
ATOM 2449 C CA . VAL B 1 6 ? 3.527 22.481 39.883 1.00 16.70 6 VAL B CA 1
ATOM 2450 C C . VAL B 1 6 ? 3.285 21.423 38.815 1.00 14.21 6 VAL B C 1
ATOM 2451 O O . VAL B 1 6 ? 3.902 21.442 37.748 1.00 23.10 6 VAL B O 1
ATOM 2455 N N . THR B 1 7 ? 2.387 20.487 39.103 1.00 8.71 7 THR B N 1
ATOM 2456 C CA . THR B 1 7 ? 2.111 19.437 38.129 1.00 11.24 7 THR B CA 1
ATOM 2457 C C . THR B 1 7 ? 0.649 19.515 37.709 1.00 13.65 7 THR B C 1
ATOM 2458 O O . THR B 1 7 ? -0.262 19.406 38.531 1.00 9.16 7 THR B O 1
ATOM 2462 N N . THR B 1 8 ? 0.428 19.716 36.410 1.00 18.24 8 THR B N 1
ATOM 2463 C CA . THR B 1 8 ? -0.943 19.873 35.934 1.00 27.82 8 THR B CA 1
ATOM 2464 C C . THR B 1 8 ? -1.444 18.659 35.152 1.00 29.50 8 THR B C 1
ATOM 2465 O O . THR B 1 8 ? -0.730 18.057 34.359 1.00 11.95 8 THR B O 1
ATOM 2469 N N . PRO B 1 9 ? -2.702 18.302 35.395 1.00 39.01 9 PRO B N 1
ATOM 2470 C CA . PRO B 1 9 ? -3.342 17.218 34.657 1.00 42.82 9 PRO B CA 1
ATOM 2471 C C . PRO B 1 9 ? -3.498 17.584 33.179 1.00 46.33 9 PRO B C 1
ATOM 2472 O O . PRO B 1 9 ? -3.163 18.693 32.754 1.00 38.39 9 PRO B O 1
ATOM 2476 N N . GLN B 1 10 ? -4.015 16.627 32.412 1.00 51.79 10 GLN B N 1
ATOM 2477 C CA . GLN B 1 10 ? -4.245 16.825 30.983 1.00 55.54 10 GLN B CA 1
ATOM 2478 C C . GLN B 1 10 ? -5.710 16.589 30.626 1.00 61.50 10 GLN B C 1
ATOM 2479 O O . GLN B 1 10 ? -6.316 17.361 29.877 1.00 68.33 10 GLN B O 1
ATOM 2485 N N . ASN B 1 11 ? -6.279 15.527 31.176 1.00 64.55 11 ASN B N 1
ATOM 2486 C CA . ASN B 1 11 ? -7.682 15.198 30.933 1.00 69.42 11 ASN B CA 1
ATOM 2487 C C . ASN B 1 11 ? -8.089 13.967 31.752 1.00 72.22 11 ASN B C 1
ATOM 2488 O O . ASN B 1 11 ? -7.357 12.977 31.779 1.00 78.46 11 ASN B O 1
ATOM 2493 N N . ASN B 1 12 ? -9.238 14.051 32.400 1.00 72.87 12 ASN B N 1
ATOM 2494 C CA . ASN B 1 12 ? -9.749 12.979 33.259 1.00 71.08 12 ASN B CA 1
ATOM 2495 C C . ASN B 1 12 ? -8.649 12.438 34.162 1.00 71.45 12 ASN B C 1
ATOM 2496 O O . ASN B 1 12 ? -8.627 11.237 34.441 1.00 72.17 12 ASN B O 1
ATOM 2501 N N . ASP B 1 13 ? -7.754 13.321 34.597 1.00 69.12 13 ASP B N 1
ATOM 2502 C CA . ASP B 1 13 ? -6.602 12.928 35.399 1.00 62.80 13 ASP B CA 1
ATOM 2503 C C . ASP B 1 13 ? -5.897 11.746 34.758 1.00 60.59 13 ASP B C 1
ATOM 2504 O O . ASP B 1 13 ? -5.708 10.699 35.393 1.00 71.32 13 ASP B O 1
ATOM 2509 N N . GLU B 1 14 ? -5.539 11.937 33.494 1.00 55.10 14 GLU B N 1
ATOM 2510 C CA . GLU B 1 14 ? -4.845 10.926 32.715 1.00 51.55 14 GLU B CA 1
ATOM 2511 C C . GLU B 1 14 ? -3.349 10.967 33.005 1.00 47.64 14 GLU B C 1
ATOM 2512 O O . GLU B 1 14 ? -2.797 10.046 33.617 1.00 48.95 14 GLU B O 1
ATOM 2518 N N . GLU B 1 15 ? -2.699 12.040 32.563 1.00 41.06 15 GLU B N 1
ATOM 2519 C CA . GLU B 1 15 ? -1.266 12.217 32.751 1.00 38.12 15 GLU B CA 1
ATOM 2520 C C . GLU B 1 15 ? -0.960 13.599 33.318 1.00 35.35 15 GLU B C 1
ATOM 2521 O O . GLU B 1 15 ? -1.373 14.607 32.738 1.00 31.04 15 GLU B O 1
ATOM 2527 N N . TYR B 1 16 ? -0.244 13.628 34.439 1.00 30.87 16 TYR B N 1
ATOM 2528 C CA . TYR B 1 16 ? 0.171 14.892 35.041 1.00 22.43 16 TYR B CA 1
ATOM 2529 C C . TYR B 1 16 ? 1.568 15.262 34.546 1.00 22.07 16 TYR B C 1
ATOM 2530 O O . TYR B 1 16 ? 2.506 14.478 34.705 1.00 19.46 16 TYR B O 1
ATOM 2539 N N . LEU B 1 17 ? 1.693 16.442 33.947 1.00 18.01 17 LEU B N 1
ATOM 2540 C CA . LEU B 1 17 ? 2.974 16.912 33.438 1.00 18.95 17 LEU B CA 1
ATOM 2541 C C . LEU B 1 17 ? 3.562 17.991 34.344 1.00 13.98 17 LEU B C 1
ATOM 2542 O O . LEU B 1 17 ? 2.819 18.695 35.018 1.00 10.21 17 LEU B O 1
ATOM 2547 N N . THR B 1 18 ? 4.885 18.099 34.360 1.00 10.65 18 THR B N 1
ATOM 2548 C CA . THR B 1 18 ? 5.611 19.022 35.206 1.00 3.71 18 THR B CA 1
ATOM 2549 C C . THR B 1 18 ? 6.738 19.696 34.423 1.00 12.89 18 THR B C 1
ATOM 2550 O O . THR B 1 18 ? 7.486 19.042 33.699 1.00 22.80 18 THR B O 1
ATOM 2554 N N . PRO B 1 19 ? 6.867 21.011 34.564 1.00 15.09 19 PRO B N 1
ATOM 2555 C CA . PRO B 1 19 ? 7.908 21.765 33.863 1.00 16.28 19 PRO B CA 1
ATOM 2556 C C . PRO B 1 19 ? 9.292 21.448 34.416 1.00 22.86 19 PRO B C 1
ATOM 2557 O O . PRO B 1 19 ? 9.519 21.537 35.621 1.00 29.03 19 PRO B O 1
ATOM 2561 N N . VAL B 1 20 ? 10.197 21.080 33.522 1.00 17.86 20 VAL B N 1
ATOM 2562 C CA . VAL B 1 20 ? 11.556 20.735 33.917 1.00 13.37 20 VAL B CA 1
ATOM 2563 C C . VAL B 1 20 ? 12.554 21.366 32.954 1.00 14.81 20 VAL B C 1
ATOM 2564 O O . VAL B 1 20 ? 12.394 21.281 31.734 1.00 14.92 20 VAL B O 1
ATOM 2568 N N . THR B 1 21 ? 13.573 22.005 33.518 1.00 9.71 21 THR B N 1
ATOM 2569 C CA . THR B 1 21 ? 14.612 22.607 32.698 1.00 6.71 21 THR B CA 1
ATOM 2570 C C . THR B 1 21 ? 15.666 21.546 32.437 1.00 9.80 21 THR B C 1
ATOM 2571 O O . THR B 1 21 ? 16.388 21.140 33.342 1.00 16.95 21 THR B O 1
ATOM 2575 N N . VAL B 1 22 ? 15.718 21.084 31.193 1.00 17.24 22 VAL B N 1
ATOM 2576 C CA . VAL B 1 22 ? 16.656 20.042 30.803 1.00 14.44 22 VAL B CA 1
ATOM 2577 C C . VAL B 1 22 ? 17.648 20.577 29.785 1.00 12.71 22 VAL B C 1
ATOM 2578 O O . VAL B 1 22 ? 17.289 20.835 28.635 1.00 21.45 22 VAL B O 1
ATOM 2582 N N . GLY B 1 23 ? 18.899 20.763 30.190 1.00 12.76 23 GLY B N 1
ATOM 2583 C CA . GLY B 1 23 ? 19.879 21.353 29.285 1.00 10.09 23 GLY B CA 1
ATOM 2584 C C . GLY B 1 23 ? 19.638 22.852 29.247 1.00 15.32 23 GLY B C 1
ATOM 2585 O O . GLY B 1 23 ? 19.822 23.528 30.257 1.00 24.72 23 GLY B O 1
ATOM 2586 N N . LYS B 1 24 ? 19.213 23.360 28.097 1.00 25.24 24 LYS B N 1
ATOM 2587 C CA . LYS B 1 24 ? 18.855 24.760 27.933 1.00 30.40 24 LYS B CA 1
ATOM 2588 C C . LYS B 1 24 ? 17.346 24.923 27.770 1.00 29.92 24 LYS B C 1
ATOM 2589 O O . LYS B 1 24 ? 16.777 25.983 28.010 1.00 30.57 24 LYS B O 1
ATOM 2595 N N . SER B 1 25 ? 16.717 23.837 27.340 1.00 27.45 25 SER B N 1
ATOM 2596 C CA . SER B 1 25 ? 15.306 23.797 27.005 1.00 23.66 25 SER B CA 1
ATOM 2597 C C . SER B 1 25 ? 14.407 23.399 28.166 1.00 23.52 25 SER B C 1
ATOM 2598 O O . SER B 1 25 ? 14.733 22.581 29.024 1.00 26.12 25 SER B O 1
ATOM 2601 N N . THR B 1 26 ? 13.224 23.998 28.183 1.00 26.39 26 THR B N 1
ATOM 2602 C CA . THR B 1 26 ? 12.216 23.669 29.187 1.00 22.27 26 THR B CA 1
ATOM 2603 C C . THR B 1 26 ? 11.257 22.630 28.628 1.00 23.47 26 THR B C 1
ATOM 2604 O O . THR B 1 26 ? 10.666 22.817 27.564 1.00 21.29 26 THR B O 1
ATOM 2608 N N . LEU B 1 27 ? 11.114 21.506 29.326 1.00 23.27 27 LEU B N 1
ATOM 2609 C CA . LEU B 1 27 ? 10.232 20.447 28.860 1.00 17.88 27 LEU B CA 1
ATOM 2610 C C . LEU B 1 27 ? 9.137 20.169 29.890 1.00 12.61 27 LEU B C 1
ATOM 2611 O O . LEU B 1 27 ? 9.187 20.606 31.032 1.00 13.58 27 LEU B O 1
ATOM 2616 N N . HIS B 1 28 ? 8.142 19.423 29.438 1.00 15.19 28 HIS B N 1
ATOM 2617 C CA . HIS B 1 28 ? 7.012 19.013 30.268 1.00 17.26 28 HIS B CA 1
ATOM 2618 C C . HIS B 1 28 ? 7.054 17.500 30.391 1.00 16.38 28 HIS B C 1
ATOM 2619 O O . HIS B 1 28 ? 6.768 16.747 29.466 1.00 10.22 28 HIS B O 1
ATOM 2626 N N . LEU B 1 29 ? 7.473 17.057 31.576 1.00 15.03 29 LEU B N 1
ATOM 2627 C CA . LEU B 1 29 ? 7.703 15.638 31.779 1.00 11.63 29 LEU B CA 1
ATOM 2628 C C . LEU B 1 29 ? 6.629 15.033 32.677 1.00 6.64 29 LEU B C 1
ATOM 2629 O O . LEU B 1 29 ? 6.018 15.738 33.471 1.00 20.20 29 LEU B O 1
ATOM 2634 N N . ASP B 1 30 ? 6.467 13.738 32.498 1.00 9.98 30 ASP B N 1
ATOM 2635 C CA . ASP B 1 30 ? 5.609 12.873 33.288 1.00 14.57 30 ASP B CA 1
ATOM 2636 C C . ASP B 1 30 ? 6.431 12.323 34.450 1.00 11.38 30 ASP B C 1
ATOM 2637 O O . ASP B 1 30 ? 7.377 11.576 34.186 1.00 8.76 30 ASP B O 1
ATOM 2642 N N . PHE B 1 31 ? 6.117 12.687 35.692 1.00 15.78 31 PHE B N 1
ATOM 2643 C CA . PHE B 1 31 ? 6.908 12.178 36.818 1.00 9.89 31 PHE B CA 1
ATOM 2644 C C . PHE B 1 31 ? 6.405 10.791 37.200 1.00 7.46 31 PHE B C 1
ATOM 2645 O O . PHE B 1 31 ? 5.257 10.573 37.584 1.00 8.97 31 PHE B O 1
ATOM 2653 N N . ASP B 1 32 ? 7.309 9.825 37.091 1.00 7.34 32 ASP B N 1
ATOM 2654 C CA . ASP B 1 32 ? 6.900 8.449 37.343 1.00 14.93 32 ASP B CA 1
ATOM 2655 C C . ASP B 1 32 ? 7.696 7.832 38.482 1.00 15.21 32 ASP B C 1
ATOM 2656 O O . ASP B 1 32 ? 8.891 7.568 38.346 1.00 13.84 32 ASP B O 1
ATOM 2661 N N . THR B 1 33 ? 7.033 7.597 39.606 1.00 14.44 33 THR B N 1
ATOM 2662 C CA . THR B 1 33 ? 7.663 6.959 40.756 1.00 15.26 33 THR B CA 1
ATOM 2663 C C . THR B 1 33 ? 7.770 5.449 40.539 1.00 20.42 33 THR B C 1
ATOM 2664 O O . THR B 1 33 ? 8.199 4.702 41.423 1.00 20.05 33 THR B O 1
ATOM 2668 N N . GLY B 1 34 ? 7.381 4.995 39.351 1.00 18.85 34 GLY B N 1
ATOM 2669 C CA . GLY B 1 34 ? 7.446 3.596 38.988 1.00 17.96 34 GLY B CA 1
ATOM 2670 C C . GLY B 1 34 ? 8.563 3.317 37.997 1.00 18.93 34 GLY B C 1
ATOM 2671 O O . GLY B 1 34 ? 8.822 2.165 37.648 1.00 16.50 34 GLY B O 1
ATOM 2672 N N . SER B 1 35 ? 9.220 4.383 37.546 1.00 16.83 35 SER B N 1
ATOM 2673 C CA . SER B 1 35 ? 10.321 4.317 36.607 1.00 12.60 35 SER B CA 1
ATOM 2674 C C . SER B 1 35 ? 11.576 4.955 37.205 1.00 10.99 35 SER B C 1
ATOM 2675 O O . SER B 1 35 ? 11.483 5.754 38.140 1.00 18.41 35 SER B O 1
ATOM 2678 N N . ALA B 1 36 ? 12.743 4.627 36.665 1.00 1.04 36 ALA B N 1
ATOM 2679 C CA . ALA B 1 36 ? 13.985 5.246 37.132 1.00 7.66 36 ALA B CA 1
ATOM 2680 C C . ALA B 1 36 ? 14.824 5.798 35.983 1.00 13.94 36 ALA B C 1
ATOM 2681 O O . ALA B 1 36 ? 16.014 6.077 36.145 1.00 11.73 36 ALA B O 1
ATOM 2683 N N . ASP B 1 37 ? 14.221 5.957 34.806 1.00 11.42 37 ASP B N 1
ATOM 2684 C CA . ASP B 1 37 ? 14.911 6.528 33.655 1.00 1.66 37 ASP B CA 1
ATOM 2685 C C . ASP B 1 37 ? 14.434 7.957 33.405 1.00 0.44 37 ASP B C 1
ATOM 2686 O O . ASP B 1 37 ? 13.306 8.331 33.734 1.00 8.07 37 ASP B O 1
ATOM 2691 N N . LEU B 1 38 ? 15.301 8.756 32.813 1.00 1.38 38 LEU B N 1
ATOM 2692 C CA . LEU B 1 38 ? 14.940 10.127 32.460 1.00 13.10 38 LEU B CA 1
ATOM 2693 C C . LEU B 1 38 ? 15.202 10.316 30.968 1.00 13.70 38 LEU B C 1
ATOM 2694 O O . LEU B 1 38 ? 16.296 10.708 30.565 1.00 16.08 38 LEU B O 1
ATOM 2699 N N . TRP B 1 39 ? 14.197 10.033 30.139 1.00 15.23 39 TRP B N 1
ATOM 2700 C CA . TRP B 1 39 ? 14.390 10.257 28.705 1.00 14.89 39 TRP B CA 1
ATOM 2701 C C . TRP B 1 39 ? 13.475 11.357 28.174 1.00 18.46 39 TRP B C 1
ATOM 2702 O O . TRP B 1 39 ? 12.374 11.596 28.660 1.00 13.35 39 TRP B O 1
ATOM 2713 N N . VAL B 1 40 ? 13.963 12.036 27.141 1.00 23.41 40 VAL B N 1
ATOM 2714 C CA . VAL B 1 40 ? 13.238 13.164 26.570 1.00 23.45 40 VAL B CA 1
ATOM 2715 C C . VAL B 1 40 ? 13.323 13.175 25.050 1.00 22.79 40 VAL B C 1
ATOM 2716 O O . VAL B 1 40 ? 14.283 12.663 24.471 1.00 19.23 40 VAL B O 1
ATOM 2720 N N . PHE B 1 41 ? 12.315 13.771 24.409 1.00 18.83 41 PHE B N 1
ATOM 2721 C CA . PHE B 1 41 ? 12.409 13.957 22.961 1.00 17.83 41 PHE B CA 1
ATOM 2722 C C . PHE B 1 41 ? 13.685 14.745 22.676 1.00 18.12 41 PHE B C 1
ATOM 2723 O O . PHE B 1 41 ? 14.032 15.639 23.445 1.00 19.15 41 PHE B O 1
ATOM 2731 N N . SER B 1 42 ? 14.398 14.437 21.601 1.00 25.11 42 SER B N 1
ATOM 2732 C CA . SER B 1 42 ? 15.665 15.129 21.347 1.00 26.41 42 SER B CA 1
ATOM 2733 C C . SER B 1 42 ? 15.823 15.592 19.906 1.00 24.82 42 SER B C 1
ATOM 2734 O O . SER B 1 42 ? 15.141 15.107 19.001 1.00 21.17 42 SER B O 1
ATOM 2737 N N . ASP B 1 43 ? 16.748 16.512 19.671 1.00 21.36 43 ASP B N 1
ATOM 2738 C CA . ASP B 1 43 ? 17.031 17.022 18.338 1.00 28.62 43 ASP B CA 1
ATOM 2739 C C . ASP B 1 43 ? 17.838 16.032 17.501 1.00 30.47 43 ASP B C 1
ATOM 2740 O O . ASP B 1 43 ? 18.458 16.413 16.500 1.00 26.66 43 ASP B O 1
ATOM 2745 N N . GLU B 1 44 ? 17.842 14.775 17.911 1.00 35.07 44 GLU B N 1
ATOM 2746 C CA . GLU B 1 44 ? 18.517 13.671 17.245 1.00 40.19 44 GLU B CA 1
ATOM 2747 C C . GLU B 1 44 ? 17.525 12.903 16.377 1.00 35.14 44 GLU B C 1
ATOM 2748 O O . GLU B 1 44 ? 17.894 12.146 15.482 1.00 21.67 44 GLU B O 1
ATOM 2754 N N . LEU B 1 45 ? 16.238 13.131 16.662 1.00 36.46 45 LEU B N 1
ATOM 2755 C CA . LEU B 1 45 ? 15.184 12.527 15.841 1.00 40.41 45 LEU B CA 1
ATOM 2756 C C . LEU B 1 45 ? 14.696 13.564 14.831 1.00 41.63 45 LEU B C 1
ATOM 2757 O O . LEU B 1 45 ? 14.699 14.763 15.103 1.00 44.00 45 LEU B O 1
ATOM 2762 N N . PRO B 1 46 ? 14.273 13.106 13.657 1.00 41.02 46 PRO B N 1
ATOM 2763 C CA . PRO B 1 46 ? 13.883 14.006 12.575 1.00 37.99 46 PRO B CA 1
ATOM 2764 C C . PRO B 1 46 ? 12.835 15.020 13.032 1.00 31.99 46 PRO B C 1
ATOM 2765 O O . PRO B 1 46 ? 12.131 14.809 14.017 1.00 35.53 46 PRO B O 1
ATOM 2769 N N . SER B 1 47 ? 12.743 16.128 12.304 1.00 27.43 47 SER B N 1
ATOM 2770 C CA . SER B 1 47 ? 11.826 17.208 12.631 1.00 31.48 47 SER B CA 1
ATOM 2771 C C . SER B 1 47 ? 10.361 16.784 12.550 1.00 29.84 47 SER B C 1
ATOM 2772 O O . SER B 1 47 ? 9.521 17.301 13.292 1.00 37.00 47 SER B O 1
ATOM 2775 N N . SER B 1 48 ? 10.066 15.846 11.655 1.00 24.78 48 SER B N 1
ATOM 2776 C CA . SER B 1 48 ? 8.699 15.384 11.428 1.00 24.02 48 SER B CA 1
ATOM 2777 C C . SER B 1 48 ? 8.121 14.634 12.616 1.00 25.58 48 SER B C 1
ATOM 2778 O O . SER B 1 48 ? 6.907 14.414 12.707 1.00 27.56 48 SER B O 1
ATOM 2781 N N . GLU B 1 49 ? 8.971 14.223 13.557 1.00 29.83 49 GLU B N 1
ATOM 2782 C CA . GLU B 1 49 ? 8.455 13.479 14.710 1.00 33.32 49 GLU B CA 1
ATOM 2783 C C . GLU B 1 49 ? 8.420 14.357 15.954 1.00 29.83 49 GLU B C 1
ATOM 2784 O O . GLU B 1 49 ? 7.962 13.923 17.012 1.00 26.41 49 GLU B O 1
ATOM 2790 N N . GLN B 1 50 ? 8.901 15.589 15.823 1.00 30.96 50 GLN B N 1
ATOM 2791 C CA . GLN B 1 50 ? 8.930 16.508 16.955 1.00 31.56 50 GLN B CA 1
ATOM 2792 C C . GLN B 1 50 ? 7.677 17.379 17.008 1.00 31.95 50 GLN B C 1
ATOM 2793 O O . GLN B 1 50 ? 7.597 18.287 17.825 1.00 37.70 50 GLN B O 1
ATOM 2799 N N . THR B 1 51 ? 6.704 17.132 16.137 1.00 27.31 51 THR B N 1
ATOM 2800 C CA . THR B 1 51 ? 5.534 18.000 16.014 1.00 22.92 51 THR B CA 1
ATOM 2801 C C . THR B 1 51 ? 4.656 18.043 17.252 1.00 16.87 51 THR B C 1
ATOM 2802 O O . THR B 1 51 ? 4.095 17.032 17.672 1.00 22.96 51 THR B O 1
ATOM 2806 N N . GLY B 1 52 ? 4.518 19.221 17.848 1.00 20.04 52 GLY B N 1
ATOM 2807 C CA . GLY B 1 52 ? 3.678 19.370 19.026 1.00 27.60 52 GLY B CA 1
ATOM 2808 C C . GLY B 1 52 ? 4.404 18.996 20.303 1.00 32.94 52 GLY B C 1
ATOM 2809 O O . GLY B 1 52 ? 3.796 18.682 21.331 1.00 31.59 52 GLY B O 1
ATOM 2810 N N . HIS B 1 53 ? 5.735 19.025 20.232 1.00 29.09 53 HIS B N 1
ATOM 2811 C CA . HIS B 1 53 ? 6.580 18.652 21.350 1.00 21.47 53 HIS B CA 1
ATOM 2812 C C . HIS B 1 53 ? 7.773 19.586 21.479 1.00 18.42 53 HIS B C 1
ATOM 2813 O O . HIS B 1 53 ? 8.360 19.964 20.467 1.00 25.46 53 HIS B O 1
ATOM 2820 N N . ASP B 1 54 ? 8.133 19.933 22.711 1.00 19.23 54 ASP B N 1
ATOM 2821 C CA . ASP B 1 54 ? 9.424 20.604 22.915 1.00 17.20 54 ASP B CA 1
ATOM 2822 C C . ASP B 1 54 ? 10.491 19.517 22.923 1.00 19.15 54 ASP B C 1
ATOM 2823 O O . ASP B 1 54 ? 10.201 18.402 23.372 1.00 16.89 54 ASP B O 1
ATOM 2828 N N . LEU B 1 55 ? 11.686 19.808 22.422 1.00 20.49 55 LEU B N 1
ATOM 2829 C CA . LEU B 1 55 ? 12.720 18.784 22.351 1.00 27.77 55 LEU B CA 1
ATOM 2830 C C . LEU B 1 55 ? 13.975 19.190 23.112 1.00 24.07 55 LEU B C 1
ATOM 2831 O O . LEU B 1 55 ? 14.350 20.360 23.162 1.00 17.86 55 LEU B O 1
ATOM 2836 N N . TYR B 1 56 ? 14.638 18.198 23.696 1.00 27.11 56 TYR B N 1
ATOM 2837 C CA . TYR B 1 56 ? 15.876 18.438 24.422 1.00 22.95 56 TYR B CA 1
ATOM 2838 C C . TYR B 1 56 ? 16.989 18.888 23.480 1.00 27.45 56 TYR B C 1
ATOM 2839 O O . TYR B 1 56 ? 17.255 18.256 22.463 1.00 20.75 56 TYR B O 1
ATOM 2848 N N . THR B 1 57 ? 17.630 19.990 23.847 1.00 35.61 57 THR B N 1
ATOM 2849 C CA . THR B 1 57 ? 18.792 20.499 23.137 1.00 42.10 57 THR B CA 1
ATOM 2850 C C . THR B 1 57 ? 19.956 20.605 24.127 1.00 42.34 57 THR B C 1
ATOM 2851 O O . THR B 1 57 ? 19.873 21.372 25.093 1.00 48.28 57 THR B O 1
ATOM 2855 N N . PRO B 1 58 ? 21.020 19.841 23.894 1.00 38.61 58 PRO B N 1
ATOM 2856 C CA . PRO B 1 58 ? 22.160 19.832 24.821 1.00 36.13 58 PRO B CA 1
ATOM 2857 C C . PRO B 1 58 ? 22.652 21.238 25.146 1.00 34.69 58 PRO B C 1
ATOM 2858 O O . PRO B 1 58 ? 22.552 22.141 24.312 1.00 46.05 58 PRO B O 1
ATOM 2862 N N . SER B 1 59 ? 23.187 21.427 26.352 1.00 32.42 59 SER B N 1
ATOM 2863 C CA . SER B 1 59 ? 23.710 22.731 26.750 1.00 33.62 59 SER B CA 1
ATOM 2864 C C . SER B 1 59 ? 25.208 22.827 26.474 1.00 36.33 59 SER B C 1
ATOM 2865 O O . SER B 1 59 ? 25.819 21.872 25.990 1.00 40.77 59 SER B O 1
ATOM 2868 N N . SER B 1 60 ? 25.799 23.976 26.780 1.00 39.28 60 SER B N 1
ATOM 2869 C CA . SER B 1 60 ? 27.223 24.205 26.576 1.00 40.14 60 SER B CA 1
ATOM 2870 C C . SER B 1 60 ? 28.077 23.144 27.271 1.00 34.83 60 SER B C 1
ATOM 2871 O O . SER B 1 60 ? 28.937 22.533 26.656 1.00 29.81 60 SER B O 1
ATOM 2874 N N . SER B 1 61 ? 27.800 22.942 28.552 1.00 35.29 61 SER B N 1
ATOM 2875 C CA . SER B 1 61 ? 28.509 21.984 29.382 1.00 36.59 61 SER B CA 1
ATOM 2876 C C . SER B 1 61 ? 27.992 20.565 29.202 1.00 39.88 61 SER B C 1
ATOM 2877 O O . SER B 1 61 ? 28.291 19.697 30.031 1.00 50.24 61 SER B O 1
ATOM 2880 N N . ALA B 1 62 ? 27.210 20.334 28.147 1.00 37.40 62 ALA B N 1
ATOM 2881 C CA . ALA B 1 62 ? 26.656 19.012 27.880 1.00 33.93 62 ALA B CA 1
ATOM 2882 C C . ALA B 1 62 ? 27.749 18.019 27.504 1.00 35.47 62 ALA B C 1
ATOM 2883 O O . ALA B 1 62 ? 28.489 18.218 26.544 1.00 51.04 62 ALA B O 1
ATOM 2885 N N . THR B 1 63 ? 27.837 16.938 28.277 1.00 31.02 63 THR B N 1
ATOM 2886 C CA . THR B 1 63 ? 28.826 15.902 28.020 1.00 31.52 63 THR B CA 1
ATOM 2887 C C . THR B 1 63 ? 28.192 14.615 27.520 1.00 32.01 63 THR B C 1
ATOM 2888 O O . THR B 1 63 ? 27.539 13.873 28.281 1.00 40.26 63 THR B O 1
ATOM 2892 N N . LYS B 1 64 ? 28.357 14.321 26.228 1.00 30.24 64 LYS B N 1
ATOM 2893 C CA . LYS B 1 64 ? 27.799 13.069 25.730 1.00 29.33 64 LYS B CA 1
ATOM 2894 C C . LYS B 1 64 ? 28.650 11.906 26.227 1.00 29.28 64 LYS B C 1
ATOM 2895 O O . LYS B 1 64 ? 29.871 12.038 26.306 1.00 29.81 64 LYS B O 1
ATOM 2901 N N . LEU B 1 65 ? 28.008 10.789 26.551 1.00 31.67 65 LEU B N 1
ATOM 2902 C CA . LEU B 1 65 ? 28.690 9.590 27.013 1.00 27.79 65 LEU B CA 1
ATOM 2903 C C . LEU B 1 65 ? 28.771 8.553 25.899 1.00 34.02 65 LEU B C 1
ATOM 2904 O O . LEU B 1 65 ? 27.891 7.701 25.756 1.00 38.45 65 LEU B O 1
ATOM 2909 N N . SER B 1 66 ? 29.830 8.619 25.098 1.00 39.28 66 SER B N 1
ATOM 2910 C CA . SER B 1 66 ? 29.968 7.688 23.979 1.00 44.20 66 SER B CA 1
ATOM 2911 C C . SER B 1 66 ? 29.945 6.242 24.460 1.00 42.12 66 SER B C 1
ATOM 2912 O O . SER B 1 66 ? 30.512 5.901 25.503 1.00 38.87 66 SER B O 1
ATOM 2915 N N . GLY B 1 67 ? 29.267 5.380 23.694 1.00 37.66 67 GLY B N 1
ATOM 2916 C CA . GLY B 1 67 ? 29.183 3.975 24.051 1.00 31.23 67 GLY B CA 1
ATOM 2917 C C . GLY B 1 67 ? 27.988 3.699 24.940 1.00 31.12 67 GLY B C 1
ATOM 2918 O O . GLY B 1 67 ? 27.617 2.549 25.160 1.00 26.62 67 GLY B O 1
ATOM 2919 N N . TYR B 1 68 ? 27.376 4.761 25.461 1.00 29.10 68 TYR B N 1
ATOM 2920 C CA . TYR B 1 68 ? 26.218 4.559 26.329 1.00 33.18 68 TYR B CA 1
ATOM 2921 C C . TYR B 1 68 ? 24.904 4.603 25.555 1.00 27.26 68 TYR B C 1
ATOM 2922 O O . TYR B 1 68 ? 24.780 5.294 24.554 1.00 19.45 68 TYR B O 1
ATOM 2931 N N . SER B 1 69 ? 23.915 3.863 26.046 1.00 23.48 69 SER B N 1
ATOM 2932 C CA . SER B 1 69 ? 22.602 3.850 25.419 1.00 29.62 69 SER B CA 1
ATOM 2933 C C . SER B 1 69 ? 21.533 3.331 26.384 1.00 31.25 69 SER B C 1
ATOM 2934 O O . SER B 1 69 ? 21.888 2.772 27.427 1.00 20.35 69 SER B O 1
ATOM 2937 N N . TRP B 1 70 ? 20.281 3.530 25.991 1.00 31.75 70 TRP B N 1
ATOM 2938 C CA . TRP B 1 70 ? 19.105 3.096 26.737 1.00 26.15 70 TRP B CA 1
ATOM 2939 C C . TRP B 1 70 ? 18.024 2.560 25.808 1.00 30.63 70 TRP B C 1
ATOM 2940 O O . TRP B 1 70 ? 17.942 2.914 24.631 1.00 34.25 70 TRP B O 1
ATOM 2951 N N . ASP B 1 71 ? 17.172 1.697 26.355 1.00 35.72 71 ASP B N 1
ATOM 2952 C CA . ASP B 1 71 ? 16.079 1.136 25.576 1.00 41.10 71 ASP B CA 1
ATOM 2953 C C . ASP B 1 71 ? 14.934 0.708 26.490 1.00 41.40 71 ASP B C 1
ATOM 2954 O O . ASP B 1 71 ? 15.144 0.089 27.530 1.00 45.54 71 ASP B O 1
ATOM 2959 N N . ILE B 1 72 ? 13.710 1.027 26.087 1.00 42.94 72 ILE B N 1
ATOM 2960 C CA . ILE B 1 72 ? 12.553 0.650 26.894 1.00 45.19 72 ILE B CA 1
ATOM 2961 C C . ILE B 1 72 ? 11.465 0.055 26.020 1.00 47.73 72 ILE B C 1
ATOM 2962 O O . ILE B 1 72 ? 11.393 0.329 24.823 1.00 54.97 72 ILE B O 1
ATOM 2967 N N . SER B 1 73 ? 10.617 -0.787 26.622 1.00 50.05 73 SER B N 1
ATOM 2968 C CA . SER B 1 73 ? 9.533 -1.434 25.893 1.00 55.95 73 SER B CA 1
ATOM 2969 C C . SER B 1 73 ? 8.372 -1.695 26.841 1.00 62.75 73 SER B C 1
ATOM 2970 O O . SER B 1 73 ? 8.491 -2.508 27.747 1.00 74.80 73 SER B O 1
ATOM 2973 N N . TYR B 1 74 ? 7.270 -0.984 26.610 1.00 66.45 74 TYR B N 1
ATOM 2974 C CA . TYR B 1 74 ? 6.118 -1.118 27.495 1.00 70.80 74 TYR B CA 1
ATOM 2975 C C . TYR B 1 74 ? 5.196 -2.251 27.060 1.00 72.15 74 TYR B C 1
ATOM 2976 O O . TYR B 1 74 ? 5.517 -2.976 26.115 1.00 71.50 74 TYR B O 1
ATOM 2985 N N . GLY B 1 75 ? 4.071 -2.413 27.738 1.00 74.10 75 GLY B N 1
ATOM 2986 C CA . GLY B 1 75 ? 3.119 -3.475 27.479 1.00 74.59 75 GLY B CA 1
ATOM 2987 C C . GLY B 1 75 ? 2.106 -3.147 26.402 1.00 69.63 75 GLY B C 1
ATOM 2988 O O . GLY B 1 75 ? 0.949 -3.583 26.464 1.00 64.77 75 GLY B O 1
ATOM 2989 N N . ASP B 1 76 ? 2.533 -2.381 25.404 1.00 65.52 76 ASP B N 1
ATOM 2990 C CA . ASP B 1 76 ? 1.649 -1.999 24.311 1.00 65.57 76 ASP B CA 1
ATOM 2991 C C . ASP B 1 76 ? 2.457 -1.863 23.016 1.00 65.48 76 ASP B C 1
ATOM 2992 O O . ASP B 1 76 ? 1.960 -1.406 21.968 1.00 68.45 76 ASP B O 1
ATOM 2997 N N . GLY B 1 77 ? 3.710 -2.273 23.108 1.00 65.19 77 GLY B N 1
ATOM 2998 C CA . GLY B 1 77 ? 4.617 -2.144 21.978 1.00 64.00 77 GLY B CA 1
ATOM 2999 C C . GLY B 1 77 ? 5.253 -0.762 21.963 1.00 60.13 77 GLY B C 1
ATOM 3000 O O . GLY B 1 77 ? 6.270 -0.529 21.278 1.00 63.38 77 GLY B O 1
ATOM 3001 N N . SER B 1 78 ? 4.660 0.153 22.730 1.00 52.71 78 SER B N 1
ATOM 3002 C CA . SER B 1 78 ? 5.221 1.497 22.849 1.00 44.78 78 SER B CA 1
ATOM 3003 C C . SER B 1 78 ? 6.624 1.377 23.439 1.00 46.83 78 SER B C 1
ATOM 3004 O O . SER B 1 78 ? 6.808 0.861 24.543 1.00 47.29 78 SER B O 1
ATOM 3007 N N . SER B 1 79 ? 7.610 1.852 22.678 1.00 46.84 79 SER B N 1
ATOM 3008 C CA . SER B 1 79 ? 9.002 1.710 23.089 1.00 46.66 79 SER B CA 1
ATOM 3009 C C . SER B 1 79 ? 9.883 2.843 22.593 1.00 44.52 79 SER B C 1
ATOM 3010 O O . SER B 1 79 ? 9.744 3.310 21.459 1.00 37.21 79 SER B O 1
ATOM 3013 N N . ALA B 1 80 ? 10.802 3.282 23.450 1.00 43.02 80 ALA B N 1
ATOM 3014 C CA . ALA B 1 80 ? 11.763 4.321 23.107 1.00 39.66 80 ALA B CA 1
ATOM 3015 C C . ALA B 1 80 ? 13.197 3.864 23.365 1.00 35.11 80 ALA B C 1
ATOM 3016 O O . ALA B 1 80 ? 13.438 2.827 23.998 1.00 35.66 80 ALA B O 1
ATOM 3018 N N . SER B 1 81 ? 14.138 4.653 22.880 1.00 29.07 81 SER B N 1
ATOM 3019 C CA . SER B 1 81 ? 15.556 4.355 23.036 1.00 26.09 81 SER B CA 1
ATOM 3020 C C . SER B 1 81 ? 16.391 5.493 22.440 1.00 21.28 81 SER B C 1
ATOM 3021 O O . SER B 1 81 ? 15.894 6.297 21.649 1.00 13.45 81 SER B O 1
ATOM 3024 N N . GLY B 1 82 ? 17.670 5.590 22.802 1.00 19.82 82 GLY B N 1
ATOM 3025 C CA . GLY B 1 82 ? 18.478 6.661 22.233 1.00 23.32 82 GLY B CA 1
ATOM 3026 C C . GLY B 1 82 ? 19.871 6.727 22.823 1.00 21.51 82 GLY B C 1
ATOM 3027 O O . GLY B 1 82 ? 20.409 5.727 23.293 1.00 26.04 82 GLY B O 1
ATOM 3028 N N . ASP B 1 83 ? 20.455 7.920 22.797 1.00 26.30 83 ASP B N 1
ATOM 3029 C CA . ASP B 1 83 ? 21.789 8.134 23.348 1.00 24.56 83 ASP B CA 1
ATOM 3030 C C . ASP B 1 83 ? 21.708 8.708 24.757 1.00 21.84 83 ASP B C 1
ATOM 3031 O O . ASP B 1 83 ? 20.619 8.972 25.263 1.00 21.71 83 ASP B O 1
ATOM 3036 N N . VAL B 1 84 ? 22.856 8.894 25.406 1.00 19.71 84 VAL B N 1
ATOM 3037 C CA . VAL B 1 84 ? 22.891 9.369 26.782 1.00 16.94 84 VAL B CA 1
ATOM 3038 C C . VAL B 1 84 ? 23.780 10.590 26.966 1.00 19.86 84 VAL B C 1
ATOM 3039 O O . VAL B 1 84 ? 24.937 10.633 26.550 1.00 19.32 84 VAL B O 1
ATOM 3043 N N . TYR B 1 85 ? 23.214 11.603 27.615 1.00 19.48 85 TYR B N 1
ATOM 3044 C CA . TYR B 1 85 ? 23.954 12.828 27.860 1.00 23.22 85 TYR B CA 1
ATOM 3045 C C . TYR B 1 85 ? 24.078 13.121 29.353 1.00 24.37 85 TYR B C 1
ATOM 3046 O O . TYR B 1 85 ? 23.140 12.880 30.108 1.00 22.66 85 TYR B O 1
ATOM 3055 N N . ARG B 1 86 ? 25.240 13.624 29.747 1.00 23.92 86 ARG B N 1
ATOM 3056 C CA . ARG B 1 86 ? 25.399 14.203 31.081 1.00 20.44 86 ARG B CA 1
ATOM 3057 C C . ARG B 1 86 ? 25.080 15.686 30.922 1.00 16.45 86 ARG B C 1
ATOM 3058 O O . ARG B 1 86 ? 25.618 16.327 30.020 1.00 13.04 86 ARG B O 1
ATOM 3066 N N . ASP B 1 87 ? 24.189 16.222 31.753 1.00 14.67 87 ASP B N 1
ATOM 3067 C CA . ASP B 1 87 ? 23.794 17.616 31.583 1.00 11.19 87 ASP B CA 1
ATOM 3068 C C . ASP B 1 87 ? 23.116 18.144 32.838 1.00 11.33 87 ASP B C 1
ATOM 3069 O O . ASP B 1 87 ? 22.759 17.381 33.725 1.00 16.41 87 ASP B O 1
ATOM 3074 N N . THR B 1 88 ? 22.944 19.459 32.865 1.00 12.80 88 THR B N 1
ATOM 3075 C CA . THR B 1 88 ? 22.269 20.120 33.973 1.00 14.71 88 THR B CA 1
ATOM 3076 C C . THR B 1 88 ? 20.754 19.999 33.880 1.00 9.55 88 THR B C 1
ATOM 3077 O O . THR B 1 88 ? 20.157 20.201 32.823 1.00 17.71 88 THR B O 1
ATOM 3081 N N . VAL B 1 89 ? 20.132 19.673 35.008 1.00 3.82 89 VAL B N 1
ATOM 3082 C CA . VAL B 1 89 ? 18.687 19.545 35.084 1.00 5.38 89 VAL B CA 1
ATOM 3083 C C . VAL B 1 89 ? 18.173 20.280 36.317 1.00 14.57 89 VAL B C 1
ATOM 3084 O O . VAL B 1 89 ? 18.610 20.031 37.442 1.00 6.77 89 VAL B O 1
ATOM 3088 N N . THR B 1 90 ? 17.232 21.198 36.099 1.00 12.92 90 THR B N 1
ATOM 3089 C CA . THR B 1 90 ? 16.654 21.940 37.210 1.00 7.03 90 THR B CA 1
ATOM 3090 C C . THR B 1 90 ? 15.170 21.603 37.343 1.00 14.22 90 THR B C 1
ATOM 3091 O O . THR B 1 90 ? 14.442 21.555 36.350 1.00 9.01 90 THR B O 1
ATOM 3095 N N . VAL B 1 91 ? 14.750 21.375 38.577 1.00 11.31 91 VAL B N 1
ATOM 3096 C CA . VAL B 1 91 ? 13.389 21.060 38.964 1.00 9.03 91 VAL B CA 1
ATOM 3097 C C . VAL B 1 91 ? 13.007 21.843 40.211 1.00 9.80 91 VAL B C 1
ATOM 3098 O O . VAL B 1 91 ? 13.633 21.651 41.253 1.00 16.54 91 VAL B O 1
ATOM 3102 N N . GLY B 1 92 ? 12.003 22.707 40.106 1.00 16.55 92 GLY B N 1
ATOM 3103 C CA . GLY B 1 92 ? 11.608 23.517 41.246 1.00 19.68 92 GLY B CA 1
ATOM 3104 C C . GLY B 1 92 ? 12.773 24.236 41.891 1.00 1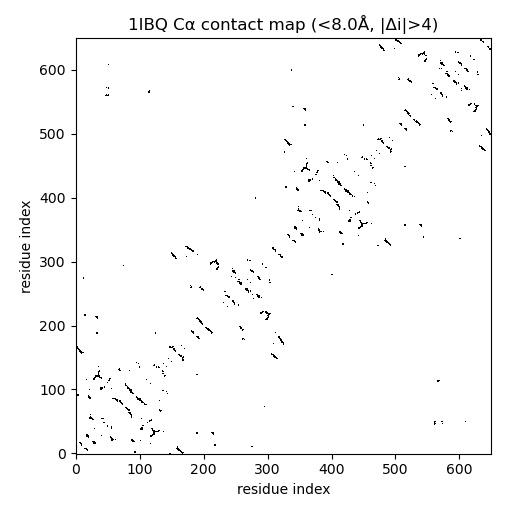9.23 92 GLY B C 1
ATOM 3105 O O . GLY B 1 92 ? 12.861 24.347 43.115 1.00 25.20 92 GLY B O 1
ATOM 3106 N N . GLY B 1 93 ? 13.707 24.733 41.076 1.00 21.75 93 GLY B N 1
ATOM 3107 C CA . GLY B 1 93 ? 14.844 25.461 41.605 1.00 27.56 93 GLY B CA 1
ATOM 3108 C C . GLY B 1 93 ? 15.964 24.578 42.104 1.00 27.60 93 GLY B C 1
ATOM 3109 O O . GLY B 1 93 ? 17.092 25.042 42.301 1.00 40.24 93 GLY B O 1
ATOM 3110 N N . VAL B 1 94 ? 15.712 23.291 42.327 1.00 25.78 94 VAL B N 1
ATOM 3111 C CA . VAL B 1 94 ? 16.823 22.408 42.697 1.00 19.71 94 VAL B CA 1
ATOM 3112 C C . VAL B 1 94 ? 17.590 22.070 41.427 1.00 10.14 94 VAL B C 1
ATOM 3113 O O . VAL B 1 94 ? 17.016 21.570 40.460 1.00 6.92 94 VAL B O 1
ATOM 3117 N N . THR B 1 95 ? 18.890 22.341 41.374 1.00 9.61 95 THR B N 1
ATOM 3118 C CA . THR B 1 95 ? 19.572 22.090 40.107 1.00 9.09 95 THR B CA 1
ATOM 3119 C C . THR B 1 95 ? 20.893 21.348 40.247 1.00 14.11 95 THR B C 1
ATOM 3120 O O . THR B 1 95 ? 21.776 21.724 41.016 1.00 34.22 95 THR B O 1
ATOM 3124 N N . THR B 1 96 ? 21.036 20.264 39.489 1.00 12.43 96 THR B N 1
ATOM 3125 C CA . THR B 1 96 ? 22.249 19.465 39.433 1.00 11.81 96 THR B CA 1
ATOM 3126 C C . THR B 1 96 ? 22.895 19.554 38.052 1.00 15.00 96 THR B C 1
ATOM 3127 O O . THR B 1 96 ? 22.177 19.728 37.064 1.00 12.78 96 THR B O 1
ATOM 3131 N N . ASN B 1 97 ? 24.219 19.428 37.993 1.00 13.07 97 ASN B N 1
ATOM 3132 C CA . ASN B 1 97 ? 24.924 19.555 36.722 1.00 9.36 97 ASN B CA 1
ATOM 3133 C C . ASN B 1 97 ? 25.535 18.252 36.244 1.00 5.82 97 ASN B C 1
ATOM 3134 O O . ASN B 1 97 ? 26.401 18.240 35.363 1.00 9.78 97 ASN B O 1
ATOM 3139 N N . LYS B 1 98 ? 25.106 17.122 36.802 1.00 10.77 98 LYS B N 1
ATOM 3140 C CA . LYS B 1 98 ? 25.665 15.862 36.316 1.00 15.29 98 LYS B CA 1
ATOM 3141 C C . LYS B 1 98 ? 24.610 14.773 36.208 1.00 12.41 98 LYS B C 1
ATOM 3142 O O . LYS B 1 98 ? 24.889 13.605 36.485 1.00 18.30 98 LYS B O 1
ATOM 3148 N N . GLN B 1 99 ? 23.405 15.163 35.799 1.00 6.09 99 GLN B N 1
ATOM 3149 C CA . GLN B 1 99 ? 22.329 14.187 35.621 1.00 9.66 99 GLN B CA 1
ATOM 3150 C C . GLN B 1 99 ? 22.491 13.466 34.284 1.00 9.10 99 GLN B C 1
ATOM 3151 O O . GLN B 1 99 ? 22.955 14.056 33.303 1.00 10.28 99 GLN B O 1
ATOM 3157 N N . ALA B 1 100 ? 22.137 12.183 34.243 1.00 16.21 100 ALA B N 1
ATOM 3158 C CA . ALA B 1 100 ? 22.184 11.436 32.987 1.00 15.03 100 ALA B CA 1
ATOM 3159 C C . ALA B 1 100 ? 20.837 11.588 32.279 1.00 19.53 100 ALA B C 1
ATOM 3160 O O . ALA B 1 100 ? 19.813 11.190 32.831 1.00 14.65 100 ALA B O 1
ATOM 3162 N N . VAL B 1 101 ? 20.887 12.162 31.088 1.00 23.78 101 VAL B N 1
ATOM 3163 C CA . VAL B 1 101 ? 19.729 12.467 30.261 1.00 22.81 101 VAL B CA 1
ATOM 3164 C C . VAL B 1 101 ? 19.633 11.518 29.065 1.00 21.83 101 VAL B C 1
ATOM 3165 O O . VAL B 1 101 ? 20.503 11.522 28.185 1.00 20.30 101 VAL B O 1
ATOM 3169 N N . GLU B 1 102 ? 18.559 10.723 29.048 1.00 14.54 102 GLU B N 1
ATOM 3170 C CA . GLU B 1 102 ? 18.377 9.794 27.937 1.00 14.67 102 GLU B CA 1
ATOM 3171 C C . GLU B 1 102 ? 17.630 10.479 26.800 1.00 17.78 102 GLU B C 1
ATOM 3172 O O . GLU B 1 102 ? 16.418 10.697 26.848 1.00 12.90 102 GLU B O 1
ATOM 3178 N N . ALA B 1 103 ? 18.396 10.828 25.766 1.00 17.17 103 ALA B N 1
ATOM 3179 C CA . ALA B 1 103 ? 17.876 11.514 24.591 1.00 20.10 103 ALA B CA 1
ATOM 3180 C C . ALA B 1 103 ? 17.332 10.539 23.551 1.00 21.44 103 ALA B C 1
ATOM 3181 O O . ALA B 1 103 ? 18.125 9.842 22.908 1.00 20.13 103 ALA B O 1
ATOM 3183 N N . ALA B 1 104 ? 16.008 10.504 23.401 1.00 20.38 104 ALA B N 1
ATOM 3184 C CA . ALA B 1 104 ? 15.331 9.670 22.417 1.00 13.52 104 ALA B CA 1
ATOM 3185 C C . ALA B 1 104 ? 15.871 9.933 21.012 1.00 17.34 104 ALA B C 1
ATOM 3186 O O . ALA B 1 104 ? 15.972 11.072 20.554 1.00 23.95 104 ALA B O 1
ATOM 3188 N N . SER B 1 105 ? 16.225 8.853 20.328 1.00 20.31 105 SER B N 1
ATOM 3189 C CA . SER B 1 105 ? 16.749 8.949 18.969 1.00 25.43 105 SER B CA 1
ATOM 3190 C C . SER B 1 105 ? 15.836 8.180 18.011 1.00 27.95 105 SER B C 1
ATOM 3191 O O . SER B 1 105 ? 15.925 8.288 16.792 1.00 31.61 105 SER B O 1
ATOM 3194 N N . LYS B 1 106 ? 14.962 7.401 18.622 1.00 31.39 106 LYS B N 1
ATOM 3195 C CA . LYS B 1 106 ? 13.939 6.599 17.976 1.00 35.44 106 LYS B CA 1
ATOM 3196 C C . LYS B 1 106 ? 12.723 6.525 18.893 1.00 39.54 106 LYS B C 1
ATOM 3197 O O . LYS B 1 106 ? 12.815 6.000 20.001 1.00 33.23 106 LYS B O 1
ATOM 3203 N N . ILE B 1 107 ? 11.600 7.080 18.436 1.00 40.76 107 ILE B N 1
ATOM 3204 C CA . ILE B 1 107 ? 10.392 7.058 19.256 1.00 37.33 107 ILE B CA 1
ATOM 3205 C C . ILE B 1 107 ? 9.234 6.397 18.523 1.00 39.33 107 ILE B C 1
ATOM 3206 O O . ILE B 1 107 ? 9.083 6.544 17.304 1.00 46.09 107 ILE B O 1
ATOM 3211 N N . SER B 1 108 ? 8.403 5.685 19.287 1.00 37.63 108 SER B N 1
ATOM 3212 C CA . SER B 1 108 ? 7.238 5.035 18.695 1.00 36.21 108 SER B CA 1
ATOM 3213 C C . SER B 1 108 ? 6.058 6.002 18.639 1.00 40.65 108 SER B C 1
ATOM 3214 O O . SER B 1 108 ? 5.675 6.561 19.670 1.00 45.93 108 SER B O 1
ATOM 3217 N N . SER B 1 109 ? 5.509 6.183 17.449 1.00 41.46 109 SER B N 1
ATOM 3218 C CA . SER B 1 109 ? 4.385 7.043 17.127 1.00 40.41 109 SER B CA 1
ATOM 3219 C C . SER B 1 109 ? 3.370 7.248 18.248 1.00 36.60 109 SER B C 1
ATOM 3220 O O . SER B 1 109 ? 2.865 8.376 18.401 1.00 33.40 109 SER B O 1
ATOM 3223 N N . GLU B 1 110 ? 3.034 6.234 19.044 1.00 33.30 110 GLU B N 1
ATOM 3224 C CA . GLU B 1 110 ? 2.095 6.451 20.130 1.00 34.25 110 GLU B CA 1
ATOM 3225 C C . GLU B 1 110 ? 2.553 7.586 21.045 1.00 33.01 110 GLU B C 1
ATOM 3226 O O . GLU B 1 110 ? 1.733 8.357 21.538 1.00 35.71 110 GLU B O 1
ATOM 3232 N N . PHE B 1 111 ? 3.862 7.689 21.253 1.00 31.19 111 PHE B N 1
ATOM 3233 C CA . PHE B 1 111 ? 4.429 8.752 22.071 1.00 30.20 111 PHE B CA 1
ATOM 3234 C C . PHE B 1 111 ? 4.419 10.079 21.303 1.00 26.67 111 PHE B C 1
ATOM 3235 O O . PHE B 1 111 ? 4.229 11.132 21.904 1.00 13.49 111 PHE B O 1
ATOM 3243 N N . VAL B 1 112 ? 4.620 9.986 19.994 1.00 32.60 112 VAL B N 1
ATOM 3244 C CA . VAL B 1 112 ? 4.630 11.115 19.080 1.00 30.18 112 VAL B CA 1
ATOM 3245 C C . VAL B 1 112 ? 3.252 11.766 19.029 1.00 30.12 112 VAL B C 1
ATOM 3246 O O . VAL B 1 112 ? 3.119 12.988 19.033 1.00 29.91 112 VAL B O 1
ATOM 3250 N N . GLN B 1 113 ? 2.223 10.921 18.974 1.00 28.67 113 GLN B N 1
ATOM 3251 C CA . GLN B 1 113 ? 0.845 11.390 18.924 1.00 31.49 113 GLN B CA 1
ATOM 3252 C C . GLN B 1 113 ? 0.454 12.110 20.211 1.00 35.09 113 GLN B C 1
ATOM 3253 O O . GLN B 1 113 ? -0.148 13.185 20.160 1.00 44.32 113 GLN B O 1
ATOM 3259 N N . ASP B 1 114 ? 0.805 11.512 21.346 1.00 35.01 114 ASP B N 1
ATOM 3260 C CA . ASP B 1 114 ? 0.515 12.138 22.640 1.00 39.67 114 ASP B CA 1
ATOM 3261 C C . ASP B 1 114 ? 1.300 13.439 22.779 1.00 41.71 114 ASP B C 1
ATOM 3262 O O . ASP B 1 114 ? 2.268 13.529 23.529 1.00 43.19 114 ASP B O 1
ATOM 3267 N N . THR B 1 115 ? 0.864 14.451 22.033 1.00 41.84 115 THR B N 1
ATOM 3268 C CA . THR B 1 115 ? 1.542 15.743 22.047 1.00 42.39 115 THR B CA 1
ATOM 3269 C C . THR B 1 115 ? 1.499 16.332 23.460 1.00 39.70 115 THR B C 1
ATOM 3270 O O . THR B 1 115 ? 0.705 15.869 24.290 1.00 41.62 115 THR B O 1
ATOM 3274 N N . ALA B 1 116 ? 2.351 17.314 23.701 1.00 31.81 116 ALA B N 1
ATOM 3275 C CA . ALA B 1 116 ? 2.496 18.007 24.977 1.00 32.65 116 ALA B CA 1
ATOM 3276 C C . ALA B 1 116 ? 3.431 17.249 25.923 1.00 29.23 116 ALA B C 1
ATOM 3277 O O . ALA B 1 116 ? 4.275 17.874 26.566 1.00 28.46 116 ALA B O 1
ATOM 3279 N N . ASN B 1 117 ? 3.296 15.934 26.004 1.00 25.11 117 ASN B N 1
ATOM 3280 C CA . ASN B 1 117 ? 4.171 15.095 26.819 1.00 19.80 117 ASN B CA 1
ATOM 3281 C C . ASN B 1 117 ? 5.544 14.975 26.168 1.00 23.37 117 ASN B C 1
ATOM 3282 O O . ASN B 1 117 ? 5.670 14.477 25.048 1.00 22.39 117 ASN B O 1
ATOM 3287 N N . ASP B 1 118 ? 6.597 15.424 26.851 1.00 22.00 118 ASP B N 1
ATOM 3288 C CA . ASP B 1 118 ? 7.922 15.395 26.228 1.00 20.48 118 ASP B CA 1
ATOM 3289 C C . ASP B 1 118 ? 8.838 14.326 26.802 1.00 15.05 118 ASP B C 1
ATOM 3290 O O . ASP B 1 118 ? 10.032 14.277 26.486 1.00 9.93 118 ASP B O 1
ATOM 3295 N N . GLY B 1 119 ? 8.314 13.446 27.646 1.00 10.20 119 GLY B N 1
ATOM 3296 C CA . GLY B 1 119 ? 9.187 12.414 28.178 1.00 10.60 119 GLY B CA 1
ATOM 3297 C C . GLY B 1 119 ? 8.886 12.074 29.622 1.00 10.45 119 GLY B C 1
ATOM 3298 O O . GLY B 1 119 ? 7.884 12.538 30.173 1.00 19.75 119 GLY B O 1
ATOM 3299 N N . LEU B 1 120 ? 9.752 11.269 30.229 1.00 13.16 120 LEU B N 1
ATOM 3300 C CA . LEU B 1 120 ? 9.545 10.851 31.612 1.00 16.28 120 LEU B CA 1
ATOM 3301 C C . LEU B 1 120 ? 10.722 11.171 32.528 1.00 11.77 120 LEU B C 1
ATOM 3302 O O . LEU B 1 120 ? 11.882 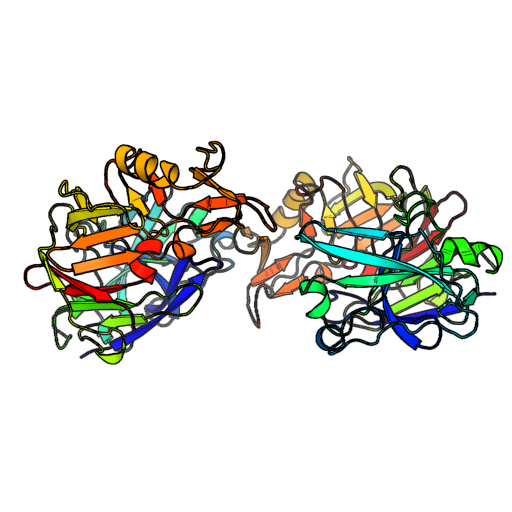11.308 32.141 1.00 8.96 120 LEU B O 1
ATOM 3307 N N . LEU B 1 121 ? 10.412 11.291 33.810 1.00 9.45 121 LEU B N 1
ATOM 3308 C CA . LEU B 1 121 ? 11.415 11.475 34.850 1.00 10.23 121 LEU B CA 1
ATOM 3309 C C . LEU B 1 121 ? 11.169 10.428 35.935 1.00 7.87 121 LEU B C 1
ATOM 3310 O O . LEU B 1 121 ? 10.219 10.556 36.706 1.00 4.03 121 LEU B O 1
ATOM 3315 N N . GLY B 1 122 ? 12.015 9.407 35.948 1.00 7.21 122 GLY B N 1
ATOM 3316 C CA . GLY B 1 122 ? 11.924 8.301 36.885 1.00 6.85 122 GLY B CA 1
ATOM 3317 C C . GLY B 1 122 ? 12.309 8.686 38.301 1.00 9.09 122 GLY B C 1
ATOM 3318 O O . GLY B 1 122 ? 13.358 9.287 38.544 1.00 24.16 122 GLY B O 1
ATOM 3319 N N . LEU B 1 123 ? 11.443 8.341 39.246 1.00 11.63 123 LEU B N 1
ATOM 3320 C CA . LEU B 1 123 ? 11.601 8.667 40.655 1.00 9.67 123 LEU B CA 1
ATOM 3321 C C . LEU B 1 123 ? 11.651 7.392 41.495 1.00 8.96 123 LEU B C 1
ATOM 3322 O O . LEU B 1 123 ? 11.541 7.418 42.726 1.00 8.51 123 LEU B O 1
ATOM 3327 N N . ALA B 1 124 ? 11.797 6.264 40.802 1.00 5.10 124 ALA B N 1
ATOM 3328 C CA . ALA B 1 124 ? 11.897 4.976 41.478 1.00 10.31 124 ALA B CA 1
ATOM 3329 C C . ALA B 1 124 ? 13.355 4.774 41.870 1.00 10.29 124 ALA B C 1
ATOM 3330 O O . ALA B 1 124 ? 14.160 5.678 41.633 1.00 15.40 124 ALA B O 1
ATOM 3332 N N . PHE B 1 125 ? 13.728 3.637 42.445 1.00 9.46 125 PHE B N 1
ATOM 3333 C CA . PHE B 1 125 ? 15.132 3.464 42.835 1.00 6.85 125 PHE B CA 1
ATOM 3334 C C . PHE B 1 125 ? 16.036 3.262 41.630 1.00 7.74 125 PHE B C 1
ATOM 3335 O O . PHE B 1 125 ? 15.651 2.698 40.610 1.00 22.22 125 PHE B O 1
ATOM 3343 N N . SER B 1 126 ? 17.271 3.743 41.747 1.00 8.75 126 SER B N 1
ATOM 3344 C CA . SER B 1 126 ? 18.222 3.752 40.647 1.00 6.63 126 SER B CA 1
ATOM 3345 C C . SER B 1 126 ? 18.670 2.358 40.240 1.00 8.00 126 SER B C 1
ATOM 3346 O O . SER B 1 126 ? 19.234 2.194 39.150 1.00 19.48 126 SER B O 1
ATOM 3349 N N . SER B 1 127 ? 18.435 1.361 41.091 1.00 7.33 127 SER B N 1
ATOM 3350 C CA . SER B 1 127 ? 18.861 0.009 40.735 1.00 12.14 127 SER B CA 1
ATOM 3351 C C . SER B 1 127 ? 18.268 -0.464 39.415 1.00 16.56 127 SER B C 1
ATOM 3352 O O . SER B 1 127 ? 18.864 -1.306 38.739 1.00 26.14 127 SER B O 1
ATOM 3355 N N . ILE B 1 128 ? 17.107 0.056 39.022 1.00 17.43 128 ILE B N 1
ATOM 3356 C CA . ILE B 1 128 ? 16.480 -0.446 37.796 1.00 17.29 128 ILE B CA 1
ATOM 3357 C C . ILE B 1 128 ? 16.631 0.483 36.603 1.00 20.73 128 ILE B C 1
ATOM 3358 O O . ILE B 1 128 ? 16.024 0.251 35.550 1.00 30.22 128 ILE B O 1
ATOM 3363 N N . ASN B 1 129 ? 17.440 1.531 36.722 1.00 17.37 129 ASN B N 1
ATOM 3364 C CA . ASN B 1 129 ? 17.725 2.402 35.578 1.00 17.29 129 ASN B CA 1
ATOM 3365 C C . ASN B 1 129 ? 18.224 1.556 34.416 1.00 12.51 129 ASN B C 1
ATOM 3366 O O . ASN B 1 129 ? 18.944 0.590 34.667 1.00 19.85 129 ASN B O 1
ATOM 3371 N N . THR B 1 130 ? 17.883 1.896 33.178 1.00 14.61 130 THR B N 1
ATOM 3372 C CA . THR B 1 130 ? 18.250 1.013 32.075 1.00 11.25 130 THR B CA 1
ATOM 3373 C C . THR B 1 130 ? 19.420 1.485 31.217 1.00 5.54 130 THR B C 1
ATOM 3374 O O . THR B 1 130 ? 19.733 0.838 30.214 1.00 9.70 130 THR B O 1
ATOM 3378 N N . VAL B 1 131 ? 20.087 2.578 31.563 1.00 12.45 131 VAL B N 1
ATOM 3379 C CA . VAL B 1 131 ? 21.251 3.002 30.787 1.00 15.82 131 VAL B CA 1
ATOM 3380 C C . VAL B 1 131 ? 22.318 1.915 30.720 1.00 20.46 131 VAL B C 1
ATOM 3381 O O . VAL B 1 131 ? 22.546 1.191 31.694 1.00 16.19 131 VAL B O 1
ATOM 3385 N N . GLN B 1 132 ? 22.969 1.807 29.566 1.00 21.76 132 GLN B N 1
ATOM 3386 C CA . GLN B 1 132 ? 24.022 0.822 29.342 1.00 22.49 132 GLN B CA 1
ATOM 3387 C C . GLN B 1 132 ? 25.291 1.512 28.863 1.00 21.93 132 GLN B C 1
ATOM 3388 O O . GLN B 1 132 ? 25.188 2.498 28.133 1.00 28.98 132 GLN B O 1
ATOM 3394 N N . PRO B 1 133 ? 26.455 1.008 29.254 1.00 22.78 133 PRO B N 1
ATOM 3395 C CA . PRO B 1 133 ? 26.748 -0.069 30.056 1.00 21.70 133 PRO B CA 1
ATOM 3396 C C . PRO B 1 133 ? 26.694 -0.065 31.574 1.00 18.32 133 PRO B C 1
ATOM 3397 O O . PRO B 1 133 ? 26.653 -1.126 32.259 1.00 27.94 133 PRO B O 1
ATOM 3401 N N . LYS B 1 134 ? 26.569 1.113 32.169 1.00 19.78 134 LYS B N 1
ATOM 3402 C CA . LYS B 1 134 ? 26.457 1.240 33.620 1.00 24.51 134 LYS B CA 1
ATOM 3403 C C . LYS B 1 134 ? 25.215 2.039 34.037 1.00 18.01 134 LYS B C 1
ATOM 3404 O O . LYS B 1 134 ? 25.029 3.161 33.570 1.00 18.78 134 LYS B O 1
ATOM 3410 N N . ALA B 1 135 ? 24.390 1.461 34.899 1.00 15.37 135 ALA B N 1
ATOM 3411 C CA . ALA B 1 135 ? 23.160 2.114 35.350 1.00 16.06 135 ALA B CA 1
ATOM 3412 C C . ALA B 1 135 ? 23.430 3.517 35.883 1.00 17.25 135 ALA B C 1
ATOM 3413 O O . ALA B 1 135 ? 24.508 3.758 36.429 1.00 29.45 135 ALA B O 1
ATOM 3415 N N . GLN B 1 136 ? 22.472 4.430 35.730 1.00 13.18 136 GLN B N 1
ATOM 3416 C CA . GLN B 1 136 ? 22.643 5.812 36.168 1.00 8.27 136 GLN B CA 1
ATOM 3417 C C . GLN B 1 136 ? 21.692 6.135 37.300 1.00 7.98 136 GLN B C 1
ATOM 3418 O O . GLN B 1 136 ? 20.771 5.363 37.577 1.00 32.93 136 GLN B O 1
ATOM 3424 N N . THR B 1 137 ? 21.891 7.266 37.982 1.00 4.63 137 THR B N 1
ATOM 3425 C CA . THR B 1 137 ? 21.030 7.555 39.139 1.00 11.37 137 THR B CA 1
ATOM 3426 C C . THR B 1 137 ? 19.842 8.428 38.761 1.00 12.48 137 THR B C 1
ATOM 3427 O O . THR B 1 137 ? 19.936 9.284 37.880 1.00 19.60 137 THR B O 1
ATOM 3431 N N . THR B 1 138 ? 18.700 8.235 39.427 1.00 9.17 138 THR B N 1
ATOM 3432 C CA . THR B 1 138 ? 17.555 9.073 39.094 1.00 8.99 138 THR B CA 1
ATOM 3433 C C . THR B 1 138 ? 17.835 10.506 39.545 1.00 13.85 138 THR B C 1
ATOM 3434 O O . THR B 1 138 ? 18.805 10.763 40.263 1.00 18.03 138 THR B O 1
ATOM 3438 N N . PHE B 1 139 ? 16.987 11.438 39.131 1.00 11.25 139 PHE B N 1
ATOM 3439 C CA . PHE B 1 139 ? 17.247 12.831 39.462 1.00 10.84 139 PHE B CA 1
ATOM 3440 C C . PHE B 1 139 ? 17.346 13.026 40.971 1.00 12.44 139 PHE B C 1
ATOM 3441 O O . PHE B 1 139 ? 18.300 13.619 41.460 1.00 19.92 139 PHE B O 1
ATOM 3449 N N . PHE B 1 140 ? 16.341 12.527 41.676 1.00 15.06 140 PHE B N 1
ATOM 3450 C CA . PHE B 1 140 ? 16.223 12.656 43.120 1.00 7.99 140 PHE B CA 1
ATOM 3451 C C . PHE B 1 140 ? 17.415 12.049 43.861 1.00 17.92 140 PHE B C 1
ATOM 3452 O O . PHE B 1 140 ? 17.882 12.586 44.865 1.00 19.04 140 PHE B O 1
ATOM 3460 N N . ASP B 1 141 ? 17.890 10.909 43.367 1.00 15.40 141 ASP B N 1
ATOM 3461 C CA . ASP B 1 141 ? 19.026 10.202 43.929 1.00 14.06 141 ASP B CA 1
ATOM 3462 C C . ASP B 1 141 ? 20.287 11.058 43.807 1.00 13.53 141 ASP B C 1
ATOM 3463 O O . ASP B 1 141 ? 21.116 11.098 44.708 1.00 14.67 141 ASP B O 1
ATOM 3468 N N . THR B 1 142 ? 20.398 11.739 42.676 1.00 14.22 142 THR B N 1
ATOM 3469 C CA . THR B 1 142 ? 21.545 12.549 42.308 1.00 6.55 142 THR B CA 1
ATOM 3470 C C . THR B 1 142 ? 21.630 13.858 43.079 1.00 9.19 142 THR B C 1
ATOM 3471 O O . THR B 1 142 ? 22.730 14.297 43.430 1.00 9.74 142 THR B O 1
ATOM 3475 N N . VAL B 1 143 ? 20.503 14.514 43.364 1.00 2.51 143 VAL B N 1
ATOM 3476 C CA . VAL B 1 143 ? 20.560 15.769 44.098 1.00 0.99 143 VAL B CA 1
ATOM 3477 C C . VAL B 1 143 ? 20.184 15.556 45.562 1.00 0.00 143 VAL B C 1
ATOM 3478 O O . VAL B 1 143 ? 20.095 16.519 46.319 1.00 10.23 143 VAL B O 1
ATOM 3482 N N . LYS B 1 144 ? 19.963 14.305 45.915 1.00 0.67 144 LYS B N 1
ATOM 3483 C CA . LYS B 1 144 ? 19.492 13.920 47.242 1.00 6.01 144 LYS B CA 1
ATOM 3484 C C . LYS B 1 144 ? 20.259 14.622 48.367 1.00 13.89 144 LYS B C 1
ATOM 3485 O O . LYS B 1 144 ? 19.659 15.166 49.291 1.00 11.59 144 LYS B O 1
ATOM 3491 N N . SER B 1 145 ? 21.595 14.618 48.278 1.00 10.47 145 SER B N 1
ATOM 3492 C CA . SER B 1 145 ? 22.458 15.140 49.328 1.00 8.48 145 SER B CA 1
ATOM 3493 C C . SER B 1 145 ? 22.444 16.662 49.397 1.00 12.83 145 SER B C 1
ATOM 3494 O O . SER B 1 145 ? 22.802 17.268 50.415 1.00 33.10 145 SER B O 1
ATOM 3497 N N . GLN B 1 146 ? 22.023 17.305 48.319 1.00 9.59 146 GLN B N 1
ATOM 3498 C CA . GLN B 1 146 ? 21.952 18.761 48.270 1.00 9.70 146 GLN B CA 1
ATOM 3499 C C . GLN B 1 146 ? 20.690 19.290 48.916 1.00 13.22 146 GLN B C 1
ATOM 3500 O O . GLN B 1 146 ? 20.610 20.484 49.221 1.00 21.39 146 GLN B O 1
ATOM 3506 N N . LEU B 1 147 ? 19.689 18.438 49.158 1.00 10.08 147 LEU B N 1
ATOM 3507 C CA . LEU B 1 147 ? 18.451 18.901 49.777 1.00 12.25 147 LEU B CA 1
ATOM 3508 C C . LEU B 1 147 ? 18.525 18.890 51.297 1.00 17.76 147 LEU B C 1
ATOM 3509 O O . LEU B 1 147 ? 19.343 18.178 51.882 1.00 21.71 147 LEU B O 1
ATOM 3514 N N . ASP B 1 148 ? 17.654 19.660 51.941 1.00 7.42 148 ASP B N 1
ATOM 3515 C CA . ASP B 1 148 ? 17.645 19.737 53.395 1.00 12.55 148 ASP B CA 1
ATOM 3516 C C . ASP B 1 148 ? 17.253 18.404 54.014 1.00 19.21 148 ASP B C 1
ATOM 3517 O O . ASP B 1 148 ? 17.981 17.881 54.864 1.00 26.71 148 ASP B O 1
ATOM 3522 N N . SER B 1 149 ? 16.128 17.824 53.608 1.00 11.92 149 SER B N 1
ATOM 3523 C CA . SER B 1 149 ? 15.777 16.472 54.033 1.00 7.39 149 SER B CA 1
ATOM 3524 C C . SER B 1 149 ? 15.845 15.579 52.799 1.00 3.18 149 SER B C 1
ATOM 3525 O O . SER B 1 149 ? 15.459 16.049 51.726 1.00 3.46 149 SER B O 1
ATOM 3528 N N . PRO B 1 150 ? 16.307 14.345 52.916 1.00 6.89 150 PRO B N 1
ATOM 3529 C CA . PRO B 1 150 ? 16.434 13.487 51.729 1.00 4.96 150 PRO B CA 1
ATOM 3530 C C . PRO B 1 150 ? 15.110 12.846 51.318 1.00 14.45 150 PRO B C 1
ATOM 3531 O O . PRO B 1 150 ? 14.920 11.632 51.424 1.00 14.65 150 PRO B O 1
ATOM 3535 N N . LEU B 1 151 ? 14.170 13.657 50.846 1.00 10.20 151 LEU B N 1
ATOM 3536 C CA . LEU B 1 151 ? 12.851 13.184 50.460 1.00 8.19 151 LEU B CA 1
ATOM 3537 C C . LEU B 1 151 ? 12.195 14.081 49.411 1.00 15.61 151 LEU B C 1
ATOM 3538 O O . LEU B 1 151 ? 12.675 15.171 49.085 1.00 6.45 151 LEU B O 1
ATOM 3543 N N . PHE B 1 152 ? 11.050 13.607 48.917 1.00 15.41 152 PHE B N 1
ATOM 3544 C CA . PHE B 1 152 ? 10.146 14.436 48.127 1.00 9.47 152 PHE B CA 1
ATOM 3545 C C . PHE B 1 152 ? 8.712 14.068 48.490 1.00 8.50 152 PHE B C 1
ATOM 3546 O O . PHE B 1 152 ? 8.453 13.000 49.041 1.00 11.02 152 PHE B O 1
ATOM 3554 N N . ALA B 1 153 ? 7.798 14.979 48.186 1.00 10.81 153 ALA B N 1
ATOM 3555 C CA . ALA B 1 153 ? 6.396 14.767 48.524 1.00 11.04 153 ALA B CA 1
ATOM 3556 C C . ALA B 1 153 ? 5.513 15.106 47.330 1.00 10.43 153 ALA B C 1
ATOM 3557 O O . ALA B 1 153 ? 5.877 15.938 46.507 1.00 14.14 153 ALA B O 1
ATOM 3559 N N . VAL B 1 154 ? 4.358 14.444 47.237 1.00 10.68 154 VAL B N 1
ATOM 3560 C CA . VAL B 1 154 ? 3.492 14.682 46.085 1.00 17.06 154 VAL B CA 1
ATOM 3561 C C . VAL B 1 154 ? 2.041 14.931 46.474 1.00 15.22 154 VAL B C 1
ATOM 3562 O O . VAL B 1 154 ? 1.422 14.208 47.249 1.00 6.16 154 VAL B O 1
ATOM 3566 N N . GLN B 1 155 ? 1.506 16.009 45.907 1.00 14.77 155 GLN B N 1
ATOM 3567 C CA . GLN B 1 155 ? 0.100 16.344 46.058 1.00 11.85 155 GLN B CA 1
ATOM 3568 C C . GLN B 1 155 ? -0.534 16.458 44.671 1.00 17.22 155 GLN B C 1
ATOM 3569 O O . GLN B 1 155 ? -0.487 17.518 44.043 1.00 17.74 155 GLN B O 1
ATOM 3575 N N . LEU B 1 156 ? -1.104 15.354 44.195 1.00 16.02 156 LEU B N 1
ATOM 3576 C CA . LEU B 1 156 ? -1.815 15.376 42.917 1.00 16.96 156 LEU B CA 1
ATOM 3577 C C . LEU B 1 156 ? -3.248 15.802 43.207 1.00 7.55 156 LEU B C 1
ATOM 3578 O O . LEU B 1 156 ? -3.747 15.539 44.304 1.00 1.59 156 LEU B O 1
ATOM 3583 N N . LYS B 1 157 ? -3.888 16.466 42.257 1.00 15.63 157 LYS B N 1
ATOM 3584 C CA . LYS B 1 157 ? -5.264 16.914 42.467 1.00 18.62 157 LYS B CA 1
ATOM 3585 C C . LYS B 1 157 ? -6.161 16.533 41.294 1.00 21.02 157 LYS B C 1
ATOM 3586 O O . LYS B 1 157 ? -5.709 16.444 40.149 1.00 14.33 157 LYS B O 1
ATOM 3592 N N . HIS B 1 158 ? -7.437 16.316 41.602 1.00 21.32 158 HIS B N 1
ATOM 3593 C CA . HIS B 1 158 ? -8.436 16.001 40.592 1.00 25.92 158 HIS B CA 1
ATOM 3594 C C . HIS B 1 158 ? -8.701 17.200 39.685 1.00 29.05 158 HIS B C 1
ATOM 3595 O O . HIS B 1 158 ? -9.291 18.184 40.133 1.00 31.69 158 HIS B O 1
ATOM 3602 N N . ASP B 1 159 ? -8.277 17.114 38.436 1.00 36.23 159 ASP B N 1
ATOM 3603 C CA . ASP B 1 159 ? -8.488 18.167 37.446 1.00 42.12 159 ASP B CA 1
ATOM 3604 C C . ASP B 1 159 ? -8.124 19.535 38.021 1.00 43.06 159 ASP B C 1
ATOM 3605 O O . ASP B 1 159 ? -8.908 20.486 37.994 1.00 52.97 159 ASP B O 1
ATOM 3610 N N . ALA B 1 160 ? -6.902 19.629 38.537 1.00 41.29 160 ALA B N 1
ATOM 3611 C CA . ALA B 1 160 ? -6.401 20.872 39.124 1.00 32.88 160 ALA B CA 1
ATOM 3612 C C . ALA B 1 160 ? -4.896 20.770 39.335 1.00 33.27 160 ALA B C 1
ATOM 3613 O O . ALA B 1 160 ? -4.350 19.690 39.600 1.00 41.31 160 ALA B O 1
ATOM 3615 N N . PRO B 1 161 ? -4.187 21.886 39.213 1.00 29.62 161 PRO B N 1
ATOM 3616 C CA . PRO B 1 161 ? -2.738 21.857 39.424 1.00 26.20 161 PRO B CA 1
ATOM 3617 C C . PRO B 1 161 ? -2.357 21.237 40.767 1.00 23.27 161 PRO B C 1
ATOM 3618 O O . PRO B 1 161 ? -2.964 21.545 41.799 1.00 18.35 161 PRO B O 1
ATOM 3622 N N . GLY B 1 162 ? -1.356 20.369 40.732 1.00 27.81 162 GLY B N 1
ATOM 3623 C CA . GLY B 1 162 ? -0.791 19.771 41.928 1.00 28.16 162 GLY B CA 1
ATOM 3624 C C . GLY B 1 162 ? 0.629 20.263 42.152 1.00 24.23 162 GLY B C 1
ATOM 3625 O O . GLY B 1 162 ? 1.067 21.196 41.487 1.00 16.67 162 GLY B O 1
ATOM 3626 N N . VAL B 1 163 ? 1.354 19.637 43.086 1.00 23.31 163 VAL B N 1
ATOM 3627 C CA . VAL B 1 163 ? 2.729 20.029 43.343 1.00 19.61 163 VAL B CA 1
ATOM 3628 C C . VAL B 1 163 ? 3.626 18.854 43.724 1.00 17.67 163 VAL B C 1
ATOM 3629 O O . VAL B 1 163 ? 3.176 17.864 44.289 1.00 21.06 163 VAL B O 1
ATOM 3633 N N . TYR B 1 164 ? 4.902 19.025 43.400 1.00 16.78 164 TYR B N 1
ATOM 3634 C CA . TYR B 1 164 ? 5.958 18.091 43.785 1.00 20.93 164 TYR B CA 1
ATOM 3635 C C . TYR B 1 164 ? 6.961 18.822 44.676 1.00 20.50 164 TYR B C 1
ATOM 3636 O O . TYR B 1 164 ? 7.652 19.725 44.200 1.00 14.94 164 TYR B O 1
ATOM 3645 N N . ASP B 1 165 ? 7.028 18.443 45.948 1.00 20.36 165 ASP B N 1
ATOM 3646 C CA . ASP B 1 165 ? 7.941 19.087 46.886 1.00 10.96 165 ASP B CA 1
ATOM 3647 C C . ASP B 1 165 ? 9.238 18.298 47.018 1.00 11.94 165 ASP B C 1
ATOM 3648 O O . ASP B 1 165 ? 9.170 17.116 47.363 1.00 14.81 165 ASP B O 1
ATOM 3653 N N . PHE B 1 166 ? 10.359 18.952 46.753 1.00 14.35 166 PHE B N 1
ATOM 3654 C CA . PHE B 1 166 ? 11.681 18.354 46.876 1.00 13.90 166 PHE B CA 1
ATOM 3655 C C . PHE B 1 166 ? 12.476 18.951 48.033 1.00 11.49 166 PHE B C 1
ATOM 3656 O O . PHE B 1 166 ? 12.836 20.130 48.011 1.00 11.54 166 PHE B O 1
ATOM 3664 N N . GLY B 1 167 ? 12.756 18.136 49.049 1.00 8.14 167 GLY B N 1
ATOM 3665 C CA . GLY B 1 167 ? 13.605 18.558 50.149 1.00 3.36 167 GLY B CA 1
ATOM 3666 C C . GLY B 1 167 ? 12.876 18.954 51.411 1.00 11.12 167 GLY B C 1
ATOM 3667 O O . GLY B 1 167 ? 13.502 19.253 52.425 1.00 11.75 167 GLY B O 1
ATOM 3668 N N . TYR B 1 168 ? 11.542 18.973 51.389 1.00 16.17 168 TYR B N 1
ATOM 3669 C CA . TYR B 1 168 ? 10.806 19.375 52.576 1.00 14.09 168 TYR B CA 1
ATOM 3670 C C . TYR B 1 168 ? 9.339 18.964 52.521 1.00 17.14 168 TYR B C 1
ATOM 3671 O O . TYR B 1 168 ? 8.754 18.672 51.488 1.00 11.39 168 TYR B O 1
ATOM 3680 N N . ILE B 1 169 ? 8.745 18.960 53.705 1.00 17.75 169 ILE B N 1
ATOM 3681 C CA . ILE B 1 169 ? 7.329 18.708 53.889 1.00 19.04 169 ILE B CA 1
ATOM 3682 C C . ILE B 1 169 ? 6.611 20.044 54.047 1.00 27.60 169 ILE B C 1
ATOM 3683 O O . ILE B 1 169 ? 6.989 20.877 54.883 1.00 21.39 169 ILE B O 1
ATOM 3688 N N . ASP B 1 170 ? 5.588 20.258 53.229 1.00 33.75 170 ASP B N 1
ATOM 3689 C CA . ASP B 1 170 ? 4.784 21.475 53.250 1.00 27.46 170 ASP B CA 1
ATOM 3690 C C . ASP B 1 170 ? 3.564 21.285 54.149 1.00 28.67 170 ASP B C 1
ATOM 3691 O O . ASP B 1 170 ? 2.506 20.832 53.709 1.00 21.89 170 ASP B O 1
ATOM 3696 N N . ASP B 1 171 ? 3.732 21.647 55.414 1.00 27.03 171 ASP B N 1
ATOM 3697 C CA . ASP B 1 171 ? 2.708 21.439 56.434 1.00 37.17 171 ASP B CA 1
ATOM 3698 C C . ASP B 1 171 ? 1.306 21.867 56.023 1.00 31.40 171 ASP B C 1
ATOM 3699 O O . ASP B 1 171 ? 0.316 21.372 56.565 1.00 23.24 171 ASP B O 1
ATOM 3704 N N . SER B 1 172 ? 1.167 22.771 55.076 1.00 27.20 172 SER B N 1
ATOM 3705 C CA . SER B 1 172 ? -0.135 23.256 54.643 1.00 22.98 172 SER B CA 1
ATOM 3706 C C . SER B 1 172 ? -0.830 22.357 53.626 1.00 24.26 172 SER B C 1
ATOM 3707 O O . SER B 1 172 ? -2.057 22.316 53.539 1.00 28.30 172 SER B O 1
ATOM 3710 N N . LYS B 1 173 ? -0.066 21.629 52.827 1.00 21.48 173 LYS B N 1
ATOM 3711 C CA . LYS B 1 173 ? -0.619 20.761 51.800 1.00 16.61 173 LYS B CA 1
ATOM 3712 C C . LYS B 1 173 ? -1.456 19.623 52.371 1.00 21.04 173 LYS B C 1
ATOM 3713 O O . LYS B 1 173 ? -2.169 18.932 51.625 1.00 25.31 173 LYS B O 1
ATOM 3719 N N . TYR B 1 174 ? -1.400 19.376 53.677 1.00 22.33 174 TYR B N 1
ATOM 3720 C CA . TYR B 1 174 ? -2.206 18.311 54.266 1.00 24.33 174 TYR B CA 1
ATOM 3721 C C . TYR B 1 174 ? -2.817 18.705 55.609 1.00 25.50 174 TYR B C 1
ATOM 3722 O O . TYR B 1 174 ? -2.605 19.797 56.131 1.00 23.49 174 TYR B O 1
ATOM 3731 N N . THR B 1 175 ? -3.593 17.793 56.197 1.00 27.01 175 THR B N 1
ATOM 3732 C CA . THR B 1 175 ? -4.152 18.094 57.512 1.00 32.31 175 THR B CA 1
ATOM 3733 C C . THR B 1 175 ? -3.892 16.925 58.453 1.00 30.75 175 THR B C 1
ATOM 3734 O O . THR B 1 175 ? -3.362 15.890 58.039 1.00 35.21 175 THR B O 1
ATOM 3738 N N . GLY B 1 176 ? -4.232 17.062 59.734 1.00 25.32 176 GLY B N 1
ATOM 3739 C CA . GLY B 1 176 ? -3.914 15.975 60.657 1.00 25.27 176 GLY B CA 1
ATOM 3740 C C . GLY B 1 176 ? -2.410 15.751 60.714 1.00 33.10 176 GLY B C 1
ATOM 3741 O O . GLY B 1 176 ? -1.630 16.713 60.644 1.00 33.38 176 GLY B O 1
ATOM 3742 N N . SER B 1 177 ? -1.987 14.495 60.830 1.00 34.49 177 SER B N 1
ATOM 3743 C CA . SER B 1 177 ? -0.562 14.182 60.940 1.00 33.15 177 SER B CA 1
ATOM 3744 C C . SER B 1 177 ? -0.131 13.027 60.034 1.00 29.02 177 SER B C 1
ATOM 3745 O O . SER B 1 177 ? -0.891 12.085 59.809 1.00 35.94 177 SER B O 1
ATOM 3748 N N . ILE B 1 178 ? 1.091 13.105 59.536 1.00 27.30 178 ILE B N 1
ATOM 3749 C CA . ILE B 1 178 ? 1.678 12.112 58.646 1.00 21.88 178 ILE B CA 1
ATOM 3750 C C . ILE B 1 178 ? 1.952 10.775 59.329 1.00 26.91 178 ILE B C 1
ATOM 3751 O O . ILE B 1 178 ? 2.651 10.684 60.336 1.00 30.51 178 ILE B O 1
ATOM 3756 N N . THR B 1 179 ? 1.385 9.731 58.740 1.00 25.78 179 THR B N 1
ATOM 3757 C CA . THR B 1 179 ? 1.566 8.359 59.188 1.00 15.88 179 THR B CA 1
ATOM 3758 C C . THR B 1 1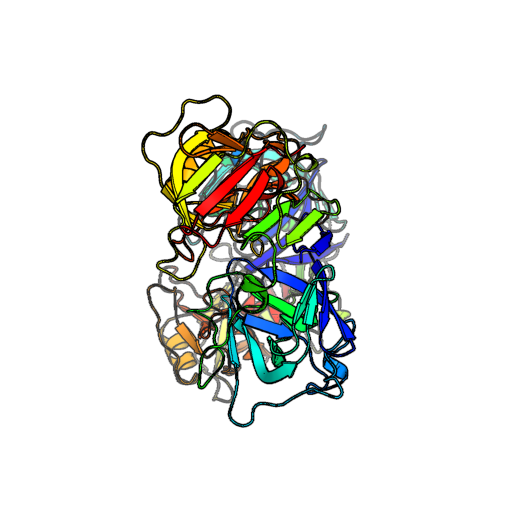79 ? 2.619 7.684 58.327 1.00 19.23 179 THR B C 1
ATOM 3759 O O . THR B 1 179 ? 2.569 7.727 57.097 1.00 18.35 179 THR B O 1
ATOM 3763 N N . TYR B 1 180 ? 3.598 7.045 58.967 1.00 18.17 180 TYR B N 1
ATOM 3764 C CA . TYR B 1 180 ? 4.651 6.409 58.190 1.00 14.41 180 TYR B CA 1
ATOM 3765 C C . TYR B 1 180 ? 4.527 4.891 58.194 1.00 6.51 180 TYR B C 1
ATOM 3766 O O . TYR B 1 180 ? 3.992 4.297 59.118 1.00 13.84 180 TYR B O 1
ATOM 3775 N N . THR B 1 181 ? 5.058 4.297 57.134 1.00 4.67 181 THR B N 1
ATOM 3776 C CA . THR B 1 181 ? 5.101 2.847 56.975 1.00 9.53 181 THR B CA 1
ATOM 3777 C C . THR B 1 181 ? 6.359 2.474 56.192 1.00 11.73 181 THR B C 1
ATOM 3778 O O . THR B 1 181 ? 6.843 3.263 55.375 1.00 20.50 181 THR B O 1
ATOM 3782 N N . ASP B 1 182 ? 6.922 1.289 56.419 1.00 7.84 182 ASP B N 1
ATOM 3783 C CA . ASP B 1 182 ? 8.152 0.882 55.760 1.00 11.07 182 ASP B CA 1
ATOM 3784 C C . ASP B 1 182 ? 7.954 0.623 54.274 1.00 14.08 182 ASP B C 1
ATOM 3785 O O . ASP B 1 182 ? 6.937 0.062 53.880 1.00 16.34 182 ASP B O 1
ATOM 3790 N N . ALA B 1 183 ? 8.939 1.031 53.481 1.00 11.50 183 ALA B N 1
ATOM 3791 C CA . ALA B 1 183 ? 8.908 0.896 52.033 1.00 14.89 183 ALA B CA 1
ATOM 3792 C C . ALA B 1 183 ? 9.819 -0.224 51.540 1.00 22.49 183 ALA B C 1
ATOM 3793 O O . ALA B 1 183 ? 11.022 -0.200 51.807 1.00 27.07 183 ALA B O 1
ATOM 3795 N N . ASP B 1 184 ? 9.234 -1.170 50.822 1.00 18.99 184 ASP B N 1
ATOM 3796 C CA . ASP B 1 184 ? 9.942 -2.307 50.254 1.00 14.05 184 ASP B CA 1
ATOM 3797 C C . ASP B 1 184 ? 10.409 -1.980 48.839 1.00 21.70 184 ASP B C 1
ATOM 3798 O O . ASP B 1 184 ? 9.625 -1.944 47.889 1.00 27.67 184 ASP B O 1
ATOM 3803 N N . SER B 1 185 ? 11.712 -1.730 48.722 1.00 20.10 185 SER B N 1
ATOM 3804 C CA . SER B 1 185 ? 12.345 -1.397 47.458 1.00 14.96 185 SER B CA 1
ATOM 3805 C C . SER B 1 185 ? 12.941 -2.641 46.803 1.00 11.62 185 SER B C 1
ATOM 3806 O O . SER B 1 185 ? 13.844 -2.515 45.986 1.00 8.72 185 SER B O 1
ATOM 3809 N N . SER B 1 186 ? 12.419 -3.797 47.182 1.00 14.39 186 SER B N 1
ATOM 3810 C CA . SER B 1 186 ? 12.858 -5.094 46.693 1.00 20.67 186 SER B CA 1
ATOM 3811 C C . SER B 1 186 ? 12.923 -5.150 45.174 1.00 21.09 186 SER B C 1
ATOM 3812 O O . SER B 1 186 ? 13.936 -5.544 44.598 1.00 24.60 186 SER B O 1
ATOM 3815 N N . GLN B 1 187 ? 11.835 -4.765 44.517 1.00 23.89 187 GLN B N 1
ATOM 3816 C CA . GLN B 1 187 ? 11.805 -4.836 43.056 1.00 25.57 187 GLN B CA 1
ATOM 3817 C C . GLN B 1 187 ? 12.142 -3.489 42.432 1.00 26.16 187 GLN B C 1
ATOM 3818 O O . GLN B 1 187 ? 11.936 -3.303 41.231 1.00 20.62 187 GLN B O 1
ATOM 3824 N N . GLY B 1 188 ? 12.653 -2.573 43.251 1.00 25.66 188 GLY B N 1
ATOM 3825 C CA . GLY B 1 188 ? 13.081 -1.259 42.791 1.00 18.86 188 GLY B CA 1
ATOM 3826 C C . GLY B 1 188 ? 11.989 -0.206 42.847 1.00 15.83 188 GLY B C 1
ATOM 3827 O O . GLY B 1 188 ? 12.236 0.949 42.507 1.00 15.10 188 GLY B O 1
ATOM 3828 N N . TYR B 1 189 ? 10.791 -0.599 43.269 1.00 8.29 189 TYR B N 1
ATOM 3829 C CA . TYR B 1 189 ? 9.666 0.322 43.363 1.00 12.77 189 TYR B CA 1
ATOM 3830 C C . TYR B 1 189 ? 9.441 0.799 44.795 1.00 15.43 189 TYR B C 1
ATOM 3831 O O . TYR B 1 189 ? 10.029 0.301 45.754 1.00 18.46 189 TYR B O 1
ATOM 3840 N N . TRP B 1 190 ? 8.544 1.774 44.937 1.00 12.89 190 TRP B N 1
ATOM 3841 C CA . TRP B 1 190 ? 8.159 2.203 46.280 1.00 3.58 190 TRP B CA 1
ATOM 3842 C C . TRP B 1 190 ? 6.901 1.432 46.688 1.00 14.29 190 TRP B C 1
ATOM 3843 O O . TRP B 1 190 ? 5.767 1.902 46.586 1.00 6.60 190 TRP B O 1
ATOM 3854 N N . GLY B 1 191 ? 7.140 0.207 47.158 1.00 12.56 191 GLY B N 1
ATOM 3855 C CA . GLY B 1 191 ? 6.042 -0.617 47.619 1.00 9.12 191 GLY B CA 1
ATOM 3856 C C . GLY B 1 191 ? 5.834 -0.489 49.114 1.00 13.33 191 GLY B C 1
ATOM 3857 O O . GLY B 1 191 ? 6.716 -0.059 49.858 1.00 12.99 191 GLY B O 1
ATOM 3858 N N . PHE B 1 192 ? 4.648 -0.868 49.575 1.00 15.79 192 PHE B N 1
ATOM 3859 C CA . PHE B 1 192 ? 4.354 -0.926 51.004 1.00 17.58 192 PHE B CA 1
ATOM 3860 C C . PHE B 1 192 ? 3.359 -2.062 51.216 1.00 15.65 192 PHE B C 1
ATOM 3861 O O . PHE B 1 192 ? 2.991 -2.745 50.253 1.00 5.74 192 PHE B O 1
ATOM 3869 N N . SER B 1 193 ? 2.933 -2.261 52.454 1.00 15.39 193 SER B N 1
ATOM 3870 C CA . SER B 1 193 ? 2.010 -3.365 52.712 1.00 17.70 193 SER B CA 1
ATOM 3871 C C . SER B 1 193 ? 0.847 -2.918 53.586 1.00 21.53 193 SER B C 1
ATOM 3872 O O . SER B 1 193 ? 0.912 -2.977 54.813 1.00 23.79 193 SER B O 1
ATOM 3875 N N . THR B 1 194 ? -0.215 -2.461 52.921 1.00 17.74 194 THR B N 1
ATOM 3876 C CA . THR B 1 194 ? -1.395 -2.052 53.661 1.00 25.82 194 THR B CA 1
ATOM 3877 C C . THR B 1 194 ? -1.839 -3.214 54.548 1.00 21.68 194 THR B C 1
ATOM 3878 O O . THR B 1 194 ? -1.587 -4.368 54.210 1.00 25.53 194 THR B O 1
ATOM 3882 N N . ASP B 1 195 ? -2.471 -2.901 55.668 1.00 19.74 195 ASP B N 1
ATOM 3883 C CA . ASP B 1 195 ? -2.932 -3.930 56.588 1.00 23.49 195 ASP B CA 1
ATOM 3884 C C . ASP B 1 195 ? -4.305 -4.441 56.187 1.00 34.20 195 ASP B C 1
ATOM 3885 O O . ASP B 1 195 ? -4.742 -5.476 56.685 1.00 40.95 195 ASP B O 1
ATOM 3890 N N . GLY B 1 196 ? -4.969 -3.695 55.308 1.00 33.21 196 GLY B N 1
ATOM 3891 C CA . GLY B 1 196 ? -6.292 -4.060 54.859 1.00 33.49 196 GLY B CA 1
ATOM 3892 C C . GLY B 1 196 ? -6.982 -2.975 54.050 1.00 29.10 196 GLY B C 1
ATOM 3893 O O . GLY B 1 196 ? -6.418 -1.918 53.781 1.00 32.95 196 GLY B O 1
ATOM 3894 N N . TYR B 1 197 ? -8.216 -3.264 53.657 1.00 25.80 197 TYR B N 1
ATOM 3895 C CA . TYR B 1 197 ? -9.030 -2.351 52.871 1.00 20.76 197 TYR B CA 1
ATOM 3896 C C . TYR B 1 197 ? -10.460 -2.361 53.404 1.00 17.06 197 TYR B C 1
ATOM 3897 O O . TYR B 1 197 ? -10.889 -3.327 54.044 1.00 15.86 197 TYR B O 1
ATOM 3906 N N . SER B 1 198 ? -11.204 -1.299 53.129 1.00 20.11 198 SER B N 1
ATOM 3907 C CA . SER B 1 198 ? -12.607 -1.222 53.524 1.00 20.84 198 SER B CA 1
ATOM 3908 C C . SER B 1 198 ? -13.423 -0.732 52.337 1.00 26.02 198 SER B C 1
ATOM 3909 O O . SER B 1 198 ? -12.958 0.111 51.561 1.00 29.28 198 SER B O 1
ATOM 3912 N N . ILE B 1 199 ? -14.634 -1.247 52.150 1.00 26.65 199 ILE B N 1
ATOM 3913 C CA . ILE B 1 199 ? -15.444 -0.728 51.043 1.00 24.46 199 ILE B CA 1
ATOM 3914 C C . ILE B 1 199 ? -16.632 0.035 51.608 1.00 26.15 199 ILE B C 1
ATOM 3915 O O . ILE B 1 199 ? -17.372 -0.499 52.430 1.00 30.61 199 ILE B O 1
ATOM 3920 N N . GLY B 1 200 ? -16.797 1.284 51.185 1.00 31.92 200 GLY B N 1
ATOM 3921 C CA . GLY B 1 200 ? -17.850 2.124 51.727 1.00 35.40 200 GLY B CA 1
ATOM 3922 C C . GLY B 1 200 ? -17.823 2.188 53.242 1.00 42.80 200 GLY B C 1
ATOM 3923 O O . GLY B 1 200 ? -16.809 2.552 53.843 1.00 44.24 200 GLY B O 1
ATOM 3924 N N . ASP B 1 201 ? -18.931 1.828 53.881 1.00 53.71 201 ASP B N 1
ATOM 3925 C CA . ASP B 1 201 ? -19.037 1.856 55.335 1.00 58.28 201 ASP B CA 1
ATOM 3926 C C . ASP B 1 201 ? -18.824 0.472 55.939 1.00 62.70 201 ASP B C 1
ATOM 3927 O O . ASP B 1 201 ? -18.799 0.326 57.161 1.00 59.86 201 ASP B O 1
ATOM 3932 N N . GLY B 1 202 ? -18.679 -0.524 55.073 1.00 67.50 202 GLY B N 1
ATOM 3933 C CA . GLY B 1 202 ? -18.469 -1.897 55.494 1.00 69.28 202 GLY B CA 1
ATOM 3934 C C . GLY B 1 202 ? -17.274 -2.010 56.431 1.00 69.87 202 GLY B C 1
ATOM 3935 O O . GLY B 1 202 ? -16.583 -1.025 56.691 1.00 64.47 202 GLY B O 1
ATOM 3936 N N . SER B 1 203 ? -17.033 -3.215 56.942 1.00 70.50 203 SER B N 1
ATOM 3937 C CA . SER B 1 203 ? -15.932 -3.430 57.883 1.00 69.57 203 SER B CA 1
ATOM 3938 C C . SER B 1 203 ? -14.611 -3.594 57.150 1.00 64.14 203 SER B C 1
ATOM 3939 O O . SER B 1 203 ? -14.574 -3.877 55.951 1.00 55.66 203 SER B O 1
ATOM 3942 N N . SER B 1 204 ? -13.512 -3.414 57.878 1.00 64.61 204 SER B N 1
ATOM 3943 C CA . SER B 1 204 ? -12.179 -3.535 57.302 1.00 64.88 204 SER B CA 1
ATOM 3944 C C . SER B 1 204 ? -11.869 -4.985 56.954 1.00 63.10 204 SER B C 1
ATOM 3945 O O . SER B 1 204 ? -12.426 -5.912 57.511 1.00 65.40 204 SER B O 1
ATOM 3948 N N . SER B 1 205 ? -10.932 -5.170 56.031 1.00 60.52 205 SER B N 1
ATOM 3949 C CA . SER B 1 205 ? -10.531 -6.509 55.621 1.00 58.61 205 SER B CA 1
ATOM 3950 C C . SER B 1 205 ? -9.437 -7.033 56.536 1.00 62.33 205 SER B C 1
ATOM 3951 O O . SER 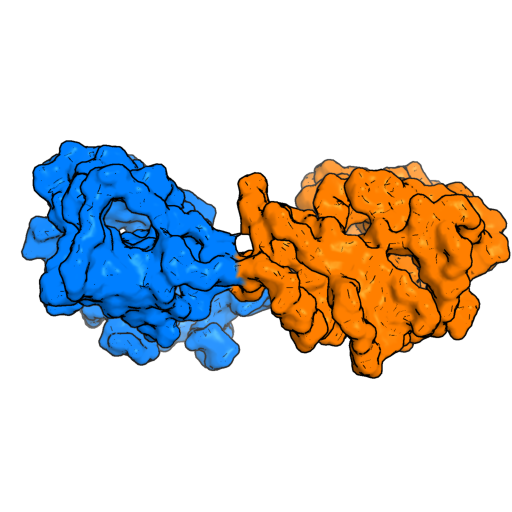B 1 205 ? -8.629 -6.254 57.065 1.00 72.90 205 SER B O 1
ATOM 3954 N N . SER B 1 206 ? -9.409 -8.358 56.718 1.00 61.83 206 SER B N 1
ATOM 3955 C CA . SER B 1 206 ? -8.385 -8.948 57.576 1.00 60.55 206 SER B CA 1
ATOM 3956 C C . SER B 1 206 ? -7.164 -9.351 56.753 1.00 57.35 206 SER B C 1
ATOM 3957 O O . SER B 1 206 ? -6.058 -9.464 57.280 1.00 59.98 206 SER B O 1
ATOM 3960 N N . SER B 1 207 ? -7.359 -9.569 55.452 1.00 54.33 207 SER B N 1
ATOM 3961 C CA . SER B 1 207 ? -6.268 -9.986 54.578 1.00 50.53 207 SER B CA 1
ATOM 3962 C C . SER B 1 207 ? -5.643 -8.805 53.841 1.00 51.27 207 SER B C 1
ATOM 3963 O O . SER B 1 207 ? -6.104 -8.433 52.757 1.00 64.24 207 SER B O 1
ATOM 3966 N N . GLY B 1 208 ? -4.602 -8.225 54.431 1.00 43.63 208 GLY B N 1
ATOM 3967 C CA . GLY B 1 208 ? -3.893 -7.116 53.826 1.00 40.12 208 GLY B CA 1
ATOM 3968 C C . GLY B 1 208 ? -3.221 -7.510 52.520 1.00 37.37 208 GLY B C 1
ATOM 3969 O O . GLY B 1 208 ? -3.230 -8.678 52.123 1.00 36.20 208 GLY B O 1
ATOM 3970 N N . PHE B 1 209 ? -2.625 -6.533 51.835 1.00 29.75 209 PHE B N 1
ATOM 3971 C CA . PHE B 1 209 ? -1.973 -6.810 50.557 1.00 22.62 209 PHE B CA 1
ATOM 3972 C C . PHE B 1 209 ? -0.755 -5.908 50.365 1.00 20.75 209 PHE B C 1
ATOM 3973 O O . PHE B 1 209 ? -0.525 -4.982 51.159 1.00 24.77 209 PHE B O 1
ATOM 3981 N N . SER B 1 210 ? 0.018 -6.168 49.314 1.00 18.23 210 SER B N 1
ATOM 3982 C CA . SER B 1 210 ? 1.222 -5.380 49.055 1.00 19.91 210 SER B CA 1
ATOM 3983 C C . SER B 1 210 ? 1.116 -4.625 47.733 1.00 23.59 210 SER B C 1
ATOM 3984 O O . SER B 1 210 ? 0.753 -5.208 46.707 1.00 23.73 210 SER B O 1
ATOM 3987 N N . ALA B 1 211 ? 1.446 -3.330 47.745 1.00 24.94 211 ALA B N 1
ATOM 3988 C CA . ALA B 1 211 ? 1.325 -2.540 46.525 1.00 28.97 211 ALA B CA 1
ATOM 3989 C C . ALA B 1 211 ? 2.518 -1.603 46.301 1.00 24.60 211 ALA B C 1
ATOM 3990 O O . ALA B 1 211 ? 3.505 -1.626 47.038 1.00 23.82 211 ALA B O 1
ATOM 3992 N N . ILE B 1 212 ? 2.421 -0.771 45.264 1.00 14.98 212 ILE B N 1
ATOM 3993 C CA . ILE B 1 212 ? 3.434 0.243 45.005 1.00 17.48 212 ILE B CA 1
ATOM 3994 C C . ILE B 1 212 ? 2.777 1.589 44.706 1.00 15.67 212 ILE B C 1
ATOM 3995 O O . ILE B 1 212 ? 1.602 1.641 44.340 1.00 14.03 212 ILE B O 1
ATOM 4000 N N . ALA B 1 213 ? 3.551 2.654 44.867 1.00 9.79 213 ALA B N 1
ATOM 4001 C CA . ALA B 1 213 ? 3.039 4.006 44.651 1.00 9.64 213 ALA B CA 1
ATOM 4002 C C . ALA B 1 213 ? 3.570 4.581 43.340 1.00 15.81 213 ALA B C 1
ATOM 4003 O O . ALA B 1 213 ? 4.706 5.078 43.241 1.00 19.71 213 ALA B O 1
ATOM 4005 N N . ASP B 1 214 ? 2.738 4.510 42.302 1.00 12.45 214 ASP B N 1
ATOM 4006 C CA . ASP B 1 214 ? 3.159 4.908 40.960 1.00 6.93 214 ASP B CA 1
ATOM 4007 C C . ASP B 1 214 ? 2.342 6.073 40.429 1.00 11.42 214 ASP B C 1
ATOM 4008 O O . ASP B 1 214 ? 1.210 5.874 39.981 1.00 14.07 214 ASP B O 1
ATOM 4013 N N . THR B 1 215 ? 2.921 7.267 40.486 1.00 9.26 215 THR B N 1
ATOM 4014 C CA . THR B 1 215 ? 2.262 8.483 40.032 1.00 9.60 215 THR B CA 1
ATOM 4015 C C . THR B 1 215 ? 2.113 8.510 38.512 1.00 11.48 215 THR B C 1
ATOM 4016 O O . THR B 1 215 ? 1.408 9.366 37.971 1.00 29.15 215 THR B O 1
ATOM 4020 N N . GLY B 1 216 ? 2.777 7.590 37.831 1.00 6.37 216 GLY B N 1
ATOM 4021 C CA . GLY B 1 216 ? 2.697 7.486 36.387 1.00 12.45 216 GLY B CA 1
ATOM 4022 C C . GLY B 1 216 ? 1.541 6.618 35.918 1.00 22.52 216 GLY B C 1
ATOM 4023 O O . GLY B 1 216 ? 1.297 6.464 34.719 1.00 22.39 216 GLY B O 1
ATOM 4024 N N . THR B 1 217 ? 0.809 6.031 36.860 1.00 22.97 217 THR B N 1
ATOM 4025 C CA . THR B 1 217 ? -0.331 5.179 36.554 1.00 19.02 217 THR B CA 1
ATOM 4026 C C . THR B 1 217 ? -1.620 5.880 36.985 1.00 13.78 217 THR B C 1
ATOM 4027 O O . THR B 1 217 ? -1.649 6.403 38.100 1.00 13.55 217 THR B O 1
ATOM 4031 N N . THR B 1 218 ? -2.628 5.877 36.131 1.00 8.19 218 THR B N 1
ATOM 4032 C CA . THR B 1 218 ? -3.905 6.553 36.342 1.00 2.41 218 THR B CA 1
ATOM 4033 C C . THR B 1 218 ? -4.812 5.878 37.355 1.00 8.37 218 THR B C 1
ATOM 4034 O O . THR B 1 218 ? -5.339 6.507 38.280 1.00 7.99 218 THR B O 1
ATOM 4038 N N . LEU B 1 219 ? -5.026 4.572 37.196 1.00 16.10 219 LEU B N 1
ATOM 4039 C CA . LEU B 1 219 ? -6.000 3.889 38.029 1.00 15.17 219 LEU B CA 1
ATOM 4040 C C . LEU B 1 219 ? -5.411 3.088 39.184 1.00 16.62 219 LEU B C 1
ATOM 4041 O O . LEU B 1 219 ? -4.199 2.993 39.376 1.00 18.80 219 LEU B O 1
ATOM 4046 N N . ILE B 1 220 ? -6.342 2.517 39.932 1.00 11.41 220 ILE B N 1
ATOM 4047 C CA . ILE B 1 220 ? -6.031 1.607 41.025 1.00 15.01 220 ILE B CA 1
ATOM 4048 C C . ILE B 1 220 ? -6.181 0.174 40.514 1.00 17.33 220 ILE B C 1
ATOM 4049 O O . ILE B 1 220 ? -7.300 -0.283 40.264 1.00 16.22 220 ILE B O 1
ATOM 4054 N N . LEU B 1 221 ? -5.065 -0.522 40.339 1.00 11.74 221 LEU B N 1
ATOM 4055 C CA . LEU B 1 221 ? -5.062 -1.919 39.918 1.00 6.03 221 LEU B CA 1
ATOM 4056 C C . LEU B 1 221 ? -4.878 -2.841 41.123 1.00 12.94 221 LEU B C 1
ATOM 4057 O O . LEU B 1 221 ? -3.772 -2.992 41.648 1.00 19.08 221 LEU B O 1
ATOM 4062 N N . LEU B 1 222 ? -5.981 -3.450 41.561 1.00 12.80 222 LEU B N 1
ATOM 4063 C CA . LEU B 1 222 ? -5.980 -4.388 42.666 1.00 14.99 222 LEU B CA 1
ATOM 4064 C C . LEU B 1 222 ? -6.288 -5.790 42.148 1.00 21.12 222 LEU B C 1
ATOM 4065 O O . LEU B 1 222 ? -6.631 -5.933 40.974 1.00 28.26 222 LEU B O 1
ATOM 4070 N N . ASP B 1 223 ? -6.164 -6.786 43.014 1.00 24.80 223 ASP B N 1
ATOM 4071 C CA . ASP B 1 223 ? -6.381 -8.177 42.629 1.00 24.86 223 ASP B CA 1
ATOM 4072 C C . ASP B 1 223 ? -7.863 -8.508 42.467 1.00 25.66 223 ASP B C 1
ATOM 4073 O O . ASP B 1 223 ? -8.710 -7.983 43.188 1.00 15.47 223 ASP B O 1
ATOM 4078 N N . ASP B 1 224 ? -8.137 -9.380 41.508 1.00 27.62 224 ASP B N 1
ATOM 4079 C CA . ASP B 1 224 ? -9.470 -9.774 41.075 1.00 24.71 224 ASP B CA 1
ATOM 4080 C C . ASP B 1 224 ? -10.452 -9.938 42.231 1.00 24.88 224 ASP B C 1
ATOM 4081 O O . ASP B 1 224 ? -11.569 -9.428 42.172 1.00 18.51 224 ASP B O 1
ATOM 4086 N N . GLU B 1 225 ? -10.026 -10.641 43.270 1.00 29.60 225 GLU B N 1
ATOM 4087 C CA . GLU B 1 225 ? -10.858 -10.887 44.440 1.00 29.51 225 GLU B CA 1
ATOM 4088 C C . GLU B 1 225 ? -11.232 -9.598 45.154 1.00 29.72 225 GLU B C 1
ATOM 4089 O O . GLU B 1 225 ? -12.290 -9.487 45.763 1.00 33.76 225 GLU B O 1
ATOM 4095 N N . ILE B 1 226 ? -10.349 -8.605 45.083 1.00 28.37 226 ILE B N 1
ATOM 4096 C CA . ILE B 1 226 ? -10.602 -7.315 45.722 1.00 28.22 226 ILE B CA 1
ATOM 4097 C C . ILE B 1 226 ? -11.474 -6.425 44.839 1.00 29.02 226 ILE B C 1
ATOM 4098 O O . ILE B 1 226 ? -12.291 -5.651 45.326 1.00 21.38 226 ILE B O 1
ATOM 4103 N N . VAL B 1 227 ? -11.303 -6.531 43.521 1.00 30.28 227 VAL B N 1
ATOM 4104 C CA . VAL B 1 227 ? -12.101 -5.730 42.593 1.00 31.25 227 VAL B CA 1
ATOM 4105 C C . VAL B 1 227 ? -13.536 -6.239 42.501 1.00 28.45 227 VAL B C 1
ATOM 4106 O O . VAL B 1 227 ? -14.474 -5.464 42.310 1.00 34.28 227 VAL B O 1
ATOM 4110 N N . SER B 1 228 ? -13.725 -7.546 42.655 1.00 25.46 228 SER B N 1
ATOM 4111 C CA . SER B 1 228 ? -15.061 -8.130 42.619 1.00 16.88 228 SER B CA 1
ATOM 4112 C C . SER B 1 228 ? -15.859 -7.708 43.845 1.00 21.73 228 SER B C 1
ATOM 4113 O O . SER B 1 228 ? -17.045 -7.398 43.747 1.00 31.83 228 SER B O 1
ATOM 4116 N N . ALA B 1 229 ? -15.171 -7.710 44.987 1.00 14.54 229 ALA B N 1
ATOM 4117 C CA . ALA B 1 229 ? -15.827 -7.350 46.240 1.00 17.29 229 ALA B CA 1
ATOM 4118 C C . ALA B 1 229 ? -16.290 -5.899 46.196 1.00 17.65 229 ALA B C 1
ATOM 4119 O O . ALA B 1 229 ? -17.244 -5.503 46.864 1.00 17.52 229 ALA B O 1
ATOM 4121 N N . TYR B 1 230 ? -15.586 -5.107 45.388 1.00 18.08 230 TYR B N 1
ATOM 4122 C CA . TYR B 1 230 ? -15.917 -3.689 45.327 1.00 16.48 230 TYR B CA 1
ATOM 4123 C C . TYR B 1 230 ? -17.149 -3.461 44.461 1.00 8.28 230 TYR B C 1
ATOM 4124 O O . TYR B 1 230 ? -18.124 -2.846 44.908 1.00 9.20 230 TYR B O 1
ATOM 4133 N N . TYR B 1 231 ? -17.083 -3.953 43.230 1.00 6.64 231 TYR B N 1
ATOM 4134 C CA . TYR B 1 231 ? -18.163 -3.722 42.271 1.00 15.76 231 TYR B CA 1
ATOM 4135 C C . TYR B 1 231 ? -19.428 -4.473 42.650 1.00 19.73 231 TYR B C 1
ATOM 4136 O O . TYR B 1 231 ? -20.517 -4.176 42.159 1.00 24.02 231 TYR B O 1
ATOM 4145 N N . GLU B 1 232 ? -19.297 -5.425 43.568 1.00 26.11 232 GLU B N 1
ATOM 4146 C CA . GLU B 1 232 ? -20.452 -6.140 44.102 1.00 29.48 232 GLU B CA 1
ATOM 4147 C C . GLU B 1 232 ? -21.329 -5.226 44.946 1.00 31.13 232 GLU B C 1
ATOM 4148 O O . GLU B 1 232 ? -22.413 -5.626 45.383 1.00 42.01 232 GLU B O 1
ATOM 4154 N N . GLN B 1 233 ? -20.871 -4.005 45.195 1.00 30.79 233 GLN B N 1
ATOM 4155 C CA . GLN B 1 233 ? -21.618 -3.023 45.970 1.00 33.10 233 GLN B CA 1
ATOM 4156 C C . GLN B 1 233 ? -21.907 -1.791 45.110 1.00 32.26 233 GLN B C 1
ATOM 4157 O O . GLN B 1 233 ? -22.424 -0.797 45.610 1.00 26.50 233 GLN B O 1
ATOM 4163 N N . VAL B 1 234 ? -21.574 -1.890 43.828 1.00 39.28 234 VAL B N 1
ATOM 4164 C CA . VAL B 1 234 ? -21.900 -0.862 42.848 1.00 37.87 234 VAL B CA 1
ATOM 4165 C C . VAL B 1 234 ? -23.084 -1.309 41.988 1.00 40.65 234 VAL B C 1
ATOM 4166 O O . VAL B 1 234 ? -22.946 -2.225 41.168 1.00 34.92 234 VAL B O 1
ATOM 4170 N N . SER B 1 235 ? -24.237 -0.655 42.181 1.00 38.86 235 SER B N 1
ATOM 4171 C CA . SER B 1 235 ? -25.446 -1.011 41.450 1.00 37.13 235 SER B CA 1
ATOM 4172 C C . SER B 1 235 ? -25.236 -0.983 39.943 1.00 36.01 235 SER B C 1
ATOM 4173 O O . SER B 1 235 ? -24.706 -0.012 39.402 1.00 45.49 235 SER B O 1
ATOM 4176 N N . GLY B 1 236 ? -25.655 -2.048 39.253 1.00 26.97 236 GLY B N 1
ATOM 4177 C CA . GLY B 1 236 ? -25.580 -2.078 37.805 1.00 20.36 236 GLY B CA 1
ATOM 4178 C C . GLY B 1 236 ? -24.182 -2.163 37.258 1.00 20.47 236 GLY B C 1
ATOM 4179 O O . GLY B 1 236 ? -23.963 -2.006 36.053 1.00 27.67 236 GLY B O 1
ATOM 4180 N N . ALA B 1 237 ? -23.194 -2.416 38.116 1.00 19.69 237 ALA B N 1
ATOM 4181 C CA . ALA B 1 237 ? -21.831 -2.556 37.597 1.00 20.21 237 ALA B CA 1
ATOM 4182 C C . ALA B 1 237 ? -21.729 -3.804 36.729 1.00 23.66 237 ALA B C 1
ATOM 4183 O O . ALA B 1 237 ? -22.418 -4.799 36.974 1.00 32.67 237 ALA B O 1
ATOM 4185 N N . GLN B 1 238 ? -20.876 -3.784 35.706 1.00 16.53 238 GLN B N 1
ATOM 4186 C CA . GLN B 1 238 ? -20.734 -4.969 34.865 1.00 18.45 238 GLN B CA 1
ATOM 4187 C C . GLN B 1 238 ? -19.333 -5.085 34.263 1.00 21.00 238 GLN B C 1
ATOM 4188 O O . GLN B 1 238 ? -18.741 -4.129 33.759 1.00 10.70 238 GLN B O 1
ATOM 4194 N N . GLU B 1 239 ? -18.781 -6.296 34.315 1.00 24.15 239 GLU B N 1
ATOM 4195 C CA . GLU B 1 239 ? -17.442 -6.543 33.792 1.00 31.86 239 GLU B CA 1
ATOM 4196 C C . GLU B 1 239 ? -17.475 -6.614 32.270 1.00 35.07 239 GLU B C 1
ATOM 4197 O O . GLU B 1 239 ? -17.531 -7.710 31.712 1.00 40.82 239 GLU B O 1
ATOM 4203 N N . SER B 1 240 ? -17.449 -5.456 31.631 1.00 38.20 240 SER B N 1
ATOM 4204 C CA . SER B 1 240 ? -17.539 -5.375 30.180 1.00 42.61 240 SER B CA 1
ATOM 4205 C C . SER B 1 240 ? -16.259 -5.790 29.468 1.00 50.54 240 SER B C 1
ATOM 4206 O O . SER B 1 240 ? -15.254 -5.069 29.450 1.00 63.43 240 SER B O 1
ATOM 4209 N N . TYR B 1 241 ? -16.281 -6.961 28.838 1.00 53.77 241 TYR B N 1
ATOM 4210 C CA . TYR B 1 241 ? -15.103 -7.420 28.103 1.00 56.33 241 TYR B CA 1
ATOM 4211 C C . TYR B 1 241 ? -14.941 -6.666 26.788 1.00 50.08 241 TYR B C 1
ATOM 4212 O O . TYR B 1 241 ? -14.014 -6.971 26.030 1.00 47.67 241 TYR B O 1
ATOM 4221 N N . GLU B 1 242 ? -15.799 -5.706 26.526 1.00 46.68 242 GLU B N 1
ATOM 4222 C CA . GLU B 1 242 ? -15.768 -4.855 25.349 1.00 44.36 242 GLU B CA 1
ATOM 4223 C C . GLU B 1 242 ? -15.116 -3.514 25.666 1.00 34.43 242 GLU B C 1
ATOM 4224 O O . GLU B 1 242 ? -14.433 -2.915 24.828 1.00 33.37 242 GLU B O 1
ATOM 4230 N N . ALA B 1 243 ? -15.352 -3.043 26.893 1.00 30.25 243 ALA B N 1
ATOM 4231 C CA . ALA B 1 243 ? -14.805 -1.756 27.308 1.00 32.87 243 ALA B CA 1
ATOM 4232 C C . ALA B 1 243 ? -13.498 -1.968 28.075 1.00 30.44 243 ALA B C 1
ATOM 4233 O O . ALA B 1 243 ? -12.989 -1.016 28.663 1.00 32.65 243 ALA B O 1
ATOM 4235 N N . GLY B 1 244 ? -12.989 -3.194 28.066 1.00 30.19 244 GLY B N 1
ATOM 4236 C CA . GLY B 1 244 ? -11.757 -3.554 28.730 1.00 32.37 244 GLY B CA 1
ATOM 4237 C C . GLY B 1 244 ? -11.722 -3.269 30.216 1.00 35.79 244 GLY B C 1
ATOM 4238 O O . GLY B 1 244 ? -10.747 -2.703 30.743 1.00 36.64 244 GLY B O 1
ATOM 4239 N N . GLY B 1 245 ? -12.783 -3.627 30.931 1.00 31.84 245 GLY B N 1
ATOM 4240 C CA . GLY B 1 245 ? -12.838 -3.372 32.362 1.00 22.69 245 GLY B CA 1
ATOM 4241 C C . GLY B 1 245 ? -14.263 -3.357 32.887 1.00 22.25 245 GLY B C 1
ATOM 4242 O O . GLY B 1 245 ? -15.183 -3.776 32.191 1.00 19.54 245 GLY B O 1
ATOM 4243 N N . TYR B 1 246 ? -14.403 -2.862 34.106 1.00 19.58 246 TYR B N 1
ATOM 4244 C CA . TYR B 1 246 ? -15.649 -2.717 34.826 1.00 18.14 246 TYR B CA 1
ATOM 4245 C C . TYR B 1 246 ? -16.271 -1.342 34.593 1.00 24.09 246 TYR B C 1
ATOM 4246 O O . TYR B 1 246 ? -15.576 -0.330 34.608 1.00 17.13 246 TYR B O 1
ATOM 4255 N N . VAL B 1 247 ? -17.579 -1.299 34.375 1.00 26.59 247 VAL B N 1
ATOM 4256 C CA . VAL B 1 247 ? -18.292 -0.054 34.128 1.00 18.96 247 VAL B CA 1
ATOM 4257 C C . VAL B 1 247 ? -19.630 -0.047 34.859 1.00 17.60 247 VAL B C 1
ATOM 4258 O O . VAL B 1 247 ? -20.089 -1.077 35.369 1.00 17.41 247 VAL B O 1
ATOM 4262 N N . PHE B 1 248 ? -20.237 1.132 34.893 1.00 12.76 248 PHE B N 1
ATOM 4263 C CA . PHE B 1 248 ? -21.496 1.394 35.561 1.00 14.85 248 PHE B CA 1
ATOM 4264 C C . PHE B 1 248 ? -22.090 2.697 35.032 1.00 20.94 248 PHE B C 1
ATOM 4265 O O . PHE B 1 248 ? -21.479 3.348 34.185 1.00 22.90 248 PHE B O 1
ATOM 4273 N N . SER B 1 249 ? -23.265 3.058 35.533 1.00 27.87 249 SER B N 1
ATOM 4274 C CA . SER B 1 249 ? -23.926 4.297 35.148 1.00 34.93 249 SER B CA 1
ATOM 4275 C C . SER B 1 249 ? -23.234 5.492 35.794 1.00 36.69 249 SER B C 1
ATOM 4276 O O . SER B 1 249 ? -22.970 5.493 37.000 1.00 22.01 249 SER B O 1
ATOM 4279 N N . CYS B 1 250 ? -22.941 6.496 34.976 1.00 37.98 250 CYS B N 1
ATOM 4280 C CA . CYS B 1 250 ? -22.297 7.718 35.443 1.00 35.09 250 CYS B CA 1
ATOM 4281 C C . CYS B 1 250 ? -23.096 8.399 36.539 1.00 37.94 250 CYS B C 1
ATOM 4282 O O . CYS B 1 250 ? -22.530 9.066 37.408 1.00 54.49 250 CYS B O 1
ATOM 4285 N N . SER B 1 251 ? -24.410 8.223 36.495 1.00 37.00 251 SER B N 1
ATOM 4286 C CA . SER B 1 251 ? -25.274 8.814 37.510 1.00 38.51 251 SER B CA 1
ATOM 4287 C C . SER B 1 251 ? -25.019 8.187 38.878 1.00 35.12 251 SER B C 1
ATOM 4288 O O . SER B 1 251 ? -25.396 8.740 39.907 1.00 39.98 251 SER B O 1
ATOM 4291 N N . THR B 1 252 ? -24.373 7.030 38.864 1.00 32.70 252 THR B N 1
ATOM 4292 C CA . THR B 1 252 ? -24.081 6.251 40.054 1.00 33.13 252 THR B CA 1
ATOM 4293 C C . THR B 1 252 ? -22.966 6.861 40.899 1.00 28.81 252 THR B C 1
ATOM 4294 O O . THR B 1 252 ? -21.883 7.157 40.406 1.00 22.18 252 THR B O 1
ATOM 4298 N N . ASP B 1 253 ? -23.268 7.024 42.185 1.00 34.37 253 ASP B N 1
ATOM 4299 C CA . ASP B 1 253 ? -22.274 7.461 43.160 1.00 41.21 253 ASP B CA 1
ATOM 4300 C C . ASP B 1 253 ? -21.845 6.255 43.997 1.00 35.38 253 ASP B C 1
ATOM 4301 O O . ASP B 1 253 ? -22.393 5.943 45.048 1.00 32.16 253 ASP B O 1
ATOM 4306 N N . LEU B 1 254 ? -20.841 5.584 43.454 1.00 26.89 254 LEU B N 1
ATOM 4307 C CA . LEU B 1 254 ? -20.225 4.403 44.039 1.00 26.02 254 LEU B CA 1
ATOM 4308 C C . LEU B 1 254 ? -19.686 4.746 45.425 1.00 24.81 254 LEU B C 1
ATOM 4309 O O . LEU B 1 254 ? -19.619 5.932 45.785 1.00 21.24 254 LEU B O 1
ATOM 4314 N N . PRO B 1 255 ? -19.337 3.758 46.237 1.00 22.97 255 PRO B N 1
ATOM 4315 C CA . PRO B 1 255 ? -18.867 4.038 47.599 1.00 28.76 255 PRO B CA 1
ATOM 4316 C C . PRO B 1 255 ? -17.375 4.327 47.676 1.00 27.24 255 PRO B C 1
ATOM 4317 O O . PRO B 1 255 ? -16.621 4.024 46.749 1.00 23.67 255 PRO B O 1
ATOM 4321 N N . ASP B 1 256 ? -16.953 4.918 48.796 1.00 23.13 256 ASP B N 1
ATOM 4322 C CA . ASP B 1 256 ? -15.531 5.194 48.956 1.00 24.38 256 ASP B CA 1
ATOM 4323 C C . ASP B 1 256 ? -14.745 3.881 49.027 1.00 22.37 256 ASP B C 1
ATOM 4324 O O . ASP B 1 256 ? -15.293 2.815 49.301 1.00 10.50 256 ASP B O 1
ATOM 4329 N N . PHE B 1 257 ? -13.447 4.003 48.780 1.00 22.74 257 PHE B N 1
ATOM 4330 C CA . PHE B 1 257 ? -12.523 2.884 48.923 1.00 22.43 257 PHE B CA 1
ATOM 4331 C C . PHE B 1 257 ? -11.466 3.256 49.959 1.00 20.99 257 PHE B C 1
ATOM 4332 O O . PHE B 1 257 ? -10.812 4.297 49.822 1.00 21.98 257 PHE B O 1
ATOM 4340 N N . THR B 1 258 ? -11.314 2.428 50.990 1.00 16.79 258 THR B N 1
ATOM 4341 C CA . THR B 1 258 ? -10.337 2.736 52.023 1.00 17.79 258 THR B CA 1
ATOM 4342 C C . THR B 1 258 ? -9.207 1.695 52.062 1.00 16.92 258 THR B C 1
ATOM 4343 O O . THR B 1 258 ? -9.487 0.497 52.088 1.00 21.08 258 THR B O 1
ATOM 4347 N N . VAL B 1 259 ? -7.983 2.203 52.070 1.00 16.23 259 VAL B N 1
ATOM 4348 C CA . VAL B 1 259 ? -6.765 1.449 52.269 1.00 17.31 259 VAL B CA 1
ATOM 4349 C C . VAL B 1 259 ? -6.273 1.682 53.697 1.00 22.58 259 VAL B C 1
ATOM 4350 O O . VAL B 1 259 ? -5.940 2.821 54.043 1.00 22.82 259 VAL B O 1
ATOM 4354 N N . VAL B 1 260 ? -6.241 0.645 54.524 1.00 23.07 260 VAL B N 1
ATOM 4355 C CA . VAL B 1 260 ? -5.839 0.825 55.918 1.00 24.11 260 VAL B CA 1
ATOM 4356 C C . VAL B 1 260 ? -4.325 0.729 56.077 1.00 28.38 260 VAL B C 1
ATOM 4357 O O . VAL B 1 260 ? -3.744 -0.328 55.825 1.00 35.81 260 VAL B O 1
ATOM 4361 N N . ILE B 1 261 ? -3.693 1.827 56.480 1.00 27.55 261 ILE B N 1
ATOM 4362 C CA . ILE B 1 261 ? -2.249 1.870 56.697 1.00 30.75 261 ILE B CA 1
ATOM 4363 C C . ILE B 1 261 ? -1.940 1.989 58.187 1.00 31.24 261 ILE B C 1
ATOM 4364 O O . ILE B 1 261 ? -1.808 3.099 58.713 1.00 29.36 261 ILE B O 1
ATOM 4369 N N . GLY B 1 262 ? -1.820 0.850 58.860 1.00 28.97 262 GLY B N 1
ATOM 4370 C CA . GLY B 1 262 ? -1.586 0.818 60.296 1.00 22.62 262 GLY B CA 1
ATOM 4371 C C . GLY B 1 262 ? -2.811 1.344 61.038 1.00 22.59 262 GLY B C 1
ATOM 4372 O O . GLY B 1 262 ? -3.827 0.660 61.155 1.00 22.44 262 GLY B O 1
ATOM 4373 N N . ASP B 1 263 ? -2.706 2.571 61.537 1.00 26.35 263 ASP B N 1
ATOM 4374 C CA . ASP B 1 263 ? -3.819 3.232 62.191 1.00 23.86 263 ASP B CA 1
ATOM 4375 C C . ASP B 1 263 ? -4.533 4.174 61.223 1.00 17.42 263 ASP B C 1
ATOM 4376 O O . ASP B 1 263 ? -5.720 4.443 61.371 1.00 24.81 263 ASP B O 1
ATOM 4381 N N . TYR B 1 264 ? -3.786 4.660 60.246 1.00 17.49 264 TYR B N 1
ATOM 4382 C CA . TYR B 1 264 ? -4.286 5.615 59.271 1.00 21.88 264 TYR B CA 1
ATOM 4383 C C . TYR B 1 264 ? -5.241 4.975 58.273 1.00 23.46 264 TYR B C 1
ATOM 4384 O O . TYR B 1 264 ? -5.024 3.878 57.773 1.00 22.30 264 TYR B O 1
ATOM 4393 N N . LYS B 1 265 ? -6.325 5.687 57.987 1.00 22.82 265 LYS B N 1
ATOM 4394 C CA . LYS B 1 265 ? -7.257 5.234 56.962 1.00 27.98 265 LYS B CA 1
ATOM 4395 C C . LYS B 1 265 ? -7.165 6.171 55.760 1.00 25.96 265 LYS B C 1
ATOM 4396 O O . LYS B 1 265 ? -7.687 7.299 55.812 1.00 28.64 265 LYS B O 1
ATOM 4402 N N . ALA B 1 266 ? -6.497 5.712 54.703 1.00 20.92 266 ALA B N 1
ATOM 4403 C CA . ALA B 1 266 ? -6.407 6.492 53.471 1.00 19.42 266 ALA B CA 1
ATOM 4404 C C . ALA B 1 266 ? -7.697 6.311 52.673 1.00 22.35 266 ALA B C 1
ATOM 4405 O O . ALA B 1 266 ? -7.930 5.265 52.062 1.00 11.32 266 ALA B O 1
ATOM 4407 N N . VAL B 1 267 ? -8.544 7.341 52.693 1.00 19.36 267 VAL B N 1
ATOM 4408 C CA . VAL B 1 267 ? -9.845 7.213 52.047 1.00 22.29 267 VAL B CA 1
ATOM 4409 C C . VAL B 1 267 ? -9.887 7.823 50.651 1.00 21.44 267 VAL B C 1
ATOM 4410 O O . VAL B 1 267 ? -9.532 8.987 50.445 1.00 10.36 267 VAL B O 1
ATOM 4414 N N . VAL B 1 268 ? -10.320 6.996 49.700 1.00 16.43 268 VAL B N 1
ATOM 4415 C CA . VAL B 1 268 ? -10.564 7.453 48.341 1.00 16.43 268 VAL B CA 1
ATOM 4416 C C . VAL B 1 268 ? -12.074 7.648 48.197 1.00 18.57 268 VAL B C 1
ATOM 4417 O O . VAL B 1 268 ? -12.806 6.671 48.401 1.00 11.32 268 VAL B O 1
ATOM 4421 N N . PRO B 1 269 ? -12.492 8.870 47.892 1.00 19.39 269 PRO B N 1
ATOM 4422 C CA . PRO B 1 269 ? -13.914 9.230 47.835 1.00 15.85 269 PRO B CA 1
ATOM 4423 C C . PRO B 1 269 ? -14.592 8.577 46.631 1.00 11.27 269 PRO B C 1
ATOM 4424 O O . PRO B 1 269 ? -13.970 8.428 45.582 1.00 9.04 269 PRO B O 1
ATOM 4428 N N . GLY B 1 270 ? -15.851 8.194 46.811 1.00 15.77 270 GLY B N 1
ATOM 4429 C CA . GLY B 1 270 ? -16.586 7.492 45.767 1.00 14.29 270 GLY B CA 1
ATOM 4430 C C . GLY B 1 270 ? -16.513 8.228 44.447 1.00 14.57 270 GLY B C 1
ATOM 4431 O O . GLY B 1 270 ? -16.337 7.608 43.395 1.00 15.91 270 GLY B O 1
ATOM 4432 N N . LYS B 1 271 ? -16.629 9.550 44.520 1.00 18.34 271 LYS B N 1
ATOM 4433 C CA . LYS B 1 271 ? -16.564 10.414 43.345 1.00 17.65 271 LYS B CA 1
ATOM 4434 C C . LYS B 1 271 ? -15.403 10.054 42.428 1.00 20.71 271 LYS B C 1
ATOM 4435 O O . LYS B 1 271 ? -15.597 9.961 41.216 1.00 18.77 271 LYS B O 1
ATOM 4441 N N . TYR B 1 272 ? -14.211 9.852 42.988 1.00 22.11 272 TYR B N 1
ATOM 4442 C CA . TYR B 1 272 ? -13.014 9.559 42.195 1.00 15.49 272 TYR B CA 1
ATOM 4443 C C . TYR B 1 272 ? -13.040 8.172 41.572 1.00 8.09 272 TYR B C 1
ATOM 4444 O O . TYR B 1 272 ? -12.404 7.930 40.554 1.00 5.02 272 TYR B O 1
ATOM 4453 N N . ILE B 1 273 ? -13.759 7.213 42.159 1.00 16.41 273 ILE B N 1
ATOM 4454 C CA . ILE B 1 273 ? -13.788 5.901 41.511 1.00 22.21 273 ILE B CA 1
ATOM 4455 C C . ILE B 1 273 ? -14.582 5.964 40.210 1.00 28.01 273 ILE B C 1
ATOM 4456 O O . ILE B 1 273 ? -14.512 5.081 39.352 1.00 18.89 273 ILE B O 1
ATOM 4461 N N . ASN B 1 274 ? -15.364 7.030 40.048 1.00 27.93 274 ASN B N 1
ATOM 4462 C CA . ASN B 1 274 ? -16.075 7.225 38.785 1.00 18.50 274 ASN B CA 1
ATOM 4463 C C . ASN B 1 274 ? -15.125 7.947 37.843 1.00 13.18 274 ASN B C 1
ATOM 4464 O O . ASN B 1 274 ? -15.090 9.174 37.799 1.00 18.68 274 ASN B O 1
ATOM 4469 N N . TYR B 1 275 ? -14.330 7.167 37.114 1.00 16.44 275 TYR B N 1
ATOM 4470 C CA . TYR B 1 275 ? -13.257 7.736 36.310 1.00 17.96 275 TYR B CA 1
ATOM 4471 C C . TYR B 1 275 ? -13.739 8.614 35.165 1.00 23.68 275 TYR B C 1
ATOM 4472 O O . TYR B 1 275 ? -13.597 9.839 35.216 1.00 29.61 275 TYR B O 1
ATOM 4481 N N . ALA B 1 276 ? -14.302 8.004 34.122 1.00 23.94 276 ALA B N 1
ATOM 4482 C CA . ALA B 1 276 ? -14.697 8.761 32.938 1.00 27.57 276 ALA B CA 1
ATOM 4483 C C . ALA B 1 276 ? -15.788 8.059 32.143 1.00 29.47 276 ALA B C 1
ATOM 4484 O O . ALA B 1 276 ? -16.040 6.863 32.330 1.00 23.99 276 ALA B O 1
ATOM 4486 N N . PRO B 1 277 ? -16.450 8.793 31.239 1.00 32.57 277 PRO B N 1
ATOM 4487 C CA . PRO B 1 277 ? -17.446 8.184 30.352 1.00 34.88 277 PRO B CA 1
ATOM 4488 C C . PRO B 1 277 ? -16.759 7.204 29.404 1.00 33.70 277 PRO B C 1
ATOM 4489 O O . PRO B 1 277 ? -15.681 7.475 28.876 1.00 40.03 277 PRO B O 1
ATOM 4493 N N . VAL B 1 278 ? -17.366 6.050 29.168 1.00 32.66 278 VAL B N 1
ATOM 4494 C CA . VAL B 1 278 ? -16.715 5.037 28.328 1.00 36.64 278 VAL B CA 1
ATOM 4495 C C . VAL B 1 278 ? -16.480 5.536 26.910 1.00 38.55 278 VAL B C 1
ATOM 4496 O O . VAL B 1 278 ? -15.656 4.990 26.177 1.00 33.89 278 VAL B O 1
ATOM 4500 N N . SER B 1 279 ? -17.195 6.583 26.521 1.00 38.44 279 SER B N 1
ATOM 4501 C CA . SER B 1 279 ? -17.009 7.235 25.236 1.00 40.79 279 SER B CA 1
ATOM 4502 C C . SER B 1 279 ? -17.453 8.696 25.299 1.00 45.69 279 SER B C 1
ATOM 4503 O O . SER B 1 279 ? -18.103 9.114 26.260 1.00 24.93 279 SER B O 1
ATOM 4506 N N . THR B 1 280 ? -17.101 9.453 24.266 1.00 51.65 280 THR B N 1
ATOM 4507 C CA . THR B 1 280 ? -17.452 10.862 24.164 1.00 60.42 280 THR B CA 1
ATOM 4508 C C . THR B 1 280 ? -18.919 11.123 24.504 1.00 59.99 280 THR B C 1
ATOM 4509 O O . THR B 1 280 ? -19.808 10.953 23.665 1.00 61.35 280 THR B O 1
ATOM 4513 N N . GLY B 1 281 ? -19.184 11.552 25.737 1.00 57.32 281 GLY B N 1
ATOM 4514 C CA . GLY B 1 281 ? -20.535 11.858 26.162 1.00 55.69 281 GLY B CA 1
ATOM 4515 C C . GLY B 1 281 ? -21.412 10.638 26.345 1.00 54.04 281 GLY B C 1
ATOM 4516 O O . GLY B 1 281 ? -22.611 10.674 26.057 1.00 59.01 281 GLY B O 1
ATOM 4517 N N . SER B 1 282 ? -20.832 9.541 26.829 1.00 47.82 282 SER B N 1
ATOM 4518 C CA . SER B 1 282 ? -21.616 8.337 27.073 1.00 39.52 282 SER B CA 1
ATOM 4519 C C . SER B 1 282 ? -22.325 8.426 28.422 1.00 39.16 282 SER B C 1
ATOM 4520 O O . SER B 1 282 ? -22.006 9.284 29.251 1.00 51.02 282 SER B O 1
ATOM 4523 N N . SER B 1 283 ? -23.293 7.548 28.645 1.00 35.10 283 SER B N 1
ATOM 4524 C CA . SER B 1 283 ? -23.969 7.553 29.942 1.00 32.84 283 SER B CA 1
ATOM 4525 C C . SER B 1 283 ? -23.473 6.399 30.810 1.00 28.47 283 SER B C 1
ATOM 4526 O O . SER B 1 283 ? -23.830 6.287 31.981 1.00 29.45 283 SER B O 1
ATOM 4529 N N . THR B 1 284 ? -22.646 5.545 30.225 1.00 27.13 284 THR B N 1
ATOM 4530 C CA . THR B 1 284 ? -22.021 4.458 30.974 1.00 28.91 284 THR B CA 1
ATOM 4531 C C . THR B 1 284 ? -20.591 4.866 31.312 1.00 32.35 284 THR B C 1
ATOM 4532 O O . THR B 1 284 ? -19.834 5.259 30.420 1.00 38.02 284 THR B O 1
ATOM 4536 N N . CYS B 1 285 ? -20.214 4.788 32.591 1.00 27.57 285 CYS B N 1
ATOM 4537 C CA . CYS B 1 285 ? -18.885 5.253 32.977 1.00 22.30 285 CYS B CA 1
ATOM 4538 C C . CYS B 1 285 ? -17.947 4.134 33.408 1.00 21.51 285 CYS B C 1
ATOM 4539 O O . CYS B 1 285 ? -18.348 3.098 33.937 1.00 30.66 285 CYS B O 1
ATOM 4542 N N . TYR B 1 286 ? -16.659 4.366 33.169 1.00 21.51 286 TYR B N 1
ATOM 4543 C CA . TYR B 1 286 ? -15.606 3.414 33.509 1.00 23.51 286 TYR B CA 1
ATOM 4544 C C . TYR B 1 286 ? -15.146 3.596 34.951 1.00 23.90 286 TYR B C 1
ATOM 4545 O O . TYR B 1 286 ? -14.909 4.724 35.391 1.00 34.77 286 TYR B O 1
ATOM 4554 N N . GLY B 1 287 ? -15.030 2.501 35.700 1.00 21.11 287 GLY B N 1
ATOM 4555 C CA . GLY B 1 287 ? -14.623 2.527 37.093 1.00 18.09 287 GLY B CA 1
ATOM 4556 C C . GLY B 1 287 ? -13.152 2.823 37.306 1.00 19.37 287 GLY B C 1
ATOM 4557 O O . GLY B 1 287 ? -12.308 2.451 36.487 1.00 16.12 287 GLY B O 1
ATOM 4558 N N . GLY B 1 288 ? -12.829 3.494 38.409 1.00 20.19 288 GLY B N 1
ATOM 4559 C CA . GLY B 1 288 ? -11.471 3.859 38.767 1.00 18.22 288 GLY B CA 1
ATOM 4560 C C . GLY B 1 288 ? -10.639 2.696 39.283 1.00 21.92 288 GLY B C 1
ATOM 4561 O O . GLY B 1 288 ? -9.412 2.696 39.163 1.00 21.25 288 GLY B O 1
ATOM 4562 N N . ILE B 1 289 ? -11.291 1.697 39.865 1.00 21.60 289 ILE B N 1
ATOM 4563 C CA . ILE B 1 289 ? -10.638 0.473 40.299 1.00 17.16 289 ILE B CA 1
ATOM 4564 C C . ILE B 1 289 ? -10.828 -0.633 39.259 1.00 16.66 289 ILE B C 1
ATOM 4565 O O . ILE B 1 289 ? -11.950 -0.987 38.897 1.00 11.18 289 ILE B O 1
ATOM 4570 N N . GLN B 1 290 ? -9.721 -1.185 38.778 1.00 14.94 290 GLN B N 1
ATOM 4571 C CA . GLN B 1 290 ? -9.806 -2.295 37.836 1.00 22.68 290 GLN B CA 1
ATOM 4572 C C . GLN B 1 290 ? -8.869 -3.420 38.292 1.00 29.17 290 GLN B C 1
ATOM 4573 O O . GLN B 1 290 ? -8.335 -3.370 39.398 1.00 23.64 290 GLN B O 1
ATOM 4579 N N . SER B 1 291 ? -8.673 -4.425 37.447 1.00 35.08 291 SER B N 1
ATOM 4580 C CA . SER B 1 291 ? -7.877 -5.599 37.773 1.00 35.80 291 SER B CA 1
ATOM 4581 C C . SER B 1 291 ? -6.420 -5.452 37.378 1.00 32.01 291 SER B C 1
ATOM 4582 O O . SER B 1 291 ? -6.072 -4.594 36.578 1.00 43.02 291 SER B O 1
ATOM 4585 N N . ASN B 1 292 ? -5.575 -6.306 37.946 1.00 33.09 292 ASN B N 1
ATOM 4586 C CA . ASN B 1 292 ? -4.156 -6.243 37.661 1.00 36.74 292 ASN B CA 1
ATOM 4587 C C . ASN B 1 292 ? -3.625 -7.490 36.958 1.00 37.63 292 ASN B C 1
ATOM 4588 O O . ASN B 1 292 ? -2.408 -7.547 36.715 1.00 40.91 292 ASN B O 1
ATOM 4593 N N . SER B 1 293 ? -4.507 -8.433 36.665 1.00 37.65 293 SER B N 1
ATOM 4594 C CA . SER B 1 293 ? -4.229 -9.720 36.049 1.00 37.00 293 SER B CA 1
ATOM 4595 C C . SER B 1 293 ? -3.082 -9.668 35.041 1.00 36.72 293 SER B C 1
ATOM 4596 O O . SER B 1 293 ? -2.209 -10.538 35.018 1.00 52.78 293 SER B O 1
ATOM 4599 N N . GLY B 1 294 ? -3.088 -8.630 34.212 1.00 30.49 294 GLY B N 1
ATOM 4600 C CA . GLY B 1 294 ? -2.045 -8.467 33.215 1.00 29.00 294 GLY B CA 1
ATOM 4601 C C . GLY B 1 294 ? -0.650 -8.372 33.793 1.00 26.73 294 GLY B C 1
ATOM 4602 O O . GLY B 1 294 ? 0.337 -8.506 33.065 1.00 29.43 294 GLY B O 1
ATOM 4603 N N . LEU B 1 295 ? -0.527 -8.128 35.102 1.00 26.10 295 LEU B N 1
ATOM 4604 C CA . LEU B 1 295 ? 0.815 -8.032 35.680 1.00 28.49 295 LEU B CA 1
ATOM 4605 C C . LEU B 1 295 ? 0.884 -8.546 37.105 1.00 33.02 295 LEU B C 1
ATOM 4606 O O . LEU B 1 295 ? 1.934 -8.509 37.771 1.00 33.15 295 LEU B O 1
ATOM 4611 N N . GLY B 1 296 ? -0.205 -9.003 37.715 1.00 34.48 296 GLY B N 1
ATOM 4612 C CA . GLY B 1 296 ? -0.168 -9.510 39.074 1.00 35.59 296 GLY B CA 1
ATOM 4613 C C . GLY B 1 296 ? 0.340 -8.588 40.162 1.00 38.08 296 GLY B C 1
ATOM 4614 O O . GLY B 1 296 ? 0.192 -8.890 41.354 1.00 36.50 296 GLY B O 1
ATOM 4615 N N . LEU B 1 297 ? 0.952 -7.480 39.838 1.00 36.60 297 LEU B N 1
ATOM 4616 C CA . LEU B 1 297 ? 1.498 -6.424 40.658 1.00 33.09 297 LEU B CA 1
ATOM 4617 C C . LEU B 1 297 ? 0.414 -5.401 40.986 1.00 25.07 297 LEU B C 1
ATOM 4618 O O . LEU B 1 297 ? -0.082 -4.744 40.081 1.00 34.10 297 LEU B O 1
ATOM 4623 N N . SER B 1 298 ? 0.071 -5.296 42.262 1.00 22.25 298 SER B N 1
ATOM 4624 C CA . SER B 1 298 ? -0.926 -4.357 42.746 1.00 15.47 298 SER B CA 1
ATOM 4625 C C . SER B 1 298 ? -0.392 -2.934 42.622 1.00 14.25 298 SER B C 1
ATOM 4626 O O . SER B 1 298 ? 0.696 -2.663 43.128 1.00 16.34 298 SER B O 1
ATOM 4629 N N . ILE B 1 299 ? -1.137 -2.053 41.970 1.00 17.59 299 ILE B N 1
ATOM 4630 C CA . ILE B 1 299 ? -0.675 -0.678 41.789 1.00 12.83 299 ILE B CA 1
ATOM 4631 C C . ILE B 1 299 ? -1.668 0.334 42.335 1.00 14.67 299 ILE B C 1
ATOM 4632 O O . ILE B 1 299 ? -2.877 0.124 42.269 1.00 19.97 299 ILE B O 1
ATOM 4637 N N . LEU B 1 300 ? -1.134 1.426 42.872 1.00 11.97 300 LEU B N 1
ATOM 4638 C CA . LEU B 1 300 ? -1.950 2.505 43.419 1.00 10.59 300 LEU B CA 1
ATOM 4639 C C . LEU B 1 300 ? -1.562 3.825 42.775 1.00 14.12 300 LEU B C 1
ATOM 4640 O O . LEU B 1 300 ? -0.621 4.467 43.249 1.00 16.59 300 LEU B O 1
ATOM 4645 N N . GLY B 1 301 ? -2.244 4.255 41.706 1.00 13.56 301 GLY B N 1
ATOM 4646 C CA . GLY B 1 301 ? -1.777 5.463 41.058 1.00 17.42 301 GLY B CA 1
ATOM 4647 C C . GLY B 1 301 ? -2.761 6.509 40.639 1.00 17.50 301 GLY B C 1
ATOM 4648 O O . GLY B 1 301 ? -3.700 6.274 39.873 1.00 46.32 301 GLY B O 1
ATOM 4649 N N . ASP B 1 302 ? -2.582 7.742 41.100 1.00 20.83 302 ASP B N 1
ATOM 4650 C CA . ASP B 1 302 ? -3.369 8.885 40.653 1.00 8.41 302 ASP B CA 1
ATOM 4651 C C . ASP B 1 302 ? -4.768 8.846 41.243 1.00 10.73 302 ASP B C 1
ATOM 4652 O O . ASP B 1 302 ? -5.061 9.702 42.089 1.00 18.58 302 ASP B O 1
ATOM 4657 N N . VAL B 1 303 ? -5.610 7.900 40.835 1.00 11.14 303 VAL B N 1
ATOM 4658 C CA . VAL B 1 303 ? -6.959 7.822 41.405 1.00 11.90 303 VAL B CA 1
ATOM 4659 C C . VAL B 1 303 ? -6.892 7.773 42.931 1.00 9.18 303 VAL B C 1
ATOM 4660 O O . VAL B 1 303 ? -7.708 8.382 43.611 1.00 12.08 303 VAL B O 1
ATOM 4664 N N . PHE B 1 304 ? -5.899 7.054 43.445 1.00 13.92 304 PHE B N 1
ATOM 4665 C CA . PHE B 1 304 ? -5.685 6.934 44.883 1.00 10.07 304 PHE B CA 1
ATOM 4666 C C . PHE B 1 304 ? -4.921 8.127 45.454 1.00 3.59 304 PHE B C 1
ATOM 4667 O O . PHE B 1 304 ? -5.239 8.676 46.505 1.00 5.87 304 PHE B O 1
ATOM 4675 N N . LEU B 1 305 ? -3.870 8.513 44.741 1.00 11.91 305 LEU B N 1
ATOM 4676 C CA . LEU B 1 305 ? -2.984 9.575 45.187 1.00 21.21 305 LEU B CA 1
ATOM 4677 C C . LEU B 1 305 ? -3.675 10.931 45.228 1.00 24.60 305 LEU B C 1
ATOM 4678 O O . LEU B 1 305 ? -3.236 11.829 45.949 1.00 22.58 305 LEU B O 1
ATOM 4683 N N . LYS B 1 306 ? -4.750 11.061 44.459 1.00 25.78 306 LYS B N 1
ATOM 4684 C CA . LYS B 1 306 ? -5.453 12.336 44.369 1.00 26.83 306 LYS B CA 1
ATOM 4685 C C . LYS B 1 306 ? -6.200 12.673 45.651 1.00 20.67 306 LYS B C 1
ATOM 4686 O O . LYS B 1 306 ? -6.780 13.751 45.811 1.00 22.27 306 LYS B O 1
ATOM 4692 N N . SER B 1 307 ? -6.199 11.741 46.605 1.00 20.23 307 SER B N 1
ATOM 4693 C CA . SER B 1 307 ? -6.845 12.052 47.880 1.00 19.90 307 SER B CA 1
ATOM 4694 C C . SER B 1 307 ? -5.816 12.264 48.983 1.00 18.09 307 SER B C 1
ATOM 4695 O O . SER B 1 307 ? -6.169 12.619 50.107 1.00 12.40 307 SER B O 1
ATOM 4698 N N . GLN B 1 308 ? -4.533 12.050 48.681 1.00 19.25 308 GLN B N 1
ATOM 4699 C CA . GLN B 1 308 ? -3.533 12.093 49.735 1.00 18.97 308 GLN B CA 1
ATOM 4700 C C . GLN B 1 308 ? -2.331 12.988 49.458 1.00 17.28 308 GLN B C 1
ATOM 4701 O O . GLN B 1 308 ? -2.017 13.320 48.318 1.00 23.45 308 GLN B O 1
ATOM 4707 N N . TYR B 1 309 ? -1.681 13.332 50.565 1.00 17.31 309 TYR B N 1
ATOM 4708 C CA . TYR B 1 309 ? -0.364 13.948 50.578 1.00 14.28 309 TYR B CA 1
ATOM 4709 C C . TYR B 1 309 ? 0.614 12.797 50.772 1.00 13.29 309 TYR B C 1
ATOM 4710 O O . TYR B 1 309 ? 0.509 12.083 51.780 1.00 7.66 309 TYR B O 1
ATOM 4719 N N . VAL B 1 310 ? 1.532 12.571 49.829 1.00 10.50 310 VAL B N 1
ATOM 4720 C CA . VAL B 1 310 ? 2.385 11.389 49.996 1.00 17.20 310 VAL B CA 1
ATOM 4721 C C . VAL B 1 310 ? 3.860 11.752 50.053 1.00 20.03 310 VAL B C 1
ATOM 4722 O O . VAL B 1 310 ? 4.380 12.461 49.184 1.00 9.70 310 VAL B O 1
ATOM 4726 N N . VAL B 1 311 ? 4.536 11.265 51.091 1.00 22.85 311 VAL B N 1
ATOM 4727 C CA . VAL B 1 311 ? 5.948 11.554 51.301 1.00 19.78 311 VAL B CA 1
ATOM 4728 C C . VAL B 1 311 ? 6.830 10.347 51.005 1.00 6.14 311 VAL B C 1
ATOM 4729 O O . VAL B 1 311 ? 6.649 9.315 51.648 1.00 8.73 311 VAL B O 1
ATOM 4733 N N . PHE B 1 312 ? 7.741 10.504 50.062 1.00 5.33 312 PHE B N 1
ATOM 4734 C CA . PHE B 1 312 ? 8.702 9.481 49.673 1.00 11.63 312 PHE B CA 1
ATOM 4735 C C . PHE B 1 312 ? 10.055 9.776 50.331 1.00 15.69 312 PHE B C 1
ATOM 4736 O O . PHE B 1 312 ? 10.815 10.651 49.881 1.00 15.46 312 PHE B O 1
ATOM 4744 N N . ASN B 1 313 ? 10.336 9.044 51.401 1.00 13.20 313 ASN B N 1
ATOM 4745 C CA . ASN B 1 313 ? 11.525 9.263 52.210 1.00 10.66 313 ASN B CA 1
ATOM 4746 C C . ASN B 1 313 ? 12.577 8.178 52.027 1.00 5.53 313 ASN B C 1
ATOM 4747 O O . ASN B 1 313 ? 12.337 7.034 52.423 1.00 3.07 313 ASN B O 1
ATOM 4752 N N . SER B 1 314 ? 13.715 8.551 51.448 1.00 0.00 314 SER B N 1
ATOM 4753 C CA . SER B 1 314 ? 14.817 7.632 51.198 1.00 4.48 314 SER B CA 1
ATOM 4754 C C . SER B 1 314 ? 15.439 7.039 52.459 1.00 5.88 314 SER B C 1
ATOM 4755 O O . SER B 1 314 ? 16.238 6.101 52.362 1.00 11.67 314 SER B O 1
ATOM 4758 N N . GLU B 1 315 ? 15.102 7.554 53.634 1.00 13.85 315 GLU B N 1
ATOM 4759 C CA . GLU B 1 315 ? 15.629 7.041 54.889 1.00 14.12 315 GLU B CA 1
ATOM 4760 C C . GLU B 1 315 ? 14.720 5.996 55.516 1.00 7.05 315 GLU B C 1
ATOM 4761 O O . GLU B 1 315 ? 13.688 6.279 56.117 1.00 7.41 315 GLU B O 1
ATOM 4767 N N . GLY B 1 316 ? 15.129 4.734 55.379 1.00 11.49 316 GLY B N 1
ATOM 4768 C CA . GLY B 1 316 ? 14.317 3.642 55.888 1.00 10.49 316 GLY B CA 1
ATOM 4769 C C . GLY B 1 316 ? 14.410 2.464 54.931 1.00 16.88 316 GLY B C 1
ATOM 4770 O O . GLY B 1 316 ? 14.911 1.409 55.337 1.00 24.77 316 GLY B O 1
ATOM 4771 N N . PRO B 1 317 ? 13.937 2.629 53.694 1.00 14.17 317 PRO B N 1
ATOM 4772 C CA . PRO B 1 317 ? 13.274 3.841 53.201 1.00 8.74 317 PRO B CA 1
ATOM 4773 C C . PRO B 1 317 ? 11.889 3.826 53.670 1.00 11.62 317 PRO B C 1
ATOM 4774 O O . PRO B 1 317 ? 11.537 2.769 54.214 1.00 8.23 317 PRO B O 1
ATOM 4778 N N . LYS B 1 318 ? 11.082 4.892 53.607 1.00 16.01 318 LYS B N 1
ATOM 4779 C CA . LYS B 1 318 ? 9.708 4.802 54.107 1.00 14.13 318 LYS B CA 1
ATOM 4780 C C . LYS B 1 318 ? 8.740 5.728 53.375 1.00 12.38 318 LYS B C 1
ATOM 4781 O O . LYS B 1 318 ? 9.132 6.662 52.684 1.00 8.12 318 LYS B O 1
ATOM 4787 N N . LEU B 1 319 ? 7.449 5.452 53.539 1.00 14.06 319 LEU B N 1
ATOM 4788 C CA . LEU B 1 319 ? 6.378 6.206 52.916 1.00 9.70 319 LEU B CA 1
ATOM 4789 C C . LEU B 1 319 ? 5.483 6.859 53.957 1.00 9.93 319 LEU B C 1
ATOM 4790 O O . LEU B 1 319 ? 5.015 6.182 54.878 1.00 17.90 319 LEU B O 1
ATOM 4795 N N . GLY B 1 320 ? 5.228 8.158 53.812 1.00 10.04 320 GLY B N 1
ATOM 4796 C CA . GLY B 1 320 ? 4.333 8.829 54.746 1.00 7.12 320 GLY B CA 1
ATOM 4797 C C . GLY B 1 320 ? 3.028 9.206 54.062 1.00 6.27 320 GLY B C 1
ATOM 4798 O O . GLY B 1 320 ? 3.057 9.577 52.887 1.00 8.96 320 GLY B O 1
ATOM 4799 N N . PHE B 1 321 ? 1.920 9.110 54.793 1.00 10.55 321 PHE B N 1
ATOM 4800 C CA . PHE B 1 321 ? 0.582 9.378 54.292 1.00 8.28 321 PHE B CA 1
ATOM 4801 C C . PHE B 1 321 ? -0.205 10.300 55.216 1.00 11.56 321 PHE B C 1
ATOM 4802 O O . PHE B 1 321 ? -0.174 10.130 56.433 1.00 25.04 321 PHE B O 1
ATOM 4810 N N . ALA B 1 322 ? -0.910 11.247 54.615 1.00 11.86 322 ALA B N 1
ATOM 4811 C CA . ALA B 1 322 ? -1.796 12.175 55.294 1.00 14.82 322 ALA B CA 1
ATOM 4812 C C . ALA B 1 322 ? -2.845 12.699 54.314 1.00 16.84 322 ALA B C 1
ATOM 4813 O O . ALA B 1 322 ? -2.604 12.813 53.107 1.00 15.67 322 ALA B O 1
ATOM 4815 N N . ALA B 1 323 ? -4.015 13.019 54.844 1.00 6.80 323 ALA B N 1
ATOM 4816 C CA . ALA B 1 323 ? -5.110 13.519 54.024 1.00 10.87 323 ALA B CA 1
ATOM 4817 C C . ALA B 1 323 ? -4.807 14.902 53.464 1.00 18.81 323 ALA B C 1
ATOM 4818 O O . ALA B 1 323 ? -4.204 15.742 54.128 1.00 27.18 323 ALA B O 1
ATOM 4820 N N . GLN B 1 324 ? -5.244 15.147 52.231 1.00 22.17 324 GLN B N 1
ATOM 4821 C CA . GLN B 1 324 ? -5.045 16.447 51.596 1.00 23.60 324 GLN B CA 1
ATOM 4822 C C . GLN B 1 324 ? -5.823 17.550 52.306 1.00 29.43 324 GLN B C 1
ATOM 4823 O O . GLN B 1 324 ? -6.893 17.321 52.864 1.00 42.03 324 GLN B O 1
ATOM 4829 N N . ALA B 1 325 ? -5.266 18.765 52.274 1.00 31.87 325 ALA B N 1
ATOM 4830 C CA . ALA B 1 325 ? -5.932 19.895 52.910 1.00 37.52 325 ALA B CA 1
ATOM 4831 C C . ALA B 1 325 ? -7.125 20.364 52.064 1.00 43.49 325 ALA B C 1
ATOM 4832 O O . ALA B 1 325 ? -8.264 20.434 52.566 1.00 56.15 325 ALA B O 1
#

B-factor: mean 27.65, std 17.2, range [0.03, 121.56]

Radius of gyration: 29.77 Å; Cα contacts (8 Å, |Δi|>4): 1788; chains: 2; bounding box: 80×55×77 Å

Organism: Aspergillus phoenicis (NCBI:txid5063)

CATH classification: 2.40.70.10 (+1 more: 2.40.70.10)

Nearest PDB structures (foldseek):
  1ibq-assembly2_B  TM=9.946E-01  e=8.053E-64  Aspergillus phoenicis
  7bku-assembly1_A  TM=9.800E-01  e=3.950E-48  Cryphonectria parasitica
  4yct-assembly1_A  TM=9.747E-01  e=1.126E-46  Cryphonectria parasitica
  1gvt-assembly1_A  TM=9.840E-01  e=3.848E-46  Cryphonectria parasitica
  3emy-assembly1_A  TM=9.830E-01  e=1.693E-43  Trichoderma reesei

Solvent-accessible surface area: 26040 Å² total; per-residue (Å²): 71,114,7,54,10,80,0,64,23,32,92,75,2,58,27,7,9,0,60,2,43,0,9,130,22,72,0,72,0,15,2,10,0,12,10,3,1,5,0,0,2,4,94,82,10,59,70,43,38,40,18,7,22,71,61,5,53,43,26,123,91,25,83,98,30,94,76,52,59,4,92,19,76,53,74,74,82,2,46,0,24,13,42,0,34,70,2,35,0,38,0,30,59,0,62,6,92,121,2,3,0,2,3,0,38,149,24,20,68,100,24,16,58,15,18,40,13,0,0,12,0,2,1,5,47,19,95,55,14,40,5,117,88,136,60,21,58,4,1,10,46,30,0,66,116,64,14,101,39,35,10,1,0,0,19,1,54,56,82,39,77,6,14,2,0,0,0,42,54,36,104,89,23,32,83,66,92,28,32,84,31,118,12,79,44,96,109,3,65,5,7,4,70,2,75,1,29,12,27,21,152,46,113,65,29,110,81,39,38,72,2,12,2,15,6,32,32,22,29,0,27,3,53,62,127,29,1,50,39,0,10,141,117,9,95,73,26,120,113,34,197,174,47,65,8,31,19,4,48,40,107,36,118,5,34,58,0,10,0,24,0,50,133,31,136,0,57,0,44,3,132,43,0,31,46,10,68,68,67,115,54,31,92,49,7,38,0,0,1,9,41,6,75,82,81,75,35,8,20,0,0,2,1,0,0,7,16,4,0,0,0,0,10,34,107,75,30,60,0,0,0,0,44,28,77,76,106,9,48,9,77,0,57,23,80,72,74,1,86,26,7,8,0,60,1,53,0,10,143,21,71,0,73,0,17,2,18,0,15,24,4,5,5,1,0,1,2,85,75,4,80,92,89,46,38,98,48,16,66,33,1,48,38,21,124,86,27,75,92,27,101,73,49,52,5,92,28,84,84,69,89,49,7,36,2,27,11,37,0,38,75,2,34,0,35,1,24,56,2,73,3,110,120,3,5,0,2,0,0,39,140,3,29,69,84,24,23,133,46,69,43,7,0,0,14,0,2,2,3,46,21,92,62,14,54,5,104,88,132,62,19,64,5,1,10,47,25,0,68,106,76,12,96,43,36,6,0,0,1,7,0,63,87,79,35,84,4,13,3,1,0,1,57,55,30,107,72,58,34,79,71,90,32,37,89,32,120,10,82,42,85,120,2,53,5,5,3,70,5,79,1,36,15,28,22,153,46,107,71,25,119,83,35,28,77,4,11,2,13,4,34,29,26,28,1,31,0,65,72,142,15,0,49,41,0,10,135,129,8,90,12,16,12,92,1,195,51,29,61,16,31,2,0,44,41,104,27,125,9,34,54,0,11,0,21,4,50,143,36,137,0,64,0,38,6,152,46,0,35,49,12,63,53,65,151,76,32,85,16,5,38,0,0,0,9,37,3,82,77,92,56,49,10,19,0,0,2,0,1,1,9,15,2,1,0,0,0,16,33,107,75,29,71,0,0,0,0,42,33,97

InterPro domains:
  IPR001461 Aspartic peptidase A1 [PR00792] (89-109)
  IPR001461 Aspartic peptidase A1 [PR00792] (231-244)
  IPR001461 Aspartic peptidase A1 [PR00792] (280-291)
  IPR001461 Aspartic peptidase A1 [PR00792] (367-382)
  IPR001461 Aspartic peptidase A1 [PTHR47966] (66-391)
  IPR001969 Aspartic peptidase, active site [PS00141] (280-291)
  IPR021109 Aspartic peptidase domain superfamily [G3DSA:2.40.70.10] (74-238)
  IPR021109 Aspartic peptidase domain superfamily [G3DSA:2.40.70.10] (239-392)
  IPR021109 Aspartic peptidase domain superfamily [SSF50630] (74-391)
  IPR033121 Peptidase family A1 domain [PF00026] (84-392)
  IPR033121 Peptidase family A1 domain [PS51767] (85-391)
  IPR034163 Aspergillopepsin-like catalytic domain [cd06097] (85-391)

Foldseek 3Di:
DKFKWKWAADDFRFFIWTWKDWANDIATATEKLFAFAAEFEAPLADPLLCPLGDGDDHHPPKAWPPPKKFKDQDPDRKIWIAGKMQAWMDHGHQIDRGAIYTYTNDIDPVNSVPRRHGYYQYNFAQVRAGMPDPGDGGPLRRCQVVACASKKKWAAAGNDMTMIIHRDDDPVFFDDDKDKFFFDCPPRFRKGKFQFKAAAVHDTDSHIDIEGEIQRGQAWADAPVVVVVQCVQPPAWDQDPVQAGIKAFLPTQGGWMWTHHPPDTQIQGSNLQQRAASDVVHGMTHGRYGHPPPVPHTYHYPSSSNQWIWMQHPVSGMIITGGTD/DKFKWKWAADPLNQFTWTWKCWANDIFTAGEKLFFQEAEFEAPLADPVLCPLGDHDDHHPLKAWDPPKKFKDADPPRFIWMAGWIQAWMDHRNQIDGGAIYTYTNDGDVVVSVPHRHTTYFHSFAQVPAGMPDDTGGGPLRRCQVVAQASWKKWAFARNDMIMIITRDDDCQQFDDDKDKFFFDCPVRFRKGKFCFKAAAPHDTDRDIGMAGEIQRHAAWADAPVVVCVQCVQWPQWDADPPLVWIKAFLVTQGGWMWGHHPPDTQIQGSNLQQRAASDDPHRMTGGRYGHDVVPPHGYDYNSRSNQWIWMQDPVSRMIIIGGGD

Sequence (650 aa):
SKGSAVTTPQNNDEEYLTPVTVGKSTLHLDFDTGSADLWVFSDELPSSEQTGHDLYTPSSSATKLSGYSWDISYGDGSSASGDVYRDTVTVGGVTTNKQAVEAASKISSEFVQDTANDGLLGLAFSSINTVQPKAQTTFFDTVKSQLDSPLFAVQLKHDAPGVYDFGYIDDSKYTGSITYTDADSSQGYWGFSTDGYSIGDGSSSSSGFSAIADTGTTLILLDDEIVSAYYEQVSGAQESYEAGGYVFSCSTDLPDFTVVIGDYKAVVPGKYINYAPVSTGSSTCYGGIQSNSGLGLSILGDVFLKSQYVVFNSEGPKLGFAAQASKGSAVTTPQNNDEEYLTPVTVGKSTLHLDFDTGSADLWVFSDELPSSEQTGHDLYTPSSSATKLSGYSWDISYGDGSSASGDVYRDTVTVGGVTTNKQAVEAASKISSEFVQDTANDGLLGLAFSSINTVQPKAQTTFFDTVKSQLDSPLFAVQLKHDAPGVYDFGYIDDSKYTGSITYTDADSSQGYWGFSTDGYSIGDGSSSSSGFSAIADTGTTLILLDDEIVSAYYEQVSGAQESYEAGGYVFSCSTDLPDFTVVIGDYKAVVPGKYINYAPVSTGSSTCYGGIQSNSGLGLSILGDVFLKSQYVVFNSEGPKLGFAAQA

Secondary structure (DSSP, 8-state):
--EEEEEEE-TTTS-EEEEEEEBTEEEEEEEETT---EEEE-TTS-HHHHTTS---B--SS-EE-TT-BEEEE-SSS-EEEEEEEEEEEEETTEEEEEEEEEEEEEE-HHHHTSTT--EEEE-S-GGG---BSS----HHHHHGGGSSSSEEEEEEETTEEEEEEESS--GGGBSSPPEEEE-B-TTSS-EEEE-EEEETTS--BS--EEEEE-TT--SEEE-HHHHHHHHTTSTT-B--SSSSS-EEETT--PPPEEEEETTEEEEE-HHHHEEEESSTT-SEEEESEEE-TTT-SEEE-HHHHTTEEEEEETTTTEEEEEEB-/--EEEEEB--STT---EEEEEEBTEEEEEEEETT---EEE-BTTS-GGG-TT---BB--TT-EE-TT-BEE---TTS--EEEEEEEEEEEETTEEEEEEEEEEEEEE-HHHHHSTT--EEEE-S-GGG---BSS----HHHHHGGGSSSSEEEEEEETTEEEEEEESS--TTSB-S--EEEE-B-TTSS-EEEESEEEETTSPBPSS-EEEEE-TT--SEEE-HHHHHHHHTTSTT-EEETTTTEEEEETT--PPPEEEEETTEEEEEPHHHHEEEESSTT-SEEEESEEE-TTT--EEE-STTGGGEEEEEETTTTEEEEEEB-